Protein AF-0000000084877035 (afdb_homodimer)

Solvent-accessible surface area (backbone atoms only — not comparable to full-atom values): 21415 Å² total; per-residue (Å²): 130,67,61,40,61,41,30,48,72,57,31,51,53,50,49,54,60,50,47,57,63,22,58,68,58,48,51,51,52,56,54,51,54,71,65,66,60,51,63,45,26,50,29,19,54,41,57,41,42,19,40,43,19,52,77,67,74,41,60,33,63,59,92,58,77,46,38,39,36,38,18,31,53,77,88,57,70,48,68,66,60,49,48,53,55,40,52,53,44,50,62,74,44,61,88,47,100,61,49,71,48,64,45,51,49,53,39,43,42,79,49,37,27,82,74,70,74,45,78,48,77,82,48,90,41,37,57,58,46,34,72,45,37,42,28,58,52,35,30,35,30,38,33,63,43,95,87,64,48,74,41,41,36,35,50,56,30,60,21,41,50,68,63,35,48,42,42,69,28,76,75,66,44,50,71,66,58,49,51,55,52,50,55,55,43,40,74,78,40,73,80,50,44,76,51,73,88,116,129,67,59,39,61,42,30,48,71,56,31,52,52,49,48,54,58,48,47,56,64,21,57,66,57,48,51,51,52,56,55,52,56,72,66,66,59,51,65,44,26,48,28,19,54,43,58,41,43,20,40,44,20,52,77,66,74,43,60,31,64,59,91,58,78,46,38,40,36,36,20,32,52,76,88,56,70,47,68,66,60,50,46,52,55,40,53,52,45,51,64,75,45,60,89,48,99,61,47,71,47,64,46,53,50,52,39,42,40,78,51,37,27,83,74,70,73,45,79,46,74,81,47,89,41,39,56,55,46,36,72,46,37,42,29,60,52,35,27,34,29,37,34,64,45,96,86,63,48,72,41,41,36,36,50,57,31,60,20,41,51,67,63,34,48,41,41,69,29,76,75,65,45,50,70,66,58,50,50,55,52,49,55,55,45,40,74,77,39,72,80,51,44,78,51,74,89,116

Sequence (396 aa):
MDASLLPLNDQISRFKDVVKHNKTLITVLSRAAEMKLPNWYLAAGALTQTVWNVMTNRDPEQGIDDYDLIYFDASDLSWEAEDVVIQKGKELFKDIPVEVEIRNQARVHLWYEKKFGRPCPQHHSSEAAMTAWGTNTALIGVSLREDGEWDIFAPWGLSDMFTLVVRPNQQIMTEETYIKKTQRWIKLWPEITIMPWKMDASLLPLNDQISRFKDVVKHNKTLITVLSRAAEMKLPNWYLAAGALTQTVWNVMTNRDPEQGIDDYDLIYFDASDLSWEAEDVVIQKGKELFKDIPVEVEIRNQARVHLWYEKKFGRPCPQHHSSEAAMTAWGTNTALIGVSLREDGEWDIFAPWGLSDMFTLVVRPNQQIMTEETYIKKTQRWIKLWPEITIMPWK

Foldseek 3Di:
DQLLPDPQVSVVVVLVVQLVLPVLSVLLQVLLQVLVAAQKWFFFQLSLQLLLQVLVVHRSRPPPAAIEIEGEDQPDLDPVVQVVSVVVSCVSCVVPPHHYHYYHLQN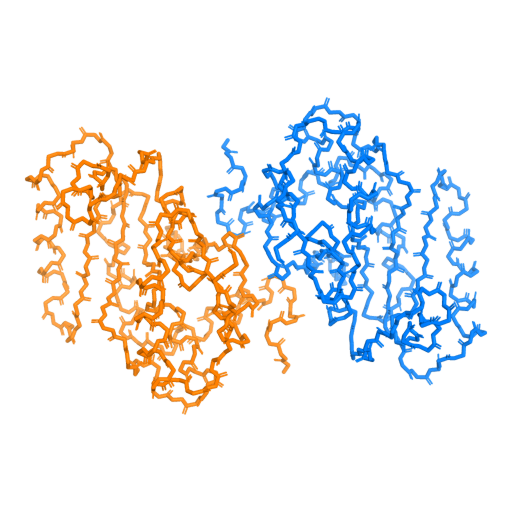CQVCVCVVPVDGDDHDDHPLRSQLQDWKLRGNWTWHADPVGDIDIGRPPGCSLSSQQEIETDPRTDDPVVVVVVVVSVCVRRVSHHYDDDD/DQLLPDPQVSVVVVLVVQLVLPVLSVLLQVLLQVLVAAQKWFFFQLSLQLLLQVLVVHRSRPPPAAIEIEWEDQPDLDPVVQVVSVVVVCVSCVVPPHHYHYYHLQNCQVCVCVVPVDGDDHDDHPLRSQLQDWKLRGNWTWHADPVGDIDIGRPPGCSLSSQQEIETDPRTDDPVVVVVVVVSVCVRRVSHHYDDPD

Structure (mmCIF, N/CA/C/O backbone):
data_AF-0000000084877035-model_v1
#
loop_
_entity.id
_entity.type
_entity.pdbx_description
1 polymer 'Uncharacterized protein'
#
loop_
_atom_site.group_PDB
_atom_site.id
_atom_site.type_symbol
_atom_site.label_atom_id
_atom_site.label_alt_id
_atom_site.label_comp_id
_atom_site.label_asym_id
_atom_site.label_entity_id
_atom_site.label_seq_id
_atom_site.pdbx_PDB_ins_code
_atom_site.Cartn_x
_atom_site.Cartn_y
_atom_site.Cartn_z
_atom_site.occupancy
_atom_site.B_iso_or_equiv
_atom_site.auth_seq_id
_atom_site.auth_comp_id
_atom_site.auth_asym_id
_atom_site.auth_atom_id
_atom_site.pdbx_PDB_model_num
ATOM 1 N N . MET A 1 1 ? 14.406 8.922 -10.242 1 67.81 1 MET A N 1
ATOM 2 C CA . MET A 1 1 ? 13.625 9.164 -9.031 1 67.81 1 MET A CA 1
ATOM 3 C C . MET A 1 1 ? 13.242 7.855 -8.352 1 67.81 1 MET A C 1
ATOM 5 O O . MET A 1 1 ? 13.055 6.836 -9.016 1 67.81 1 MET A O 1
ATOM 9 N N . ASP A 1 2 ? 13.359 7.77 -7.07 1 89.81 2 ASP A N 1
ATOM 10 C CA . ASP A 1 2 ? 13.016 6.609 -6.254 1 89.81 2 ASP A CA 1
ATOM 11 C C . ASP A 1 2 ? 11.539 6.246 -6.414 1 89.81 2 ASP A C 1
ATOM 13 O O . ASP A 1 2 ? 10.656 7.004 -5.996 1 89.81 2 ASP A O 1
ATOM 17 N N . ALA A 1 3 ? 11.273 5.168 -7.133 1 93.25 3 ALA A N 1
ATOM 18 C CA . ALA A 1 3 ? 9.914 4.75 -7.477 1 93.25 3 ALA A CA 1
ATOM 19 C C . ALA A 1 3 ? 9.062 4.566 -6.223 1 93.25 3 ALA A C 1
ATOM 21 O O . ALA A 1 3 ? 7.84 4.699 -6.27 1 93.25 3 ALA A O 1
ATOM 22 N N . SER A 1 4 ? 9.758 4.238 -5.133 1 96.38 4 SER A N 1
ATOM 23 C CA . SER A 1 4 ? 9.031 3.986 -3.893 1 96.38 4 SER A CA 1
ATOM 24 C C . SER A 1 4 ? 8.43 5.27 -3.336 1 96.38 4 SER A C 1
ATOM 26 O O . SER A 1 4 ? 7.57 5.223 -2.449 1 96.38 4 SER A O 1
ATOM 28 N N . LEU A 1 5 ? 8.859 6.441 -3.811 1 97.12 5 LEU A N 1
ATOM 29 C CA . LEU A 1 5 ? 8.406 7.719 -3.279 1 97.12 5 LEU A CA 1
ATOM 30 C C . LEU A 1 5 ? 7.461 8.406 -4.258 1 97.12 5 LEU A C 1
ATOM 32 O O . LEU A 1 5 ? 7.074 9.562 -4.047 1 97.12 5 LEU A O 1
ATOM 36 N N . LEU A 1 6 ? 7.09 7.738 -5.289 1 97.06 6 LEU A N 1
ATOM 37 C CA . LEU A 1 6 ? 6.129 8.273 -6.246 1 97.06 6 LEU A CA 1
ATOM 38 C C . LEU A 1 6 ? 4.703 8.141 -5.723 1 97.06 6 LEU A C 1
ATOM 40 O O . LEU A 1 6 ? 4.402 7.223 -4.957 1 97.06 6 LEU A O 1
ATOM 44 N N . PRO A 1 7 ? 3.822 9.086 -6.141 1 96.12 7 PRO A N 1
ATOM 45 C CA . PRO A 1 7 ? 2.398 8.844 -5.902 1 96.12 7 PRO A CA 1
ATOM 46 C C . PRO A 1 7 ? 1.909 7.543 -6.539 1 96.12 7 PRO A C 1
ATOM 48 O O . PRO A 1 7 ? 2.545 7.023 -7.461 1 96.12 7 PRO A O 1
ATOM 51 N N . LEU A 1 8 ? 0.812 7.047 -6.082 1 96.81 8 LEU A N 1
ATOM 52 C CA . LEU A 1 8 ? 0.298 5.73 -6.445 1 96.81 8 LEU A CA 1
ATOM 53 C C . LEU A 1 8 ? 0.131 5.613 -7.957 1 96.81 8 LEU A C 1
ATOM 55 O O . LEU A 1 8 ? 0.529 4.609 -8.555 1 96.81 8 LEU A O 1
ATOM 59 N N . ASN A 1 9 ? -0.463 6.645 -8.633 1 94.5 9 ASN A N 1
ATOM 60 C CA . ASN A 1 9 ? -0.675 6.566 -10.078 1 94.5 9 ASN A CA 1
ATOM 61 C C . ASN A 1 9 ? 0.644 6.41 -10.828 1 94.5 9 ASN A C 1
ATOM 63 O O . ASN A 1 9 ? 0.733 5.629 -11.773 1 94.5 9 ASN A O 1
ATOM 67 N N . ASP A 1 10 ? 1.615 7.176 -10.383 1 96.56 10 ASP A N 1
ATOM 68 C CA . ASP A 1 10 ? 2.924 7.086 -11.023 1 96.56 10 ASP A CA 1
ATOM 69 C C . ASP A 1 10 ? 3.625 5.777 -10.656 1 96.56 10 ASP A C 1
ATOM 71 O O . ASP A 1 10 ? 4.367 5.223 -11.469 1 96.56 10 ASP A O 1
ATOM 75 N N . GLN A 1 11 ? 3.418 5.324 -9.453 1 97.25 11 GLN A N 1
ATOM 76 C CA . GLN A 1 11 ? 3.982 4.039 -9.047 1 97.25 11 GLN A CA 1
ATOM 77 C C . GLN A 1 11 ? 3.404 2.898 -9.883 1 97.25 11 GLN A C 1
ATOM 79 O O . GLN A 1 11 ? 4.109 1.945 -10.211 1 97.25 11 GLN A O 1
ATOM 84 N N . ILE A 1 12 ? 2.125 2.984 -10.102 1 97.25 12 ILE A N 1
ATOM 85 C CA . ILE A 1 12 ? 1.443 1.979 -10.914 1 97.25 12 ILE A CA 1
ATOM 86 C C . ILE A 1 12 ? 2.045 1.952 -12.312 1 97.25 12 ILE A C 1
ATOM 88 O O . ILE A 1 12 ? 2.346 0.881 -12.852 1 97.25 12 ILE A O 1
ATOM 92 N N . SER A 1 13 ? 2.232 3.133 -12.906 1 97.25 13 SER A N 1
ATOM 93 C CA . SER A 1 13 ? 2.844 3.227 -14.227 1 97.25 13 SER A CA 1
ATOM 94 C C . SER A 1 13 ? 4.258 2.654 -14.219 1 97.25 13 SER A C 1
ATOM 96 O O . SER A 1 13 ? 4.633 1.913 -15.133 1 97.25 13 SER A O 1
ATOM 98 N N . ARG A 1 14 ? 5 3.031 -13.203 1 97.81 14 ARG A N 1
ATOM 99 C CA . ARG A 1 14 ? 6.363 2.525 -13.086 1 97.81 14 ARG A CA 1
ATOM 100 C C . ARG A 1 14 ? 6.375 1.01 -12.93 1 97.81 14 ARG A C 1
ATOM 102 O O . ARG A 1 14 ? 7.211 0.323 -13.523 1 97.81 14 ARG A O 1
ATOM 109 N N . PHE A 1 15 ? 5.504 0.501 -12.148 1 98.44 15 PHE A N 1
ATOM 110 C CA . PHE A 1 15 ? 5.391 -0.937 -11.938 1 98.44 15 PHE A CA 1
ATOM 111 C C . PHE A 1 15 ? 5.121 -1.658 -13.25 1 98.44 15 PHE A C 1
ATOM 113 O O . PHE A 1 15 ? 5.793 -2.641 -13.578 1 98.44 15 PHE A O 1
ATOM 120 N N . LYS A 1 16 ? 4.152 -1.199 -14 1 98.12 16 LYS A N 1
ATOM 121 C CA . LYS A 1 16 ? 3.82 -1.798 -15.289 1 98.12 16 LYS A CA 1
ATOM 122 C C . LYS A 1 16 ? 5.027 -1.798 -16.219 1 98.12 16 LYS A C 1
ATOM 124 O O . LYS A 1 16 ? 5.332 -2.814 -16.844 1 98.12 16 LYS A O 1
ATOM 129 N N . ASP A 1 17 ? 5.734 -0.667 -16.266 1 97.94 17 ASP A N 1
ATOM 130 C CA . ASP A 1 17 ? 6.906 -0.539 -17.125 1 97.94 17 ASP A CA 1
ATOM 131 C C . ASP A 1 17 ? 7.988 -1.543 -16.734 1 97.94 17 ASP A C 1
ATOM 133 O O . ASP A 1 17 ? 8.609 -2.16 -17.609 1 97.94 17 ASP A O 1
ATOM 137 N N . VAL A 1 18 ? 8.172 -1.673 -15.484 1 98.19 18 VAL A N 1
ATOM 138 C CA . VAL A 1 18 ? 9.219 -2.545 -14.969 1 98.19 18 VAL A CA 1
ATOM 139 C C . VAL A 1 18 ? 8.859 -4.004 -15.242 1 98.19 18 VAL A C 1
ATOM 141 O O . VAL A 1 18 ? 9.688 -4.77 -15.742 1 98.19 18 VAL A O 1
ATOM 144 N N . VAL A 1 19 ? 7.656 -4.387 -14.945 1 98.12 19 VAL A N 1
ATOM 145 C CA . VAL A 1 19 ? 7.199 -5.77 -15.078 1 98.12 19 VAL A CA 1
ATOM 146 C C . VAL A 1 19 ? 7.238 -6.188 -16.547 1 98.12 19 VAL A C 1
ATOM 148 O O . VAL A 1 19 ? 7.531 -7.344 -16.859 1 98.12 19 VAL A O 1
ATOM 151 N N . LYS A 1 20 ? 7.059 -5.277 -17.438 1 97.94 20 LYS A N 1
ATOM 152 C CA . LYS A 1 20 ? 7.031 -5.551 -18.875 1 97.94 20 LYS A CA 1
ATOM 153 C C . LYS A 1 20 ? 8.398 -5.996 -19.375 1 97.94 20 LYS A C 1
ATOM 155 O O . LYS A 1 20 ? 8.508 -6.578 -20.469 1 97.94 20 LYS A O 1
ATOM 160 N N . HIS A 1 21 ? 9.422 -5.723 -18.625 1 98.19 21 HIS A N 1
ATOM 161 C CA . HIS A 1 21 ? 10.75 -6.191 -19 1 98.19 21 HIS A CA 1
ATOM 162 C C . HIS A 1 21 ? 10.836 -7.711 -18.922 1 98.19 21 HIS A C 1
ATOM 164 O O . HIS A 1 21 ? 11.75 -8.312 -19.484 1 98.19 21 HIS A O 1
ATOM 170 N N . ASN A 1 22 ? 10.07 -8.367 -18.125 1 98.31 22 ASN A N 1
ATOM 171 C CA . ASN A 1 22 ? 9.961 -9.82 -18.078 1 98.31 22 ASN A CA 1
ATOM 172 C C . ASN A 1 22 ? 9.016 -10.359 -19.141 1 98.31 22 ASN A C 1
ATOM 174 O O . ASN A 1 22 ? 7.82 -10.523 -18.891 1 98.31 22 ASN A O 1
ATOM 178 N N . LYS A 1 23 ? 9.57 -10.695 -20.25 1 97.31 23 LYS A N 1
ATOM 179 C CA . LYS A 1 23 ? 8.773 -11.078 -21.422 1 97.31 23 LYS A CA 1
ATOM 180 C C . LYS A 1 23 ? 7.961 -12.336 -21.141 1 97.31 23 LYS A C 1
ATOM 182 O O . LYS A 1 23 ? 6.832 -12.477 -21.609 1 97.31 23 LYS A O 1
ATOM 187 N N . THR A 1 24 ? 8.57 -13.266 -20.422 1 97.5 24 THR A N 1
ATOM 188 C CA . THR A 1 24 ? 7.855 -14.484 -20.062 1 97.5 24 THR A CA 1
ATOM 189 C C . THR A 1 24 ? 6.613 -14.156 -19.234 1 97.5 24 THR A C 1
ATOM 191 O O . THR A 1 24 ? 5.531 -14.68 -19.5 1 97.5 24 THR A O 1
ATOM 194 N N . LEU A 1 25 ? 6.773 -13.289 -18.281 1 98.19 25 LEU A N 1
ATOM 195 C CA . LEU A 1 25 ? 5.66 -12.867 -17.438 1 98.19 25 LEU A CA 1
ATOM 196 C C . LEU A 1 25 ? 4.535 -12.266 -18.266 1 98.19 25 LEU A C 1
ATOM 198 O O . LEU A 1 25 ? 3.365 -12.594 -18.062 1 98.19 25 LEU A O 1
ATOM 202 N N . ILE A 1 26 ? 4.883 -11.445 -19.188 1 98 26 ILE A N 1
ATOM 203 C CA . ILE A 1 26 ? 3.891 -10.766 -20.016 1 98 26 ILE A CA 1
ATOM 204 C C . ILE A 1 26 ? 3.166 -11.781 -20.891 1 98 26 ILE A C 1
ATOM 206 O O . ILE A 1 26 ? 1.955 -11.688 -21.094 1 98 26 ILE A O 1
ATOM 210 N N . THR A 1 27 ? 3.918 -12.711 -21.422 1 97.88 27 THR A N 1
ATOM 211 C CA . THR A 1 27 ? 3.307 -13.773 -22.203 1 97.88 27 THR A CA 1
ATOM 212 C C . THR A 1 27 ? 2.316 -14.57 -21.359 1 97.88 27 THR A C 1
ATOM 214 O O . THR A 1 27 ? 1.188 -14.828 -21.797 1 97.88 27 THR A O 1
ATOM 217 N N . VAL A 1 28 ? 2.74 -14.953 -20.172 1 98.12 28 VAL A N 1
ATOM 218 C CA . VAL A 1 28 ? 1.881 -15.711 -19.266 1 98.12 28 VAL A CA 1
ATOM 219 C C . VAL A 1 28 ? 0.636 -14.891 -18.922 1 98.12 28 VAL A C 1
ATOM 221 O O . VAL A 1 28 ? -0.481 -15.414 -18.938 1 98.12 28 VAL A O 1
ATOM 224 N N . LEU A 1 29 ? 0.825 -13.641 -18.641 1 98.5 29 LEU A N 1
ATOM 225 C CA . LEU A 1 29 ? -0.276 -12.75 -18.297 1 98.5 29 LEU A CA 1
ATOM 226 C C . LEU A 1 29 ? -1.285 -12.664 -19.438 1 98.5 29 LEU A C 1
ATOM 228 O O . LEU A 1 29 ? -2.492 -12.781 -19.219 1 98.5 29 LEU A O 1
ATOM 232 N N . SER A 1 30 ? -0.814 -12.492 -20.609 1 97.56 30 SER A N 1
ATOM 233 C CA . SER A 1 30 ? -1.67 -12.359 -21.781 1 97.56 30 SER A CA 1
ATOM 234 C C . SER A 1 30 ? -2.447 -13.648 -22.047 1 97.56 30 SER A C 1
ATOM 236 O O . SER A 1 30 ? -3.65 -13.609 -22.312 1 97.56 30 SER A O 1
ATOM 238 N N . ARG A 1 31 ? -1.791 -14.742 -21.984 1 98 31 ARG A N 1
ATOM 239 C CA . ARG A 1 31 ? -2.439 -16.016 -22.25 1 98 31 ARG A CA 1
ATOM 240 C C . ARG A 1 31 ? -3.418 -16.375 -21.125 1 98 31 ARG A C 1
ATOM 242 O O . ARG A 1 31 ? -4.465 -16.969 -21.375 1 98 31 ARG A O 1
ATOM 249 N N . ALA A 1 32 ? -3.029 -16.031 -19.906 1 98.12 32 ALA A N 1
ATOM 250 C CA . ALA A 1 32 ? -3.949 -16.25 -18.781 1 98.12 32 ALA A CA 1
ATOM 251 C C . ALA A 1 32 ? -5.27 -15.516 -19.016 1 98.12 32 ALA A C 1
ATOM 253 O O . ALA A 1 32 ? -6.34 -16.031 -18.688 1 98.12 32 ALA A O 1
ATOM 254 N N . ALA A 1 33 ? -5.188 -14.32 -19.562 1 97.62 33 ALA A N 1
ATOM 255 C CA . ALA A 1 33 ? -6.387 -13.539 -19.844 1 97.62 33 ALA A CA 1
ATOM 256 C C . ALA A 1 33 ? -7.32 -14.281 -20.781 1 97.62 33 ALA A C 1
ATOM 258 O O . ALA A 1 33 ? -8.547 -14.156 -20.703 1 97.62 33 ALA A O 1
ATOM 259 N N . GLU A 1 34 ? -6.809 -15.117 -21.594 1 95.56 34 GLU A N 1
ATOM 260 C CA . GLU A 1 34 ? -7.59 -15.859 -22.578 1 95.56 34 GLU A CA 1
ATOM 261 C C . GLU A 1 34 ? -8.305 -17.047 -21.953 1 95.56 34 GLU A C 1
ATOM 263 O O . GLU A 1 34 ? -9.266 -17.578 -22.516 1 95.56 34 GLU A O 1
ATOM 268 N N . MET A 1 35 ? -7.844 -17.453 -20.844 1 97.12 35 MET A N 1
ATOM 269 C CA . MET A 1 35 ? -8.445 -18.594 -20.172 1 97.12 35 MET A CA 1
ATOM 270 C C . MET A 1 35 ? -9.797 -18.234 -19.578 1 97.12 35 MET A C 1
ATOM 272 O O . MET A 1 35 ? -10.617 -19.109 -19.297 1 97.12 35 MET A O 1
ATOM 276 N N . LYS A 1 36 ? -9.992 -16.969 -19.312 1 96.25 36 LYS A N 1
ATOM 277 C CA . LYS A 1 36 ? -11.242 -16.422 -18.797 1 96.25 36 LYS A CA 1
ATOM 278 C C . LYS A 1 36 ? -11.617 -17.078 -17.469 1 96.25 36 LYS A C 1
ATOM 280 O O . LYS A 1 36 ? -12.758 -17.484 -17.281 1 96.25 36 LYS A O 1
ATOM 285 N N . LEU A 1 37 ? -10.609 -17.312 -16.625 1 98.19 37 LEU A N 1
ATOM 286 C CA . LEU A 1 37 ? -10.852 -17.812 -15.281 1 98.19 37 LEU A CA 1
ATOM 287 C C . LEU A 1 37 ? -11.523 -16.75 -14.414 1 98.19 37 LEU A C 1
ATOM 289 O O . LEU A 1 37 ? -11.234 -15.555 -14.562 1 98.19 37 LEU A O 1
ATOM 293 N N . PRO A 1 38 ? -12.438 -17.156 -13.562 1 98.12 38 PRO A N 1
ATOM 294 C CA . PRO A 1 38 ? -13.078 -16.172 -12.695 1 98.12 38 PRO A CA 1
ATOM 295 C C . PRO A 1 38 ? -12.133 -15.617 -11.633 1 98.12 38 PRO A C 1
ATOM 297 O O . PRO A 1 38 ? -11.375 -16.375 -11.023 1 98.12 38 PRO A O 1
ATOM 300 N N . ASN A 1 39 ? -12.164 -14.305 -11.43 1 98.12 39 ASN A N 1
ATOM 301 C CA . ASN A 1 39 ? -11.406 -13.641 -10.375 1 98.12 39 ASN A CA 1
ATOM 302 C C . ASN A 1 39 ? -9.953 -14.109 -10.359 1 98.12 39 ASN A C 1
ATOM 304 O O . ASN A 1 39 ? -9.438 -14.516 -9.312 1 98.12 39 ASN A O 1
ATOM 308 N N . TRP A 1 40 ? -9.289 -14.047 -11.438 1 98.69 40 TRP A N 1
ATOM 309 C CA . TRP A 1 40 ? -7.938 -14.586 -11.586 1 98.69 40 TRP A CA 1
ATOM 310 C C . TRP A 1 40 ? -6.898 -13.484 -11.398 1 98.69 40 TRP A C 1
ATOM 312 O O . TRP A 1 40 ? -7.199 -12.305 -11.57 1 98.69 40 TRP A O 1
ATOM 322 N N . TYR A 1 41 ? -5.676 -13.891 -10.984 1 98.88 41 TYR A N 1
ATOM 323 C CA . TYR A 1 41 ? -4.492 -13.039 -10.906 1 98.88 41 TYR A CA 1
ATOM 324 C C . TYR A 1 41 ? -3.229 -13.836 -11.211 1 98.88 41 TYR A C 1
ATOM 326 O O . TYR A 1 41 ? -3.109 -15 -10.82 1 98.88 41 TYR A O 1
ATOM 334 N N . LEU A 1 42 ? -2.395 -13.281 -12.031 1 98.81 42 LEU A N 1
ATOM 335 C CA . LEU A 1 42 ? -0.99 -13.664 -11.922 1 98.81 42 LEU A CA 1
ATOM 336 C C . LEU A 1 42 ? -0.344 -13.031 -10.695 1 98.81 42 LEU A C 1
ATOM 338 O O . LEU A 1 42 ? -0.28 -11.805 -10.594 1 98.81 42 LEU A O 1
ATOM 342 N N . ALA A 1 43 ? 0.184 -13.859 -9.711 1 98.25 43 ALA A N 1
ATOM 343 C CA . ALA A 1 43 ? 0.425 -13.305 -8.383 1 98.25 43 ALA A CA 1
ATOM 344 C C . ALA A 1 43 ? 1.808 -13.688 -7.867 1 98.25 43 ALA A C 1
ATOM 346 O O . ALA A 1 43 ? 2.5 -14.508 -8.484 1 98.25 43 ALA A O 1
ATOM 347 N N . ALA A 1 44 ? 2.203 -12.953 -6.77 1 96.31 44 ALA A N 1
ATOM 348 C CA . ALA A 1 44 ? 3.242 -13.336 -5.816 1 96.31 44 ALA A CA 1
ATOM 349 C C . ALA A 1 44 ? 4.633 -13.117 -6.406 1 96.31 44 ALA A C 1
ATOM 351 O O . ALA A 1 44 ? 4.941 -12.039 -6.914 1 96.31 44 ALA A O 1
ATOM 352 N N . GLY A 1 45 ? 5.473 -14.023 -6.25 1 95.12 45 GLY A N 1
ATOM 353 C CA . GLY A 1 45 ? 6.918 -13.852 -6.32 1 95.12 45 GLY A CA 1
ATOM 354 C C . GLY A 1 45 ? 7.406 -13.461 -7.703 1 95.12 45 GLY A C 1
ATOM 355 O O . GLY A 1 45 ? 8.344 -12.672 -7.836 1 95.12 45 GLY A O 1
ATOM 356 N N . ALA A 1 46 ? 6.77 -13.984 -8.75 1 97.56 46 ALA A N 1
ATOM 357 C CA . ALA A 1 46 ? 7.211 -13.664 -10.102 1 97.56 46 ALA A CA 1
ATOM 358 C C . ALA A 1 46 ? 7.176 -12.156 -10.344 1 97.56 46 ALA A C 1
ATOM 360 O O . ALA A 1 46 ? 8.039 -11.609 -11.039 1 97.56 46 ALA A O 1
ATOM 361 N N . LEU A 1 47 ? 6.188 -11.5 -9.781 1 98.5 47 LEU A N 1
ATOM 362 C CA . LEU A 1 47 ? 6.047 -10.055 -9.938 1 98.5 47 LEU A CA 1
ATOM 363 C C . LEU A 1 47 ? 7.121 -9.312 -9.141 1 98.5 47 LEU A C 1
ATOM 365 O O . LEU A 1 47 ? 7.902 -8.547 -9.711 1 98.5 47 LEU A O 1
ATOM 369 N N . THR A 1 48 ? 7.227 -9.609 -7.855 1 98.31 48 THR A N 1
ATOM 370 C CA . THR A 1 48 ? 8.164 -8.906 -6.98 1 98.31 48 THR A CA 1
ATOM 371 C C . THR A 1 48 ? 9.602 -9.172 -7.406 1 98.31 48 THR A C 1
ATOM 373 O O . THR A 1 48 ? 10.422 -8.25 -7.445 1 98.31 48 THR A O 1
ATOM 376 N N . GLN A 1 49 ? 9.891 -10.398 -7.723 1 98.19 49 GLN A N 1
ATOM 377 C CA . GLN A 1 49 ? 11.258 -10.75 -8.086 1 98.19 49 GLN A CA 1
ATOM 378 C C . GLN A 1 49 ? 11.648 -10.156 -9.43 1 98.19 49 GLN A C 1
ATOM 380 O O . GLN A 1 49 ? 12.812 -9.812 -9.656 1 98.19 49 GLN A O 1
ATOM 385 N N . THR A 1 50 ? 10.688 -10.008 -10.375 1 98.62 50 THR A N 1
ATOM 386 C CA . THR A 1 50 ? 10.953 -9.258 -11.594 1 98.62 50 THR A CA 1
ATOM 387 C C . THR A 1 50 ? 11.367 -7.824 -11.273 1 98.62 50 THR A C 1
ATOM 389 O O . THR A 1 50 ? 12.344 -7.32 -11.828 1 98.62 50 THR A O 1
ATOM 392 N N . VAL A 1 51 ? 10.672 -7.16 -10.383 1 98.56 51 VAL A N 1
ATOM 393 C CA . VAL A 1 51 ? 10.984 -5.789 -10 1 98.56 51 VAL A CA 1
ATOM 394 C C . VAL A 1 51 ? 12.375 -5.738 -9.359 1 98.56 51 VAL A C 1
ATOM 396 O O . VAL A 1 51 ? 13.188 -4.871 -9.703 1 98.56 51 VAL A O 1
ATOM 399 N N . TRP A 1 52 ? 12.672 -6.734 -8.453 1 98.25 52 TRP A N 1
ATOM 400 C CA . TRP A 1 52 ? 14 -6.789 -7.836 1 98.25 52 TRP A CA 1
ATOM 401 C C . TRP A 1 52 ? 15.086 -6.879 -8.898 1 98.25 52 TRP A C 1
ATOM 403 O O . TRP A 1 52 ? 16.094 -6.176 -8.828 1 98.25 52 TRP A O 1
ATOM 413 N N . ASN A 1 53 ? 14.836 -7.754 -9.859 1 98.62 53 ASN A N 1
ATOM 414 C CA . ASN A 1 53 ? 15.812 -7.957 -10.93 1 98.62 53 ASN A CA 1
ATOM 415 C C . ASN A 1 53 ? 16.062 -6.676 -11.711 1 98.62 53 ASN A C 1
ATOM 417 O O . ASN A 1 53 ? 17.203 -6.262 -11.891 1 98.62 53 ASN A O 1
ATOM 421 N N . VAL A 1 54 ? 15.016 -6.027 -12.117 1 98.06 54 VAL A N 1
ATOM 422 C CA . VAL A 1 54 ? 15.148 -4.824 -12.938 1 98.06 54 VAL A CA 1
ATOM 423 C C . VAL A 1 54 ? 15.781 -3.707 -12.117 1 98.06 54 VAL A C 1
ATOM 425 O O . VAL A 1 54 ? 16.672 -3.002 -12.594 1 98.06 54 VAL A O 1
ATOM 428 N N . MET A 1 55 ? 15.359 -3.568 -10.875 1 97.12 55 MET A N 1
ATOM 429 C CA . MET A 1 55 ? 15.867 -2.51 -10 1 97.12 55 MET A CA 1
ATOM 430 C C . MET A 1 55 ? 17.344 -2.713 -9.703 1 97.12 55 MET A C 1
ATOM 432 O O . MET A 1 55 ? 18.047 -1.77 -9.32 1 97.12 55 MET A O 1
ATOM 436 N N . THR A 1 56 ? 17.828 -3.904 -9.836 1 97.56 56 THR A N 1
ATOM 437 C CA . THR A 1 56 ? 19.219 -4.199 -9.523 1 97.56 56 THR A CA 1
ATOM 438 C C . THR A 1 56 ? 20 -4.551 -10.789 1 97.56 56 THR A C 1
ATOM 440 O O . THR A 1 56 ? 21.078 -5.152 -10.719 1 97.56 56 THR A O 1
ATOM 443 N N . ASN A 1 57 ? 19.438 -4.285 -11.953 1 97.38 57 ASN A N 1
ATOM 444 C CA . ASN A 1 57 ? 20.062 -4.422 -13.258 1 97.38 57 ASN A CA 1
ATOM 445 C C . ASN A 1 57 ? 20.453 -5.867 -13.547 1 97.38 57 ASN A C 1
ATOM 447 O O . ASN A 1 57 ? 21.562 -6.141 -14 1 97.38 57 ASN A O 1
ATOM 451 N N . ARG A 1 58 ? 19.625 -6.746 -13.219 1 98.12 58 ARG A N 1
ATOM 452 C CA . ARG A 1 58 ? 19.766 -8.164 -13.523 1 98.12 58 ARG A CA 1
ATOM 453 C C . ARG A 1 58 ? 18.781 -8.602 -14.602 1 98.12 58 ARG A C 1
ATOM 455 O O . ARG A 1 58 ? 17.906 -7.832 -14.992 1 98.12 58 ARG A O 1
ATOM 462 N N . ASP A 1 59 ? 19.062 -9.805 -15.117 1 98.12 59 ASP A N 1
ATOM 463 C CA . ASP A 1 59 ? 18.078 -10.398 -16.016 1 98.12 59 ASP A CA 1
ATOM 464 C C . ASP A 1 59 ? 16.703 -10.438 -15.359 1 98.12 59 ASP A C 1
ATOM 466 O O . ASP A 1 59 ? 16.547 -10.93 -14.242 1 98.12 59 ASP A O 1
ATOM 470 N N . PRO A 1 60 ? 15.68 -9.867 -16.016 1 98 60 PRO A N 1
ATOM 471 C CA . PRO A 1 60 ? 14.352 -9.742 -15.414 1 98 60 PRO A CA 1
ATOM 472 C C . PRO A 1 60 ? 13.758 -11.086 -15 1 98 60 PRO A C 1
ATOM 474 O O . PRO A 1 60 ? 12.82 -11.133 -14.203 1 98 60 PRO A O 1
ATOM 477 N N . GLU A 1 61 ? 14.305 -12.172 -15.477 1 97 61 GLU A N 1
ATOM 478 C CA . GLU A 1 61 ? 13.734 -13.484 -15.195 1 97 61 GLU A CA 1
ATOM 479 C C . GLU A 1 61 ? 14.602 -14.258 -14.211 1 97 61 GLU A C 1
ATOM 481 O O . GLU A 1 61 ? 14.234 -15.359 -13.789 1 97 61 GLU A O 1
ATOM 486 N N . GLN A 1 62 ? 15.656 -13.688 -13.758 1 96.25 62 GLN A N 1
ATOM 487 C CA . GLN A 1 62 ? 16.609 -14.375 -12.898 1 96.25 62 GLN A CA 1
ATOM 488 C C . GLN A 1 62 ? 15.938 -14.82 -11.594 1 96.25 62 GLN A C 1
ATOM 490 O O . GLN A 1 62 ? 15.258 -14.031 -10.938 1 96.25 62 GLN A O 1
ATOM 495 N N . GLY A 1 63 ? 16.172 -16.047 -11.281 1 94.75 63 GLY A N 1
ATOM 496 C CA . GLY A 1 63 ? 15.82 -16.531 -9.961 1 94.75 63 GLY A CA 1
ATOM 497 C C . GLY A 1 63 ? 14.336 -16.812 -9.797 1 94.75 63 GLY A C 1
ATOM 498 O O . GLY A 1 63 ? 13.883 -17.172 -8.703 1 94.75 63 GLY A O 1
ATOM 499 N N . ILE A 1 64 ? 13.516 -16.672 -10.789 1 95.44 64 ILE A N 1
ATOM 500 C CA . ILE A 1 64 ? 12.078 -16.891 -10.711 1 95.44 64 ILE A CA 1
ATOM 501 C C . ILE A 1 64 ? 11.75 -18.359 -11.016 1 95.44 64 ILE A C 1
ATOM 503 O O . ILE A 1 64 ? 12.008 -18.844 -12.117 1 95.44 64 ILE A O 1
ATOM 507 N N . ASP A 1 65 ? 11.172 -19 -10.031 1 90.81 65 ASP A N 1
ATOM 508 C CA . ASP A 1 65 ? 10.961 -20.438 -10.109 1 90.81 65 ASP A CA 1
ATOM 509 C C . ASP A 1 65 ? 9.664 -20.766 -10.828 1 90.81 65 ASP A C 1
ATOM 511 O O . ASP A 1 65 ? 9.586 -21.766 -11.555 1 90.81 65 ASP A O 1
ATOM 515 N N . ASP A 1 66 ? 8.703 -20.062 -10.609 1 94.69 66 ASP A N 1
ATOM 516 C CA . ASP A 1 66 ? 7.387 -20.359 -11.164 1 94.69 66 ASP A CA 1
ATOM 517 C C . ASP A 1 66 ? 6.535 -19.094 -11.242 1 94.69 66 ASP A C 1
ATOM 519 O O . ASP A 1 66 ? 6.941 -18.031 -10.758 1 94.69 66 ASP A O 1
ATOM 523 N N . TYR A 1 67 ? 5.523 -19.219 -11.961 1 97.75 67 TYR A N 1
ATOM 524 C CA . TYR A 1 67 ? 4.5 -18.188 -12.102 1 97.75 67 TYR A CA 1
ATOM 525 C C . TYR A 1 67 ? 3.16 -18.656 -11.555 1 97.75 67 TYR A C 1
ATOM 527 O O . TYR A 1 67 ? 2.551 -19.578 -12.102 1 97.75 67 TYR A O 1
ATOM 535 N N . ASP A 1 68 ? 2.729 -18.016 -10.523 1 98.25 68 ASP A N 1
ATOM 536 C CA . ASP A 1 68 ? 1.504 -18.422 -9.844 1 98.25 68 ASP A CA 1
ATOM 537 C C . ASP A 1 68 ? 0.273 -17.797 -10.508 1 98.25 68 ASP A C 1
ATOM 539 O O . ASP A 1 68 ? 0.079 -16.594 -10.453 1 98.25 68 ASP A O 1
ATOM 543 N N . LEU A 1 69 ? -0.499 -18.609 -11.117 1 98.75 69 LEU A N 1
ATOM 544 C CA . LEU A 1 69 ? -1.792 -18.188 -11.656 1 98.75 69 LEU A CA 1
ATOM 545 C C . LEU A 1 69 ? -2.928 -18.672 -10.75 1 98.75 69 LEU A C 1
ATOM 547 O O . LEU A 1 69 ? -3.248 -19.859 -10.719 1 98.75 69 LEU A O 1
ATOM 551 N N . ILE A 1 70 ? -3.568 -17.734 -10.078 1 98.81 70 ILE A N 1
ATOM 552 C CA . ILE A 1 70 ? -4.613 -18.094 -9.125 1 98.81 70 ILE A CA 1
ATOM 553 C C . ILE A 1 70 ? -5.969 -17.625 -9.641 1 98.81 70 ILE A C 1
ATOM 555 O O . ILE A 1 70 ? -6.047 -16.703 -10.453 1 98.81 70 ILE A O 1
ATOM 559 N N . TYR A 1 71 ? -6.957 -18.266 -9.211 1 98.81 71 TYR A N 1
ATOM 560 C CA . TYR A 1 71 ? -8.328 -17.891 -9.516 1 98.81 71 TYR A CA 1
ATOM 561 C C . TYR A 1 71 ? -9.273 -18.328 -8.406 1 98.81 71 TYR A C 1
ATOM 563 O O . TYR A 1 71 ? -8.852 -18.969 -7.438 1 98.81 71 TYR A O 1
ATOM 571 N N . PHE A 1 72 ? -10.469 -17.844 -8.484 1 98.81 72 PHE A N 1
ATOM 572 C CA . PHE A 1 72 ? -11.445 -18.172 -7.449 1 98.81 72 PHE A CA 1
ATOM 573 C C . PHE A 1 72 ? -12.758 -18.641 -8.07 1 98.81 72 PHE A C 1
ATOM 575 O O . PHE A 1 72 ? -13.492 -17.844 -8.656 1 98.81 72 PHE A O 1
ATOM 582 N N . ASP A 1 73 ? -13.055 -19.859 -7.973 1 98.44 73 ASP A N 1
ATOM 583 C CA . ASP A 1 73 ? -14.305 -20.469 -8.406 1 98.44 73 ASP A CA 1
ATOM 584 C C . ASP A 1 73 ? -14.859 -21.406 -7.328 1 98.44 73 ASP A C 1
ATOM 586 O O . ASP A 1 73 ? -14.383 -22.531 -7.172 1 98.44 73 ASP A O 1
ATOM 590 N N . ALA A 1 74 ? -15.898 -20.953 -6.684 1 97.88 74 ALA A N 1
ATOM 591 C CA . ALA A 1 74 ? -16.453 -21.703 -5.555 1 97.88 74 ALA A CA 1
ATOM 592 C C . ALA A 1 74 ? -17.578 -22.625 -6.004 1 97.88 74 ALA A C 1
ATOM 594 O O . ALA A 1 74 ? -18.188 -23.328 -5.184 1 97.88 74 ALA A O 1
ATOM 595 N N . SER A 1 75 ? -17.906 -22.641 -7.266 1 97.69 75 SER A N 1
ATOM 596 C CA . SER A 1 75 ? -19.062 -23.391 -7.75 1 97.69 75 SER A CA 1
ATOM 597 C C . SER A 1 75 ? -18.797 -24.891 -7.699 1 97.69 75 SER A C 1
ATOM 599 O O . SER A 1 75 ? -19.734 -25.688 -7.582 1 97.69 75 SER A O 1
ATOM 601 N N . ASP A 1 76 ? -17.578 -25.375 -7.867 1 97.44 76 ASP A N 1
ATOM 602 C CA . ASP A 1 76 ? -17.141 -26.766 -7.797 1 97.44 76 ASP A CA 1
ATOM 603 C C . ASP A 1 76 ? -15.75 -26.875 -7.172 1 97.44 76 ASP A C 1
ATOM 605 O O . ASP A 1 76 ? -14.742 -26.578 -7.82 1 97.44 76 ASP A O 1
ATOM 609 N N . LEU A 1 77 ? -15.742 -27.375 -5.977 1 97.56 77 LEU A N 1
ATOM 610 C CA . LEU A 1 77 ? -14.508 -27.391 -5.199 1 97.56 77 LEU A CA 1
ATOM 611 C C . LEU A 1 77 ? -13.812 -28.734 -5.305 1 97.56 77 LEU A C 1
ATOM 613 O O . LEU A 1 77 ? -12.945 -29.062 -4.492 1 97.56 77 LEU A O 1
ATOM 617 N N . SER A 1 78 ? -14.125 -29.531 -6.242 1 97.5 78 SER A N 1
ATOM 618 C CA . SER A 1 78 ? -13.492 -30.844 -6.426 1 97.5 78 SER A CA 1
ATOM 619 C C . SER A 1 78 ? -12.102 -30.703 -7.043 1 97.5 78 SER A C 1
ATOM 621 O O . SER A 1 78 ? -11.828 -29.719 -7.746 1 97.5 78 SER A O 1
ATOM 623 N N . TRP A 1 79 ? -11.281 -31.688 -6.77 1 97.06 79 TRP A N 1
ATOM 624 C CA . TRP A 1 79 ? -9.977 -31.75 -7.414 1 97.06 79 TRP A CA 1
ATOM 625 C C . TRP A 1 79 ? -10.125 -31.875 -8.93 1 97.06 79 TRP A C 1
ATOM 627 O O . TRP A 1 79 ? -9.352 -31.281 -9.68 1 97.06 79 TRP A O 1
ATOM 637 N N . GLU A 1 80 ? -11.078 -32.625 -9.367 1 98 80 GLU A N 1
ATOM 638 C CA . GLU A 1 80 ? -11.297 -32.844 -10.789 1 98 80 GLU A CA 1
ATOM 639 C C . GLU A 1 80 ? -11.539 -31.547 -11.539 1 98 80 GLU A C 1
ATOM 641 O O . GLU A 1 80 ? -10.992 -31.344 -12.625 1 98 80 GLU A O 1
ATOM 646 N N . ALA A 1 81 ? -12.406 -30.719 -10.945 1 98.06 81 ALA A N 1
ATOM 647 C CA . ALA A 1 81 ? -12.695 -29.438 -11.578 1 98.06 81 ALA A CA 1
ATOM 648 C C . ALA A 1 81 ? -11.43 -28.578 -11.695 1 98.06 81 ALA A C 1
ATOM 650 O O . ALA A 1 81 ? -11.203 -27.938 -12.719 1 98.06 81 ALA A O 1
ATOM 651 N N . GLU A 1 82 ? -10.617 -28.484 -10.664 1 98.38 82 GLU A N 1
ATOM 652 C CA . GLU A 1 82 ? -9.367 -27.75 -10.695 1 98.38 82 GLU A CA 1
ATOM 653 C C . GLU A 1 82 ? -8.391 -28.359 -11.695 1 98.38 82 GLU A C 1
ATOM 655 O O . GLU A 1 82 ? -7.691 -27.641 -12.414 1 98.38 82 GLU A O 1
ATOM 660 N N . ASP A 1 83 ? -8.305 -29.703 -11.703 1 98.31 83 ASP A N 1
ATOM 661 C CA . ASP A 1 83 ? -7.379 -30.391 -12.594 1 98.31 83 ASP A CA 1
ATOM 662 C C . ASP A 1 83 ? -7.703 -30.109 -14.055 1 98.31 83 ASP A C 1
ATOM 664 O O . ASP A 1 83 ? -6.809 -30.062 -14.898 1 98.31 83 ASP A O 1
ATOM 668 N N . VAL A 1 84 ? -8.945 -29.984 -14.398 1 98.31 84 VAL A N 1
ATOM 669 C CA . VAL A 1 84 ? -9.336 -29.609 -15.75 1 98.31 84 VAL A CA 1
ATOM 670 C C . VAL A 1 84 ? -8.68 -28.297 -16.141 1 98.31 84 VAL A C 1
ATOM 672 O O . VAL A 1 84 ? -8.133 -28.172 -17.25 1 98.31 84 VAL A O 1
ATOM 675 N N . VAL A 1 85 ? -8.742 -27.281 -15.258 1 98.5 85 VAL A N 1
ATOM 676 C CA . VAL A 1 85 ? -8.148 -25.969 -15.516 1 98.5 85 VAL A CA 1
ATOM 677 C C . VAL A 1 85 ? -6.629 -26.109 -15.625 1 98.5 85 VAL A C 1
ATOM 679 O O . VAL A 1 85 ? -6.012 -25.5 -16.5 1 98.5 85 VAL A O 1
ATOM 682 N N . ILE A 1 86 ? -6.012 -26.906 -14.734 1 98.38 86 ILE A N 1
ATOM 683 C CA . ILE A 1 86 ? -4.566 -27.125 -14.719 1 98.38 86 ILE A CA 1
ATOM 684 C C . ILE A 1 86 ? -4.121 -27.734 -16.031 1 98.38 86 ILE A C 1
ATOM 686 O O . ILE A 1 86 ? -3.139 -27.297 -16.641 1 98.38 86 ILE A O 1
ATOM 690 N N . GLN A 1 87 ? -4.84 -28.734 -16.5 1 98.19 87 GLN A N 1
ATOM 691 C CA . GLN A 1 87 ? -4.484 -29.391 -17.75 1 98.19 87 GLN A CA 1
ATOM 692 C C . GLN A 1 87 ? -4.617 -28.438 -18.938 1 98.19 87 GLN A C 1
ATOM 694 O O . GLN A 1 87 ? -3.785 -28.453 -19.844 1 98.19 87 GLN A O 1
ATOM 699 N N . LYS A 1 88 ? -5.68 -27.672 -18.938 1 98 88 LYS A N 1
ATOM 700 C CA . LYS A 1 88 ? -5.82 -26.656 -19.969 1 98 88 LYS A CA 1
ATOM 701 C C . LYS A 1 88 ? -4.637 -25.703 -19.953 1 98 88 LYS A C 1
ATOM 703 O O . LYS A 1 88 ? -4.141 -25.297 -21.016 1 98 88 LYS A O 1
ATOM 708 N N . GLY A 1 89 ? -4.23 -25.312 -18.797 1 97.88 89 GLY A N 1
ATOM 709 C CA . GLY A 1 89 ? -3.068 -24.438 -18.656 1 97.88 89 GLY A CA 1
ATOM 710 C C . GLY A 1 89 ? -1.786 -25.078 -19.156 1 97.88 89 GLY A C 1
ATOM 711 O O . GLY A 1 89 ? -0.981 -24.422 -19.828 1 97.88 89 GLY A O 1
ATOM 712 N N . LYS A 1 90 ? -1.604 -26.328 -18.766 1 96.94 90 LYS A N 1
ATOM 713 C CA . LYS A 1 90 ? -0.419 -27.047 -19.234 1 96.94 90 LYS A CA 1
ATOM 714 C C . LYS A 1 90 ? -0.304 -27.016 -20.75 1 96.94 90 LYS A C 1
ATOM 716 O O . LYS A 1 90 ? 0.795 -26.875 -21.297 1 96.94 90 LYS A O 1
ATOM 721 N N . GLU A 1 91 ? -1.403 -27.203 -21.406 1 97.25 91 GLU A N 1
ATOM 722 C CA . GLU A 1 91 ? -1.407 -27.141 -22.859 1 97.25 91 GLU A CA 1
ATOM 723 C C . GLU A 1 91 ? -1.137 -25.719 -23.359 1 97.25 91 GLU A C 1
ATOM 725 O O . GLU A 1 91 ? -0.359 -25.531 -24.297 1 97.25 91 GLU A O 1
ATOM 730 N N . LEU A 1 92 ? -1.802 -24.766 -22.766 1 97.56 92 LEU A N 1
ATOM 731 C CA . LEU A 1 92 ? -1.705 -23.375 -23.188 1 97.56 92 LEU A CA 1
ATOM 732 C C . LEU A 1 92 ? -0.281 -22.859 -23.016 1 97.56 92 LEU A C 1
ATOM 734 O O . LEU A 1 92 ? 0.18 -22.031 -23.812 1 97.56 92 LEU A O 1
ATOM 738 N N . PHE A 1 93 ? 0.4 -23.297 -21.984 1 97.62 93 PHE A N 1
ATOM 739 C CA . PHE A 1 93 ? 1.716 -22.766 -21.656 1 97.62 93 PHE A CA 1
ATOM 740 C C . PHE A 1 93 ? 2.812 -23.75 -22.031 1 97.62 93 PHE A C 1
ATOM 742 O O . PHE A 1 93 ? 3.945 -23.641 -21.547 1 97.62 93 PHE A O 1
ATOM 749 N N . LYS A 1 94 ? 2.609 -24.766 -22.781 1 96.31 94 LYS A N 1
ATOM 750 C CA . LYS A 1 94 ? 3.504 -25.891 -23.062 1 96.31 94 LYS A CA 1
ATOM 751 C C . LYS A 1 94 ? 4.789 -25.406 -23.734 1 96.31 94 LYS A C 1
ATOM 753 O O . LYS A 1 94 ? 5.844 -26.016 -23.578 1 96.31 94 LYS A O 1
ATOM 758 N N . ASP A 1 95 ? 4.734 -24.312 -24.422 1 95.62 95 ASP A N 1
ATOM 759 C CA . ASP A 1 95 ? 5.883 -23.859 -25.188 1 95.62 95 ASP A CA 1
ATOM 760 C C . ASP A 1 95 ? 6.719 -22.859 -24.391 1 95.62 95 ASP A C 1
ATOM 762 O O . ASP A 1 95 ? 7.715 -22.328 -24.891 1 95.62 95 ASP A O 1
ATOM 766 N N . ILE A 1 96 ? 6.305 -22.531 -23.172 1 93.5 96 ILE A N 1
ATOM 767 C CA . ILE A 1 96 ? 7.031 -21.609 -22.281 1 93.5 96 ILE A CA 1
ATOM 768 C C . ILE A 1 96 ? 7.883 -22.422 -21.312 1 93.5 96 ILE A C 1
ATOM 770 O O . ILE A 1 96 ? 7.402 -23.375 -20.688 1 93.5 96 ILE A O 1
ATOM 774 N N . PRO A 1 97 ? 9.18 -22.094 -21.234 1 89.19 97 PRO A N 1
ATOM 775 C CA . PRO A 1 97 ? 10.117 -22.875 -20.438 1 89.19 97 PRO A CA 1
ATOM 776 C C . PRO A 1 97 ? 10.016 -22.594 -18.938 1 89.19 97 PRO A C 1
ATOM 778 O O . PRO A 1 97 ? 11.031 -22.438 -18.266 1 89.19 97 PRO A O 1
ATOM 781 N N . VAL A 1 98 ? 8.844 -22.281 -18.406 1 90.62 98 VAL A N 1
ATOM 782 C CA . VAL A 1 98 ? 8.641 -22.031 -16.984 1 90.62 98 VAL A CA 1
ATOM 783 C C . VAL A 1 98 ? 7.387 -22.75 -16.5 1 90.62 98 VAL A C 1
ATOM 785 O O . VAL A 1 98 ? 6.523 -23.109 -17.312 1 90.62 98 VAL A O 1
ATOM 788 N N . GLU A 1 99 ? 7.395 -22.938 -15.273 1 95.12 99 GLU A N 1
ATOM 789 C CA . GLU A 1 99 ? 6.211 -23.547 -14.664 1 95.12 99 GLU A CA 1
ATOM 790 C C . GLU A 1 99 ? 5.152 -22.484 -14.344 1 95.12 99 GLU A C 1
ATOM 792 O O . GLU A 1 99 ? 5.441 -21.5 -13.664 1 95.12 99 GLU A O 1
ATOM 797 N N . VAL A 1 100 ? 3.977 -22.688 -14.867 1 97.69 100 VAL A N 1
ATOM 798 C CA . VAL A 1 100 ? 2.809 -21.906 -14.461 1 97.69 100 VAL A CA 1
ATOM 799 C C . VAL A 1 100 ? 1.933 -22.734 -13.523 1 97.69 100 VAL A C 1
ATOM 801 O O . VAL A 1 100 ? 1.315 -23.719 -13.953 1 97.69 100 VAL A O 1
ATOM 804 N N . GLU A 1 101 ? 1.977 -22.375 -12.297 1 97.88 101 GLU A N 1
ATOM 805 C CA . GLU A 1 101 ? 1.205 -23.109 -11.297 1 97.88 101 GLU A CA 1
ATOM 806 C C . GLU A 1 101 ? -0.192 -22.516 -11.141 1 97.88 101 GLU A C 1
ATOM 808 O O . GLU A 1 101 ? -0.342 -21.375 -10.695 1 97.88 101 GLU A O 1
ATOM 813 N N . ILE A 1 102 ? -1.198 -23.281 -11.492 1 98.44 102 ILE A N 1
ATOM 814 C CA . ILE A 1 102 ? -2.578 -22.812 -11.438 1 98.44 102 ILE A CA 1
ATOM 815 C C . ILE A 1 102 ? -3.27 -23.375 -10.203 1 98.44 102 ILE A C 1
ATOM 817 O O . ILE A 1 102 ? -3.244 -24.594 -9.969 1 98.44 102 ILE A O 1
ATOM 821 N N . ARG A 1 103 ? -3.852 -22.5 -9.414 1 98.06 103 ARG A N 1
ATOM 822 C CA . ARG A 1 103 ? -4.52 -22.953 -8.195 1 98.06 103 ARG A CA 1
ATOM 823 C C . ARG A 1 103 ? -5.855 -22.234 -8.008 1 98.06 103 ARG A C 1
ATOM 825 O O . ARG A 1 103 ? -5.945 -21.016 -8.18 1 98.06 103 ARG A O 1
ATOM 832 N N . ASN A 1 104 ? -6.902 -22.984 -7.707 1 98.56 104 ASN A N 1
ATOM 833 C CA . ASN A 1 104 ? -8.18 -22.422 -7.289 1 98.56 104 ASN A CA 1
ATOM 834 C C . ASN A 1 104 ? -8.18 -22.062 -5.809 1 98.56 104 ASN A C 1
ATOM 836 O O . ASN A 1 104 ? -8.266 -22.938 -4.949 1 98.56 104 ASN A O 1
ATOM 840 N N . GLN A 1 105 ? -8.234 -20.797 -5.508 1 98.25 105 GLN A N 1
ATOM 841 C CA . GLN A 1 105 ? -8.102 -20.328 -4.133 1 98.25 105 GLN A CA 1
ATOM 842 C C . GLN A 1 105 ? -9.32 -20.719 -3.297 1 98.25 105 GLN A C 1
ATOM 844 O O . GLN A 1 105 ? -9.234 -20.797 -2.07 1 98.25 105 GLN A O 1
ATOM 849 N N . ALA A 1 106 ? -10.422 -20.969 -3.955 1 98.19 106 ALA A N 1
ATOM 850 C CA . ALA A 1 106 ? -11.625 -21.375 -3.236 1 98.19 106 ALA A CA 1
ATOM 851 C C . ALA A 1 106 ? -11.438 -22.734 -2.562 1 98.19 106 ALA A C 1
ATOM 853 O O . ALA A 1 106 ? -12.18 -23.078 -1.641 1 98.19 106 ALA A O 1
ATOM 854 N N . ARG A 1 107 ? -10.469 -23.469 -2.998 1 97.12 107 ARG A N 1
ATOM 855 C CA . ARG A 1 107 ? -10.344 -24.859 -2.545 1 97.12 107 ARG A CA 1
ATOM 856 C C . ARG A 1 107 ? -9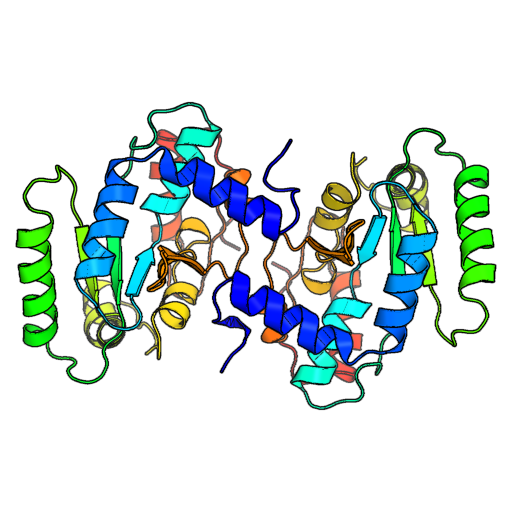.133 -25.016 -1.629 1 97.12 107 ARG A C 1
ATOM 858 O O . ARG A 1 107 ? -8.961 -26.078 -1.013 1 97.12 107 ARG A O 1
ATOM 865 N N . VAL A 1 108 ? -8.328 -24.031 -1.431 1 96.75 108 VAL A N 1
ATOM 866 C CA . VAL A 1 108 ? -7.031 -24.156 -0.77 1 96.75 108 VAL A CA 1
ATOM 867 C C . VAL A 1 108 ? -7.23 -24.562 0.686 1 96.75 108 VAL A C 1
ATOM 869 O O . VAL A 1 108 ? -6.496 -25.406 1.203 1 96.75 108 VAL A O 1
ATOM 872 N N . HIS A 1 109 ? -8.219 -24.016 1.347 1 95.69 109 HIS A N 1
ATOM 873 C CA . HIS A 1 109 ? -8.453 -24.312 2.754 1 95.69 109 HIS A CA 1
ATOM 874 C C . HIS A 1 109 ? -8.75 -25.797 2.963 1 95.69 109 HIS A C 1
ATOM 876 O O . HIS A 1 109 ? -8.602 -26.312 4.074 1 95.69 109 HIS A O 1
ATOM 882 N N . LEU A 1 110 ? -9.156 -26.516 1.955 1 96 110 LEU A N 1
ATOM 883 C CA . LEU A 1 110 ? -9.555 -27.922 2.051 1 96 110 LEU A CA 1
ATOM 884 C C . LEU A 1 110 ? -8.336 -28.828 2.172 1 96 110 LEU A C 1
ATOM 886 O O . LEU A 1 110 ? -8.406 -29.891 2.791 1 96 110 LEU A O 1
ATOM 890 N N . TRP A 1 111 ? -7.223 -28.406 1.575 1 94.25 111 TRP A N 1
ATOM 891 C CA . TRP A 1 111 ? -6.094 -29.328 1.54 1 94.25 111 TRP A CA 1
ATOM 892 C C . TRP A 1 111 ? -4.871 -28.719 2.213 1 94.25 111 TRP A C 1
ATOM 894 O O . TRP A 1 111 ? -3.879 -29.406 2.453 1 94.25 111 TRP A O 1
ATOM 904 N N . TYR A 1 112 ? -4.875 -27.453 2.531 1 93.38 112 TYR A N 1
ATOM 905 C CA . TYR A 1 112 ? -3.727 -26.719 3.055 1 93.38 112 TYR A CA 1
ATOM 906 C C . TYR A 1 112 ? -3.217 -27.344 4.344 1 93.38 112 TYR A C 1
ATOM 908 O O . TYR A 1 112 ? -2.01 -27.531 4.512 1 93.38 112 TYR A O 1
ATOM 916 N N . GLU A 1 113 ? -4.125 -27.703 5.211 1 91.56 113 GLU A N 1
ATOM 917 C CA . GLU A 1 113 ? -3.74 -28.234 6.516 1 91.56 113 GLU A CA 1
ATOM 918 C C . GLU A 1 113 ? -3.012 -29.562 6.367 1 91.56 113 GLU A C 1
ATOM 920 O O . GLU A 1 113 ? -2.023 -29.812 7.062 1 91.56 113 GLU A O 1
ATOM 925 N N . LYS A 1 114 ? -3.48 -30.422 5.594 1 91.56 114 LYS A N 1
ATOM 926 C CA . LYS A 1 114 ? -2.84 -31.719 5.355 1 91.56 114 LYS A CA 1
ATOM 927 C C . LYS A 1 114 ? -1.433 -31.531 4.793 1 91.56 114 LYS A C 1
ATOM 929 O O . LYS A 1 114 ? -0.52 -32.281 5.141 1 91.56 114 LYS A O 1
ATOM 934 N N . LYS A 1 115 ? -1.312 -30.562 4.047 1 89.75 115 LYS A N 1
ATOM 935 C CA . LYS A 1 115 ? -0.042 -30.359 3.355 1 89.75 115 LYS A CA 1
ATOM 936 C C . LYS A 1 115 ? 0.955 -29.609 4.242 1 89.75 115 LYS A C 1
ATOM 938 O O . LYS A 1 115 ? 2.146 -29.922 4.242 1 89.75 115 LYS A O 1
ATOM 943 N N . PHE A 1 116 ? 0.508 -28.656 5.016 1 88.06 116 PHE A N 1
ATOM 944 C CA . PHE A 1 116 ? 1.443 -27.766 5.695 1 88.06 116 PHE A CA 1
ATOM 945 C C . PHE A 1 116 ? 1.287 -27.875 7.207 1 88.06 116 PHE A C 1
ATOM 947 O O . PHE A 1 116 ? 2.047 -27.266 7.961 1 88.06 116 PHE A O 1
ATOM 954 N N . GLY A 1 117 ? 0.285 -28.547 7.719 1 85 117 GLY A N 1
ATOM 955 C CA . GLY A 1 117 ? 0.163 -28.859 9.133 1 85 117 GLY A CA 1
ATOM 956 C C . GLY A 1 117 ? -0.6 -27.812 9.914 1 85 117 GLY A C 1
ATOM 957 O O . GLY A 1 117 ? -0.787 -27.93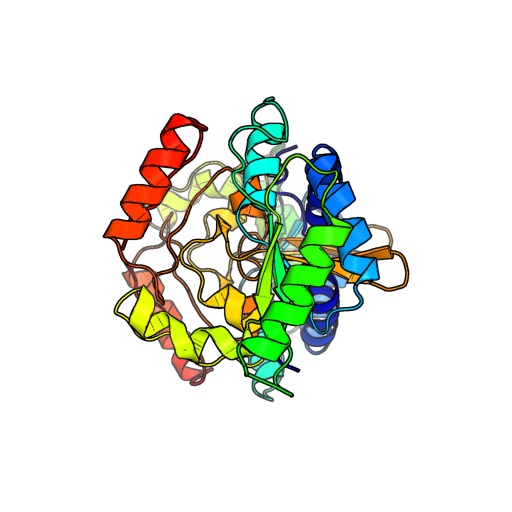8 11.125 1 85 117 GLY A O 1
ATOM 958 N N . ARG A 1 118 ? -0.929 -26.734 9.281 1 85.25 118 ARG A N 1
ATOM 959 C CA . ARG A 1 118 ? -1.72 -25.703 9.922 1 85.25 118 ARG A CA 1
ATOM 960 C C . ARG A 1 118 ? -2.91 -25.297 9.062 1 85.25 118 ARG A C 1
ATOM 962 O O . ARG A 1 118 ? -2.809 -25.266 7.832 1 85.25 118 ARG A O 1
ATOM 969 N N . PRO A 1 119 ? -3.916 -24.969 9.781 1 88.12 119 PRO A N 1
ATOM 970 C CA . PRO A 1 119 ? -5.105 -24.625 9 1 88.12 119 PRO A CA 1
ATOM 971 C C . PRO A 1 119 ? -4.957 -23.281 8.273 1 88.12 119 PRO A C 1
ATOM 973 O O . PRO A 1 119 ? -4.176 -22.438 8.695 1 88.12 119 PRO A O 1
ATOM 976 N N . CYS A 1 120 ? -5.59 -23.141 7.176 1 91.06 120 CYS A N 1
ATOM 977 C CA . CYS A 1 120 ? -5.758 -21.891 6.465 1 91.06 120 CYS A CA 1
ATOM 978 C C . CYS A 1 120 ? -7.23 -21.5 6.383 1 91.06 120 CYS A C 1
ATOM 980 O O . CYS A 1 120 ? -8.094 -22.359 6.219 1 91.06 120 CYS A O 1
ATOM 982 N N . PRO A 1 121 ? -7.504 -20.297 6.574 1 92.06 121 PRO A N 1
ATOM 983 C CA . PRO A 1 121 ? -8.906 -19.875 6.531 1 92.06 121 PRO A CA 1
ATOM 984 C C . PRO A 1 121 ? -9.531 -20.016 5.145 1 92.06 121 PRO A C 1
ATOM 986 O O . PRO A 1 121 ? -8.812 -20 4.141 1 92.06 121 PRO A O 1
ATOM 989 N N . GLN A 1 122 ? -10.891 -20.219 5.168 1 94.75 122 GLN A N 1
ATOM 990 C CA . GLN A 1 122 ? -11.633 -20.125 3.916 1 94.75 122 GLN A CA 1
ATOM 991 C C . GLN A 1 122 ? -11.75 -18.672 3.449 1 94.75 122 GLN A C 1
ATOM 993 O O . GLN A 1 122 ? -12.102 -17.797 4.23 1 94.75 122 GLN A O 1
ATOM 998 N N . HIS A 1 123 ? -11.414 -18.531 2.227 1 94.31 123 HIS A N 1
ATOM 999 C CA . HIS A 1 123 ? -11.492 -17.188 1.662 1 94.31 123 HIS A CA 1
ATOM 1000 C C . HIS A 1 123 ? -12.648 -17.062 0.676 1 94.31 123 HIS A C 1
ATOM 1002 O O . HIS A 1 123 ? -13.25 -18.078 0.295 1 94.31 123 HIS A O 1
ATOM 1008 N N . HIS A 1 124 ? -12.938 -15.812 0.319 1 95.75 124 HIS A N 1
ATOM 1009 C CA . HIS A 1 124 ? -14.117 -15.602 -0.513 1 95.75 124 HIS A CA 1
ATOM 1010 C C . HIS A 1 124 ? -13.75 -14.906 -1.819 1 95.75 124 HIS A C 1
ATOM 1012 O O . HIS A 1 124 ? -14.633 -14.484 -2.572 1 95.75 124 HIS A O 1
ATOM 1018 N N . SER A 1 125 ? -12.531 -14.75 -2.084 1 98 125 SER A N 1
ATOM 1019 C CA . SER A 1 125 ? -11.992 -14.188 -3.316 1 98 125 SER A CA 1
ATOM 1020 C C . SER A 1 125 ? -10.484 -14.414 -3.416 1 98 125 SER A C 1
ATOM 1022 O O . SER A 1 125 ? -9.844 -14.805 -2.436 1 98 125 SER A O 1
ATOM 1024 N N . SER A 1 126 ? -9.945 -14.25 -4.559 1 98.38 126 SER A N 1
ATOM 1025 C CA . SER A 1 126 ? -8.5 -14.328 -4.734 1 98.38 126 SER A CA 1
ATOM 1026 C C . SER A 1 126 ? -7.789 -13.25 -3.924 1 98.38 126 SER A C 1
ATOM 1028 O O . SER A 1 126 ? -6.734 -13.5 -3.336 1 98.38 126 SER A O 1
ATOM 1030 N N . GLU A 1 127 ? -8.383 -12.031 -3.928 1 98.19 127 GLU A N 1
ATOM 1031 C CA . GLU A 1 127 ? -7.789 -10.938 -3.16 1 98.19 127 GLU A CA 1
ATOM 1032 C C . GLU A 1 127 ? -7.715 -11.289 -1.675 1 98.19 127 GLU A C 1
ATOM 1034 O O . GLU A 1 127 ? -6.672 -11.109 -1.043 1 98.19 127 GLU A O 1
ATOM 1039 N N . ALA A 1 128 ? -8.789 -11.797 -1.138 1 97.31 128 ALA A N 1
ATOM 1040 C CA . ALA A 1 128 ? -8.805 -12.195 0.267 1 97.31 128 ALA A CA 1
ATOM 1041 C C . ALA A 1 128 ? -7.746 -13.258 0.545 1 97.31 128 ALA A C 1
ATOM 1043 O O . ALA A 1 128 ? -7.07 -13.219 1.577 1 97.31 128 ALA A O 1
ATOM 1044 N N . ALA A 1 129 ? -7.641 -14.195 -0.338 1 97.56 129 ALA A N 1
ATOM 1045 C CA . ALA A 1 129 ? -6.645 -15.25 -0.189 1 97.56 129 ALA A CA 1
ATOM 1046 C C . ALA A 1 129 ? -5.234 -14.672 -0.149 1 97.56 129 ALA A C 1
ATOM 1048 O O . ALA A 1 129 ? -4.426 -15.047 0.708 1 97.56 129 ALA A O 1
ATOM 1049 N N . MET A 1 130 ? -4.938 -13.766 -1.001 1 97.5 130 MET A N 1
ATOM 1050 C CA . MET A 1 130 ? -3.605 -13.18 -1.093 1 97.5 130 MET A CA 1
ATOM 1051 C C . MET A 1 130 ? -3.234 -12.469 0.204 1 97.5 130 MET A C 1
ATOM 1053 O O . MET A 1 130 ? -2.064 -12.445 0.592 1 97.5 130 MET A O 1
ATOM 1057 N N . THR A 1 131 ? -4.191 -11.867 0.906 1 96.31 131 THR A N 1
ATOM 1058 C CA . THR A 1 131 ? -3.902 -11.117 2.123 1 96.31 131 THR A CA 1
ATOM 1059 C C . THR A 1 131 ? -3.359 -12.039 3.211 1 96.31 131 THR A C 1
ATOM 1061 O O . THR A 1 131 ? -2.771 -11.57 4.188 1 96.31 131 THR A O 1
ATOM 1064 N N . ALA A 1 132 ? -3.535 -13.352 3.061 1 95.12 132 ALA A N 1
ATOM 1065 C CA . ALA A 1 132 ? -3.121 -14.297 4.09 1 95.12 132 ALA A CA 1
ATOM 1066 C C . ALA A 1 132 ? -1.73 -14.852 3.793 1 95.12 132 ALA A C 1
ATOM 1068 O O . ALA A 1 132 ? -1.164 -15.594 4.605 1 95.12 132 ALA A O 1
ATOM 1069 N N . TRP A 1 133 ? -1.146 -14.477 2.697 1 95.94 133 TRP A N 1
ATOM 1070 C CA . TRP A 1 133 ? 0.132 -15.039 2.283 1 95.94 133 TRP A CA 1
ATOM 1071 C C . TRP A 1 133 ? 1.272 -14.492 3.133 1 95.94 133 TRP A C 1
ATOM 1073 O O . TRP A 1 133 ? 1.11 -13.484 3.822 1 95.94 133 TRP A O 1
ATOM 1083 N N . GLY A 1 134 ? 2.367 -15.094 3.131 1 95 134 GLY A N 1
ATOM 1084 C CA . GLY A 1 134 ? 3.32 -15.086 4.23 1 95 134 GLY A CA 1
ATOM 1085 C C . GLY A 1 134 ? 4.242 -13.883 4.215 1 95 134 GLY A C 1
ATOM 1086 O O . GLY A 1 134 ? 4.863 -13.555 5.227 1 95 134 GLY A O 1
ATOM 1087 N N . THR A 1 135 ? 4.426 -13.234 3.088 1 97.25 135 THR A N 1
ATOM 1088 C CA . THR A 1 135 ? 5.289 -12.07 2.984 1 97.25 135 THR A CA 1
ATOM 1089 C C . THR A 1 135 ? 4.656 -11.008 2.092 1 97.25 135 THR A C 1
ATOM 1091 O O . THR A 1 135 ? 3.832 -11.32 1.231 1 97.25 135 THR A O 1
ATOM 1094 N N . ASN A 1 136 ? 5.113 -9.75 2.355 1 96.88 136 ASN A N 1
ATOM 1095 C CA . ASN A 1 136 ? 4.668 -8.664 1.489 1 96.88 136 ASN A CA 1
ATOM 1096 C C . ASN A 1 136 ? 4.98 -8.953 0.023 1 96.88 136 ASN A C 1
ATOM 1098 O O . ASN A 1 136 ? 4.273 -8.484 -0.871 1 96.88 136 ASN A O 1
ATOM 1102 N N . THR A 1 137 ? 5.953 -9.82 -0.232 1 95.56 137 THR A N 1
ATOM 1103 C CA . THR A 1 137 ? 6.383 -10.148 -1.586 1 95.56 137 THR A CA 1
ATOM 1104 C C . THR A 1 137 ? 5.309 -10.961 -2.311 1 95.56 137 THR A C 1
ATOM 1106 O O . THR A 1 137 ? 5.293 -11.016 -3.541 1 95.56 137 THR A O 1
ATOM 1109 N N . ALA A 1 138 ? 4.461 -11.539 -1.579 1 96.94 138 ALA A N 1
ATOM 1110 C CA . ALA A 1 138 ? 3.432 -12.391 -2.172 1 96.94 138 ALA A CA 1
ATOM 1111 C C . ALA A 1 138 ? 2.092 -11.656 -2.244 1 96.94 138 ALA A C 1
ATOM 1113 O O . ALA A 1 138 ? 1.183 -12.086 -2.959 1 96.94 138 ALA A O 1
ATOM 1114 N N . LEU A 1 139 ? 1.947 -10.539 -1.465 1 97.5 139 LEU A N 1
ATOM 1115 C CA . LEU A 1 139 ? 0.691 -9.805 -1.395 1 97.5 139 LEU A CA 1
ATOM 1116 C C . LEU A 1 139 ? 0.543 -8.867 -2.588 1 97.5 139 LEU A C 1
ATOM 1118 O O . LEU A 1 139 ? 0.384 -7.656 -2.416 1 97.5 139 LEU A O 1
ATOM 1122 N N . ILE A 1 140 ? 0.634 -9.438 -3.748 1 98.56 140 ILE A N 1
ATOM 1123 C CA . ILE A 1 140 ? 0.501 -8.68 -4.988 1 98.56 140 ILE A CA 1
ATOM 1124 C C . ILE A 1 140 ? -0.037 -9.594 -6.094 1 98.56 140 ILE A C 1
ATOM 1126 O O . ILE A 1 140 ? 0.309 -10.773 -6.152 1 98.56 140 ILE A O 1
ATOM 1130 N N . GLY A 1 141 ? -0.921 -9.086 -6.914 1 98.69 141 GLY A N 1
ATOM 1131 C CA . GLY A 1 141 ? -1.461 -9.773 -8.078 1 98.69 141 GLY A CA 1
ATOM 1132 C C . GLY A 1 141 ? -1.847 -8.836 -9.203 1 98.69 141 GLY A C 1
ATOM 1133 O O . GLY A 1 141 ? -2.24 -7.691 -8.961 1 98.69 141 GLY A O 1
ATOM 1134 N N . VAL A 1 142 ? -1.74 -9.352 -10.391 1 98.75 142 VAL A N 1
ATOM 1135 C CA . VAL A 1 142 ? -2.086 -8.57 -11.57 1 98.75 142 VAL A CA 1
ATOM 1136 C C . VAL A 1 142 ? -3.023 -9.383 -12.469 1 98.75 142 VAL A C 1
ATOM 1138 O O . VAL A 1 142 ? -2.83 -10.586 -12.648 1 98.75 142 VAL A O 1
ATOM 1141 N N . SER A 1 143 ? -4.031 -8.805 -12.906 1 98.44 143 SER A N 1
ATOM 1142 C CA . SER A 1 143 ? -4.895 -9.359 -13.938 1 98.44 143 SER A CA 1
ATOM 1143 C C . SER A 1 143 ? -5.195 -8.328 -15.016 1 98.44 143 SER A C 1
ATOM 1145 O O . SER A 1 143 ? -4.781 -7.168 -14.906 1 98.44 143 SER A O 1
ATOM 1147 N N . LEU A 1 144 ? -5.805 -8.766 -16.078 1 97.81 144 LEU A N 1
ATOM 1148 C CA . LEU A 1 144 ? -6.145 -7.883 -17.188 1 97.81 144 LEU A CA 1
ATOM 1149 C C . LEU A 1 144 ? -7.66 -7.746 -17.328 1 97.81 144 LEU A C 1
ATOM 1151 O O . LEU A 1 144 ? -8.383 -8.742 -17.297 1 97.81 144 LEU A O 1
ATOM 1155 N N . ARG A 1 145 ? -8 -6.535 -17.438 1 95.75 145 ARG A N 1
ATOM 1156 C CA . ARG A 1 145 ? -9.391 -6.277 -17.797 1 95.75 145 ARG A CA 1
ATOM 1157 C C . ARG A 1 145 ? -9.633 -6.547 -19.281 1 95.75 145 ARG A C 1
ATOM 1159 O O . ARG A 1 145 ? -8.688 -6.82 -20.031 1 95.75 145 ARG A O 1
ATOM 1166 N N . GLU A 1 146 ? -10.922 -6.473 -19.672 1 93 146 GLU A N 1
ATOM 1167 C CA . GLU A 1 146 ? -11.273 -6.742 -21.062 1 93 146 GLU A CA 1
ATOM 1168 C C . GLU A 1 146 ? -10.625 -5.73 -22 1 93 146 GLU A C 1
ATOM 1170 O O . GLU A 1 146 ? -10.266 -6.07 -23.125 1 93 146 GLU A O 1
ATOM 1175 N N . ASP A 1 147 ? -10.422 -4.52 -21.562 1 93.12 147 ASP A N 1
ATOM 1176 C CA . ASP A 1 147 ? -9.867 -3.465 -22.406 1 93.12 147 ASP A CA 1
ATOM 1177 C C . ASP A 1 147 ? -8.344 -3.475 -22.359 1 93.12 147 ASP A C 1
ATOM 1179 O O . ASP A 1 147 ? -7.691 -2.617 -22.969 1 93.12 147 ASP A O 1
ATOM 1183 N N . GLY A 1 148 ? -7.793 -4.355 -21.609 1 93.25 148 GLY A N 1
ATOM 1184 C CA . GLY A 1 148 ? -6.344 -4.48 -21.562 1 93.25 148 GLY A CA 1
ATOM 1185 C C . GLY A 1 148 ? -5.723 -3.764 -20.375 1 93.25 148 GLY A C 1
ATOM 1186 O O . GLY A 1 148 ? -4.527 -3.906 -20.109 1 93.25 148 GLY A O 1
ATOM 1187 N N . GLU A 1 149 ? -6.57 -3.037 -19.672 1 95.38 149 GLU A N 1
ATOM 1188 C CA . GLU A 1 149 ? -6.055 -2.361 -18.484 1 95.38 149 GLU A CA 1
ATOM 1189 C C . GLU A 1 149 ? -5.719 -3.363 -17.375 1 95.38 149 GLU A C 1
ATOM 1191 O O . GLU A 1 149 ? -6.367 -4.402 -17.266 1 95.38 149 GLU A O 1
ATOM 1196 N N . TRP A 1 150 ? -4.723 -2.99 -16.625 1 97.69 150 TRP A N 1
ATOM 1197 C CA . TRP A 1 150 ? -4.273 -3.875 -15.555 1 97.69 150 TRP A CA 1
ATOM 1198 C C . TRP A 1 150 ? -5.066 -3.627 -14.281 1 97.69 150 TRP A C 1
ATOM 1200 O O . TRP A 1 150 ? -5.281 -2.479 -13.883 1 97.69 150 TRP A O 1
ATOM 1210 N N . ASP A 1 151 ? -5.57 -4.688 -13.742 1 97.62 151 ASP A N 1
ATOM 1211 C CA . ASP A 1 151 ? -5.945 -4.672 -12.336 1 97.62 151 ASP A CA 1
ATOM 1212 C C . ASP A 1 151 ? -4.789 -5.137 -11.453 1 97.62 151 ASP A C 1
ATOM 1214 O O . ASP A 1 151 ? -4.301 -6.262 -11.602 1 97.62 151 ASP A O 1
ATOM 1218 N N . ILE A 1 152 ? -4.328 -4.234 -10.633 1 98.56 152 ILE A N 1
ATOM 1219 C CA . ILE A 1 152 ? -3.234 -4.543 -9.719 1 98.56 152 ILE A CA 1
ATOM 1220 C C . ILE A 1 152 ? -3.756 -4.578 -8.281 1 98.56 152 ILE A C 1
ATOM 1222 O O . ILE A 1 152 ? -4.32 -3.594 -7.797 1 98.56 152 ILE A O 1
ATOM 1226 N N . PHE A 1 153 ? -3.658 -5.727 -7.711 1 98.56 153 PHE A N 1
ATOM 1227 C CA . PHE A 1 153 ? -3.98 -5.848 -6.293 1 98.56 153 PHE A CA 1
ATOM 1228 C C . PHE A 1 153 ? -2.715 -5.82 -5.445 1 98.56 153 PHE A C 1
ATOM 1230 O O . PHE A 1 153 ? -1.808 -6.629 -5.648 1 98.56 153 PHE A O 1
ATOM 1237 N N . ALA A 1 154 ? -2.584 -4.859 -4.527 1 98.38 154 ALA A N 1
ATOM 1238 C CA . ALA A 1 154 ? -1.425 -4.648 -3.662 1 98.38 154 ALA A CA 1
ATOM 1239 C C . ALA A 1 154 ? -1.839 -4.027 -2.332 1 98.38 154 ALA A C 1
ATOM 1241 O O . ALA A 1 154 ? -1.602 -2.84 -2.094 1 98.38 154 ALA A O 1
ATOM 1242 N N . PRO A 1 155 ? -2.361 -4.848 -1.448 1 97.44 155 PRO A N 1
ATOM 1243 C CA . PRO A 1 155 ? -2.932 -4.312 -0.208 1 97.44 155 PRO A CA 1
ATOM 1244 C C . PRO A 1 155 ? -1.888 -3.629 0.673 1 97.44 155 PRO A C 1
ATOM 1246 O O . PRO A 1 155 ? -2.23 -2.762 1.481 1 97.44 155 PRO A O 1
ATOM 1249 N N . TRP A 1 156 ? -0.601 -3.957 0.527 1 96.94 156 TRP A N 1
ATOM 1250 C CA . TRP A 1 156 ? 0.455 -3.354 1.332 1 96.94 156 TRP A CA 1
ATOM 1251 C C . TRP A 1 156 ? 1.233 -2.322 0.522 1 96.94 156 TRP A C 1
ATOM 1253 O O . TRP A 1 156 ? 2.334 -1.921 0.91 1 96.94 156 TRP A O 1
ATOM 1263 N N . GLY A 1 157 ? 0.658 -1.935 -0.656 1 97 157 GLY A N 1
ATOM 1264 C CA . GLY A 1 157 ? 1.32 -0.95 -1.497 1 97 157 GLY A CA 1
ATOM 1265 C C . GLY A 1 157 ? 2.43 -1.539 -2.346 1 97 157 GLY A C 1
ATOM 1266 O O . GLY A 1 157 ? 2.633 -2.756 -2.355 1 97 157 GLY A O 1
ATOM 1267 N N . LEU A 1 158 ? 3.121 -0.619 -3.051 1 97.94 158 LEU A N 1
ATOM 1268 C CA . LEU A 1 158 ? 4.145 -1.053 -3.996 1 97.94 158 LEU A CA 1
ATOM 1269 C C . LEU A 1 158 ? 5.527 -0.593 -3.547 1 97.94 158 LEU A C 1
ATOM 1271 O O . LEU A 1 158 ? 6.543 -1.076 -4.055 1 97.94 158 LEU A O 1
ATOM 1275 N N . SER A 1 159 ? 5.617 0.292 -2.551 1 97.75 159 SER A N 1
ATOM 1276 C CA . SER A 1 159 ? 6.859 0.977 -2.209 1 97.75 159 SER A CA 1
ATOM 1277 C C . SER A 1 159 ? 7.926 -0.011 -1.75 1 97.75 159 SER A C 1
ATOM 1279 O O . SER A 1 159 ? 9.078 0.075 -2.172 1 97.75 159 SER A O 1
ATOM 1281 N N . ASP A 1 160 ? 7.539 -0.971 -0.931 1 97.12 160 ASP A N 1
ATOM 1282 C CA . ASP A 1 160 ? 8.492 -1.949 -0.416 1 97.12 160 ASP A CA 1
ATOM 1283 C C . ASP A 1 160 ? 9.125 -2.754 -1.552 1 97.12 160 ASP A C 1
ATOM 1285 O O . ASP A 1 160 ? 10.297 -3.111 -1.488 1 97.12 160 ASP A O 1
ATOM 1289 N N . MET A 1 161 ? 8.305 -3.029 -2.52 1 97.25 161 MET A N 1
ATOM 1290 C CA . MET A 1 161 ? 8.805 -3.801 -3.652 1 97.25 161 MET A CA 1
ATOM 1291 C C . MET A 1 161 ? 9.93 -3.053 -4.367 1 97.25 161 MET A C 1
ATOM 1293 O O . MET A 1 161 ? 10.938 -3.646 -4.734 1 97.25 161 MET A O 1
ATOM 1297 N N . PHE A 1 162 ? 9.781 -1.753 -4.516 1 97.62 162 PHE A N 1
ATOM 1298 C CA . PHE A 1 162 ? 10.758 -0.932 -5.23 1 97.62 162 PHE A CA 1
ATOM 1299 C C . PHE A 1 162 ? 12 -0.701 -4.379 1 97.62 162 PHE A C 1
ATOM 1301 O O . PHE A 1 162 ? 13.078 -0.442 -4.91 1 97.62 162 PHE A O 1
ATOM 1308 N N . THR A 1 163 ? 11.852 -0.803 -3.057 1 96.69 163 THR A N 1
ATOM 1309 C CA . THR A 1 163 ? 12.992 -0.591 -2.18 1 96.69 163 THR A CA 1
ATOM 1310 C C . THR A 1 163 ? 13.594 -1.924 -1.745 1 96.69 163 THR A C 1
ATOM 1312 O O . THR A 1 163 ? 14.5 -1.959 -0.91 1 96.69 163 THR A O 1
ATOM 1315 N N . LEU A 1 164 ? 13.086 -3.033 -2.217 1 97.88 164 LEU A N 1
ATOM 1316 C CA . LEU A 1 164 ? 13.578 -4.383 -1.959 1 97.88 164 LEU A CA 1
ATOM 1317 C C . LEU A 1 164 ? 13.508 -4.711 -0.471 1 97.88 164 LEU A C 1
ATOM 1319 O O . LEU A 1 164 ? 14.445 -5.297 0.084 1 97.88 164 LEU A O 1
ATOM 1323 N N . VAL A 1 165 ? 12.422 -4.34 0.087 1 97.69 165 VAL A N 1
ATOM 1324 C CA . VAL A 1 165 ? 12.188 -4.648 1.494 1 97.69 165 VAL A CA 1
ATOM 1325 C C . VAL A 1 165 ? 11.234 -5.832 1.615 1 97.69 165 VAL A C 1
ATOM 1327 O O . VAL A 1 165 ? 10.188 -5.863 0.958 1 97.69 165 VAL A O 1
ATOM 1330 N N . VAL A 1 166 ? 11.625 -6.809 2.436 1 97.94 166 VAL A N 1
ATOM 1331 C CA . VAL A 1 166 ? 10.797 -7.98 2.705 1 97.94 166 VAL A CA 1
ATOM 1332 C C . VAL A 1 166 ? 10.266 -7.922 4.137 1 97.94 166 VAL A C 1
ATOM 1334 O O . VAL A 1 166 ? 11.031 -7.73 5.082 1 97.94 166 VAL A O 1
ATOM 1337 N N . ARG A 1 167 ? 8.961 -8.016 4.238 1 96.56 167 ARG A N 1
ATOM 1338 C CA . ARG A 1 167 ? 8.297 -8.016 5.539 1 96.56 167 ARG A CA 1
ATOM 1339 C C . ARG A 1 167 ? 7.488 -9.297 5.734 1 96.56 167 ARG A C 1
ATOM 1341 O O . ARG A 1 167 ? 6.84 -9.773 4.805 1 96.56 167 ARG A O 1
ATOM 1348 N N . PRO A 1 168 ? 7.523 -9.828 6.953 1 96.19 168 PRO A N 1
ATOM 1349 C CA . PRO A 1 168 ? 6.676 -10.992 7.223 1 96.19 168 PRO A CA 1
ATOM 1350 C C . PRO A 1 168 ? 5.211 -10.625 7.434 1 96.19 168 PRO A C 1
ATOM 1352 O O . PRO A 1 168 ? 4.91 -9.578 8.008 1 96.19 168 PRO A O 1
ATOM 1355 N N . ASN A 1 169 ? 4.387 -11.344 6.867 1 94.88 169 ASN A N 1
ATOM 1356 C CA . ASN A 1 169 ? 2.975 -11.398 7.223 1 94.88 169 ASN A CA 1
ATOM 1357 C C . ASN A 1 169 ? 2.652 -12.633 8.055 1 94.88 169 ASN A C 1
ATOM 1359 O O . ASN A 1 169 ? 2.543 -13.734 7.512 1 94.88 169 ASN A O 1
ATOM 1363 N N . GLN A 1 170 ? 2.406 -12.516 9.273 1 90.31 170 GLN A N 1
ATOM 1364 C CA . GLN A 1 170 ? 2.459 -13.602 10.242 1 90.31 170 GLN A CA 1
ATOM 1365 C C . GLN A 1 170 ? 1.08 -14.227 10.445 1 90.31 170 GLN A C 1
ATOM 1367 O O . GLN A 1 170 ? 0.784 -14.758 11.523 1 90.31 170 GLN A O 1
ATOM 1372 N N . GLN A 1 171 ? 0.3 -14.172 9.445 1 88.94 171 GLN A N 1
ATOM 1373 C CA . GLN A 1 171 ? -1.036 -14.742 9.594 1 88.94 171 GLN A CA 1
ATOM 1374 C C . GLN A 1 171 ? -0.995 -16.266 9.531 1 88.94 171 GLN A C 1
ATOM 1376 O O . GLN A 1 171 ? -1.482 -16.938 10.445 1 88.94 171 GLN A O 1
ATOM 1381 N N . ILE A 1 172 ? -0.35 -16.812 8.461 1 89.19 172 ILE A N 1
ATOM 1382 C CA . ILE A 1 172 ? -0.4 -18.266 8.32 1 89.19 172 ILE A CA 1
ATOM 1383 C C . ILE A 1 172 ? 1.017 -18.812 8.195 1 89.19 172 ILE A C 1
ATOM 1385 O O . ILE A 1 172 ? 1.254 -20 8.469 1 89.19 172 ILE A O 1
ATOM 1389 N N . MET A 1 173 ? 1.945 -18.031 7.785 1 91.62 173 MET A N 1
ATOM 1390 C CA . MET A 1 173 ? 3.32 -18.484 7.594 1 91.62 173 MET A CA 1
ATOM 1391 C C . MET A 1 173 ? 4.035 -18.641 8.938 1 91.62 173 MET A C 1
ATOM 1393 O O . MET A 1 173 ? 3.779 -17.875 9.867 1 91.62 173 MET A O 1
ATOM 1397 N N . THR A 1 174 ? 4.969 -19.609 8.945 1 92.81 174 THR A N 1
ATOM 1398 C CA . THR A 1 174 ? 5.789 -19.812 10.133 1 92.81 174 THR A CA 1
ATOM 1399 C C . THR A 1 174 ? 7.105 -19.047 10.016 1 92.81 174 THR A C 1
ATOM 1401 O O . THR A 1 174 ? 7.547 -18.719 8.906 1 92.81 174 THR A O 1
ATOM 1404 N N . GLU A 1 175 ? 7.688 -18.844 11.156 1 95.25 175 GLU A N 1
ATOM 1405 C CA . GLU A 1 175 ? 9 -18.203 11.172 1 95.25 175 GLU A CA 1
ATOM 1406 C C . GLU A 1 175 ? 10.031 -19.016 10.422 1 95.25 175 GLU A C 1
ATOM 1408 O O . GLU A 1 175 ? 10.883 -18.469 9.711 1 95.25 175 GLU A O 1
ATOM 1413 N N . GLU A 1 176 ? 9.961 -20.281 10.578 1 95.19 176 GLU A N 1
ATOM 1414 C CA . GLU A 1 176 ? 10.891 -21.172 9.898 1 95.19 176 GLU A CA 1
ATOM 1415 C C . GLU A 1 176 ? 10.797 -21.031 8.383 1 95.19 176 GLU A C 1
ATOM 1417 O O . GLU A 1 176 ? 11.82 -20.938 7.699 1 95.19 176 GLU A O 1
ATOM 1422 N N . THR A 1 177 ? 9.602 -21.047 7.855 1 94.5 177 THR A N 1
ATOM 1423 C CA . THR A 1 177 ? 9.391 -20.891 6.422 1 94.5 177 THR A CA 1
ATOM 1424 C C . THR A 1 177 ? 9.891 -19.531 5.945 1 94.5 177 THR A C 1
ATOM 1426 O O . THR A 1 177 ? 10.484 -19.422 4.871 1 94.5 177 THR A O 1
ATOM 1429 N N . TYR A 1 178 ? 9.633 -18.531 6.789 1 96.88 178 TYR A N 1
ATOM 1430 C CA . TYR A 1 178 ? 10.102 -17.188 6.469 1 96.88 178 TYR A CA 1
ATOM 1431 C C . TYR A 1 178 ? 11.625 -17.156 6.34 1 96.88 178 TYR A C 1
ATOM 1433 O O . TYR A 1 178 ? 12.164 -16.609 5.375 1 96.88 178 TYR A O 1
ATOM 1441 N N . ILE A 1 179 ? 12.273 -17.75 7.285 1 97 179 ILE A N 1
ATOM 1442 C CA . ILE A 1 179 ? 13.734 -17.781 7.316 1 97 179 ILE A CA 1
ATOM 1443 C C . ILE A 1 179 ? 14.258 -18.516 6.09 1 97 179 ILE A C 1
ATOM 1445 O O . ILE A 1 179 ? 15.18 -18.047 5.414 1 97 179 ILE A O 1
ATOM 1449 N N . LYS A 1 180 ? 13.695 -19.641 5.805 1 96.56 180 LYS A N 1
ATOM 1450 C CA . LYS A 1 180 ? 14.109 -20.422 4.645 1 96.56 180 LYS A CA 1
ATOM 1451 C C . LYS A 1 180 ? 13.977 -19.609 3.357 1 96.56 180 LYS A C 1
ATOM 1453 O O . LYS A 1 180 ? 14.891 -19.594 2.537 1 96.56 180 LYS A O 1
ATOM 1458 N N . LYS A 1 181 ? 12.859 -18.984 3.201 1 96.25 181 LYS A N 1
ATOM 1459 C CA . LYS A 1 181 ? 12.617 -18.188 2.004 1 96.25 181 LYS A CA 1
ATOM 1460 C C . LYS A 1 181 ? 13.602 -17.031 1.899 1 96.25 181 LYS A C 1
ATOM 1462 O O . LYS A 1 181 ? 14.164 -16.781 0.83 1 96.25 181 LYS A O 1
ATOM 1467 N N . THR A 1 182 ? 13.781 -16.312 2.973 1 97.38 182 THR A N 1
ATOM 1468 C CA . THR A 1 182 ? 14.633 -15.133 2.945 1 97.38 182 THR A CA 1
ATOM 1469 C C . THR A 1 182 ? 16.094 -15.516 2.721 1 97.38 182 THR A C 1
ATOM 1471 O O . THR A 1 182 ? 16.844 -14.781 2.076 1 97.38 182 THR A O 1
ATOM 1474 N N . GLN A 1 183 ? 16.484 -16.641 3.234 1 97.25 183 GLN A N 1
ATOM 1475 C CA . GLN A 1 183 ? 17.844 -17.109 2.994 1 97.25 183 GLN A CA 1
ATOM 1476 C C . GLN A 1 183 ? 18.078 -17.375 1.508 1 97.25 183 GLN A C 1
ATOM 1478 O O . GLN A 1 183 ? 19.141 -17.047 0.978 1 97.25 183 GLN A O 1
ATOM 1483 N N . ARG A 1 184 ? 17.125 -17.953 0.917 1 96.5 184 ARG A N 1
ATOM 1484 C CA . ARG A 1 184 ? 17.234 -18.156 -0.523 1 96.5 184 ARG A CA 1
ATOM 1485 C C . ARG A 1 184 ? 17.297 -16.828 -1.266 1 96.5 184 ARG A C 1
ATOM 1487 O O . ARG A 1 184 ? 18.141 -16.641 -2.146 1 96.5 184 ARG A O 1
ATOM 1494 N N . TRP A 1 185 ? 16.484 -15.898 -0.9 1 97.12 185 TRP A N 1
ATOM 1495 C CA . TRP A 1 185 ? 16.391 -14.617 -1.595 1 97.12 185 TRP A CA 1
ATOM 1496 C C . TRP A 1 185 ? 17.672 -13.812 -1.423 1 97.12 185 TRP A C 1
ATOM 1498 O O . TRP A 1 185 ? 18.141 -13.172 -2.367 1 97.12 185 TRP A O 1
ATOM 1508 N N . ILE A 1 186 ? 18.219 -13.867 -0.276 1 97.62 186 ILE A N 1
ATOM 1509 C CA . ILE A 1 186 ? 19.438 -13.102 0.006 1 97.62 186 ILE A CA 1
ATOM 1510 C C . ILE A 1 186 ? 20.562 -13.562 -0.908 1 97.62 186 ILE A C 1
ATOM 1512 O O . ILE A 1 186 ? 21.391 -12.758 -1.349 1 97.62 186 ILE A O 1
ATOM 1516 N N . LYS A 1 187 ? 20.594 -14.812 -1.201 1 97.38 187 LYS A N 1
ATOM 1517 C CA . LYS A 1 187 ? 21.625 -15.375 -2.076 1 97.38 187 LYS A CA 1
ATOM 1518 C C . LYS A 1 187 ? 21.469 -14.844 -3.5 1 97.38 187 LYS A C 1
ATOM 1520 O O . LYS A 1 187 ? 22.469 -14.633 -4.195 1 97.38 187 LYS A O 1
ATOM 1525 N N . LEU A 1 188 ? 20.328 -14.609 -3.904 1 97 188 LEU A N 1
ATOM 1526 C CA . LEU A 1 188 ? 20.062 -14.18 -5.273 1 97 188 LEU A CA 1
ATOM 1527 C C . LEU A 1 188 ? 20.062 -12.664 -5.375 1 97 188 LEU A C 1
ATOM 1529 O O . LEU A 1 188 ? 20.469 -12.109 -6.395 1 97 188 LEU A O 1
ATOM 1533 N N . TRP A 1 189 ? 19.547 -11.992 -4.324 1 98 189 TRP A N 1
ATOM 1534 C CA . TRP A 1 189 ? 19.469 -10.539 -4.246 1 98 189 TRP A CA 1
ATOM 1535 C C . TRP A 1 189 ? 20.078 -10.031 -2.943 1 98 189 TRP A C 1
ATOM 1537 O O . TRP A 1 189 ? 19.359 -9.68 -2.008 1 98 189 TRP A O 1
ATOM 1547 N N . PRO A 1 190 ? 21.344 -9.867 -2.918 1 97.94 190 PRO A N 1
ATOM 1548 C CA . PRO A 1 190 ? 22.016 -9.438 -1.686 1 97.94 190 PRO A CA 1
ATOM 1549 C C . PRO A 1 190 ? 21.594 -8.039 -1.24 1 97.94 190 PRO A C 1
ATOM 1551 O O . PRO A 1 190 ? 21.828 -7.652 -0.095 1 97.9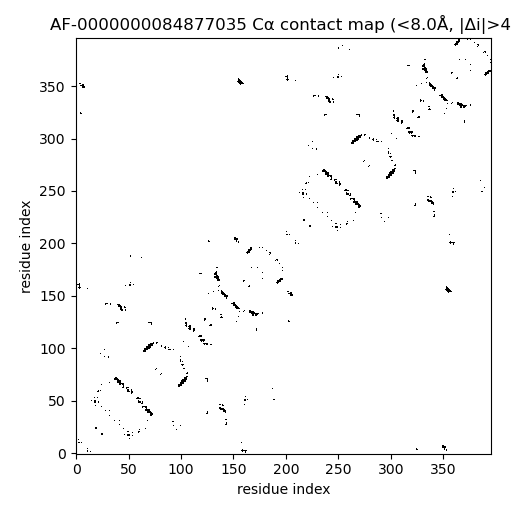4 190 PRO A O 1
ATOM 1554 N N . GLU A 1 191 ? 20.891 -7.312 -2.088 1 97.94 191 GLU A N 1
ATOM 1555 C CA . GLU A 1 191 ? 20.516 -5.93 -1.812 1 97.94 191 GLU A CA 1
ATOM 1556 C C . GLU A 1 191 ? 19.25 -5.867 -0.961 1 97.94 191 GLU A C 1
ATOM 1558 O O . GLU A 1 191 ? 18.906 -4.809 -0.435 1 97.94 191 GLU A O 1
ATOM 1563 N N . ILE A 1 192 ? 18.547 -7.016 -0.773 1 97.88 192 ILE A N 1
ATOM 1564 C CA . ILE A 1 192 ? 17.25 -6.961 -0.114 1 97.88 192 ILE A CA 1
ATOM 1565 C C . ILE A 1 192 ? 17.438 -6.699 1.379 1 97.88 192 ILE A C 1
ATOM 1567 O O . ILE A 1 192 ? 18.453 -7.117 1.965 1 97.88 192 ILE A O 1
ATOM 1571 N N . THR A 1 193 ? 16.516 -5.984 1.935 1 97.88 193 THR A N 1
ATOM 1572 C CA . THR A 1 193 ? 16.422 -5.789 3.377 1 97.88 193 THR A CA 1
ATOM 1573 C C . THR A 1 193 ? 15.336 -6.688 3.973 1 97.88 193 THR A C 1
ATOM 1575 O O . THR A 1 193 ? 14.164 -6.602 3.588 1 97.88 193 THR A O 1
ATOM 1578 N N . ILE A 1 194 ? 15.734 -7.512 4.926 1 97.69 194 ILE A N 1
ATOM 1579 C CA . ILE A 1 194 ? 14.812 -8.445 5.562 1 97.69 194 ILE A CA 1
ATOM 1580 C C . ILE A 1 194 ? 14.375 -7.895 6.918 1 97.69 194 ILE A C 1
ATOM 1582 O O . ILE A 1 194 ? 15.203 -7.695 7.809 1 97.69 194 ILE A O 1
ATOM 1586 N N . MET A 1 195 ? 13.117 -7.633 7.031 1 95.31 195 MET A N 1
ATOM 1587 C CA . MET A 1 195 ? 12.578 -7.203 8.32 1 95.31 195 MET A CA 1
ATOM 1588 C C . MET A 1 195 ? 12.438 -8.383 9.273 1 95.31 195 MET A C 1
ATOM 1590 O O . MET A 1 195 ? 12.125 -9.5 8.844 1 95.31 195 MET A O 1
ATOM 1594 N N . PRO A 1 196 ? 12.594 -8.156 10.516 1 91.56 196 PRO A N 1
ATOM 1595 C CA . PRO A 1 196 ? 12.555 -9.266 11.477 1 91.56 196 PRO A CA 1
ATOM 1596 C C . PRO A 1 196 ? 11.164 -9.859 11.633 1 91.56 196 PRO A C 1
ATOM 1598 O O . PRO A 1 196 ? 10.156 -9.164 11.461 1 91.56 196 PRO A O 1
ATOM 1601 N N . TRP A 1 197 ? 11.227 -11.141 11.961 1 89.19 197 TRP A N 1
ATOM 1602 C CA . TRP A 1 197 ? 10.008 -11.836 12.352 1 89.19 197 TRP A CA 1
ATOM 1603 C C . TRP A 1 197 ? 9.523 -11.359 13.711 1 89.19 197 TRP A C 1
ATOM 1605 O O . TRP A 1 197 ? 10.266 -11.391 14.695 1 89.19 197 TRP A O 1
ATOM 1615 N N . LYS A 1 198 ? 8.68 -10.344 13.945 1 70.38 198 LYS A N 1
ATOM 1616 C CA . LYS A 1 198 ? 8.305 -9.836 15.266 1 70.38 198 LYS A CA 1
ATOM 1617 C C . LYS A 1 198 ? 7.02 -10.492 15.766 1 70.38 198 LYS A C 1
ATOM 1619 O O . LYS A 1 198 ? 6.172 -10.898 14.961 1 70.38 198 LYS A O 1
ATOM 1624 N N . MET B 1 1 ? -19.062 -3.842 -1.655 1 68.31 1 MET B N 1
ATOM 1625 C CA . MET B 1 1 ? -17.812 -4.578 -1.781 1 68.31 1 MET B CA 1
ATOM 1626 C C . MET B 1 1 ? -16.734 -3.988 -0.869 1 68.31 1 MET B C 1
ATOM 1628 O O . MET B 1 1 ? -16.734 -2.783 -0.613 1 68.31 1 MET B O 1
ATOM 1632 N N . ASP B 1 2 ? -16 -4.777 -0.18 1 90.31 2 ASP B N 1
ATOM 1633 C CA . ASP B 1 2 ? -14.914 -4.391 0.717 1 90.31 2 ASP B CA 1
ATOM 1634 C C . ASP B 1 2 ? -13.82 -3.631 -0.034 1 90.31 2 ASP B C 1
ATOM 1636 O O . ASP B 1 2 ? -13.125 -4.203 -0.876 1 90.31 2 ASP B O 1
ATOM 1640 N N . ALA B 1 3 ? -13.773 -2.328 0.157 1 93.62 3 ALA B N 1
ATOM 1641 C CA . ALA B 1 3 ? -12.867 -1.445 -0.571 1 93.62 3 ALA B CA 1
ATOM 1642 C C . ALA B 1 3 ? -11.414 -1.895 -0.412 1 93.62 3 ALA B C 1
ATOM 1644 O O . ALA B 1 3 ? -10.578 -1.627 -1.276 1 93.62 3 ALA B O 1
ATOM 1645 N N . SER B 1 4 ? -11.164 -2.549 0.729 1 96.62 4 SER B N 1
ATOM 1646 C CA . SER B 1 4 ? -9.797 -2.973 1.008 1 96.62 4 SER B CA 1
ATOM 1647 C C . SER B 1 4 ? -9.359 -4.086 0.061 1 96.62 4 SER B C 1
ATOM 1649 O O . SER B 1 4 ? -8.164 -4.391 -0.036 1 96.62 4 SER B O 1
ATOM 1651 N N . LEU B 1 5 ? -10.289 -4.73 -0.637 1 97.19 5 LEU B N 1
ATOM 1652 C CA . LEU B 1 5 ? -9.977 -5.867 -1.499 1 97.19 5 LEU B CA 1
ATOM 1653 C C . LEU B 1 5 ? -10.07 -5.473 -2.971 1 97.19 5 LEU B C 1
ATOM 1655 O O . LEU B 1 5 ? -9.953 -6.324 -3.854 1 97.19 5 LEU B O 1
ATOM 1659 N N . LEU B 1 6 ? -10.258 -4.23 -3.238 1 97.19 6 LEU B N 1
ATOM 1660 C CA . LEU B 1 6 ? -10.281 -3.74 -4.609 1 97.19 6 LEU B CA 1
ATOM 1661 C C . LEU B 1 6 ? -8.867 -3.594 -5.164 1 97.19 6 LEU B C 1
ATOM 1663 O O . LEU B 1 6 ? -7.926 -3.348 -4.41 1 97.19 6 LEU B O 1
ATOM 1667 N N . PRO B 1 7 ? -8.727 -3.754 -6.504 1 96.25 7 PRO B N 1
ATOM 1668 C CA . PRO B 1 7 ? -7.461 -3.34 -7.113 1 96.25 7 PRO B CA 1
ATOM 1669 C C . PRO B 1 7 ? -7.141 -1.868 -6.867 1 96.25 7 PRO B C 1
ATOM 1671 O O . PRO B 1 7 ? -8.039 -1.079 -6.562 1 96.25 7 PRO B O 1
ATOM 1674 N N . LEU B 1 8 ? -5.91 -1.51 -7.012 1 96.88 8 LEU B N 1
ATOM 1675 C CA . LEU B 1 8 ? -5.398 -0.194 -6.641 1 96.88 8 LEU B CA 1
ATOM 1676 C C . LEU B 1 8 ? -6.172 0.909 -7.359 1 96.88 8 LEU B C 1
ATOM 1678 O O . LEU B 1 8 ? -6.559 1.904 -6.738 1 96.88 8 LEU B O 1
ATOM 1682 N N . ASN B 1 9 ? -6.434 0.775 -8.688 1 94.44 9 ASN B N 1
ATOM 1683 C CA . ASN B 1 9 ? -7.141 1.814 -9.43 1 94.44 9 ASN B CA 1
ATOM 1684 C C . ASN B 1 9 ? -8.539 2.053 -8.859 1 94.44 9 ASN B C 1
ATOM 1686 O O . ASN B 1 9 ? -8.977 3.197 -8.734 1 94.44 9 ASN B O 1
ATOM 1690 N N . ASP B 1 10 ? -9.188 0.949 -8.539 1 96.62 10 ASP B N 1
ATOM 1691 C CA . ASP B 1 10 ? -10.523 1.067 -7.973 1 96.62 10 ASP B CA 1
ATOM 1692 C C . ASP B 1 10 ? -10.469 1.577 -6.531 1 96.62 10 ASP B C 1
ATOM 1694 O O . ASP B 1 10 ? -11.367 2.295 -6.086 1 96.62 10 ASP B O 1
ATOM 1698 N N . GLN B 1 11 ? -9.438 1.184 -5.816 1 97.31 11 GLN B N 1
ATOM 1699 C CA . GLN B 1 11 ? -9.258 1.693 -4.461 1 97.31 11 GLN B CA 1
ATOM 1700 C C . GLN B 1 11 ? -9.039 3.203 -4.469 1 97.31 11 GLN B C 1
ATOM 1702 O O . GLN B 1 11 ? -9.516 3.908 -3.576 1 97.31 11 GLN B O 1
ATOM 1707 N N . ILE B 1 12 ? -8.25 3.639 -5.41 1 97.25 12 ILE B N 1
ATOM 1708 C CA . ILE B 1 12 ? -7.973 5.062 -5.555 1 97.25 12 ILE B CA 1
ATOM 1709 C C . ILE B 1 12 ? -9.281 5.82 -5.801 1 97.25 12 ILE B C 1
ATOM 1711 O O . ILE B 1 12 ? -9.539 6.848 -5.172 1 97.25 12 ILE B O 1
ATOM 1715 N N . SER B 1 13 ? -10.102 5.297 -6.703 1 97.25 13 SER B N 1
ATOM 1716 C CA . SER B 1 13 ? -11.391 5.914 -6.988 1 97.25 13 SER B CA 1
ATOM 1717 C C . SER B 1 13 ? -12.281 5.934 -5.746 1 97.25 13 SER B C 1
ATOM 1719 O O . SER B 1 13 ? -12.914 6.945 -5.449 1 97.25 13 SER B O 1
ATOM 1721 N N . ARG B 1 14 ? -12.305 4.816 -5.074 1 97.81 14 ARG B N 1
ATOM 1722 C CA . ARG B 1 14 ? -13.102 4.73 -3.857 1 97.81 14 ARG B CA 1
ATOM 1723 C C . ARG B 1 14 ? -12.594 5.707 -2.801 1 97.81 14 ARG B C 1
ATOM 1725 O O . ARG B 1 14 ? -13.391 6.348 -2.111 1 97.81 14 ARG B O 1
ATOM 1732 N N . PHE B 1 15 ? -11.336 5.801 -2.658 1 98.44 15 PHE B N 1
ATOM 1733 C CA . PHE B 1 15 ? -10.727 6.723 -1.705 1 98.44 15 PHE B CA 1
ATOM 1734 C C . PHE B 1 15 ? -11.141 8.156 -2.002 1 98.44 15 PHE B C 1
ATOM 1736 O O . PHE B 1 15 ? -11.57 8.883 -1.103 1 98.44 15 PHE B O 1
ATOM 1743 N N . LYS B 1 16 ? -11.008 8.586 -3.23 1 98.12 16 LYS B N 1
ATOM 1744 C CA . LYS B 1 16 ? -11.398 9.938 -3.635 1 98.12 16 LYS B CA 1
ATOM 1745 C C . LYS B 1 16 ? -12.859 10.203 -3.312 1 98.12 16 LYS B C 1
ATOM 1747 O O . LYS B 1 16 ? -13.195 11.25 -2.754 1 98.12 16 LYS B O 1
ATOM 1752 N N . ASP B 1 17 ? -13.719 9.227 -3.615 1 97.94 17 ASP B N 1
ATOM 1753 C CA . ASP B 1 17 ? -15.148 9.375 -3.367 1 97.94 17 ASP B CA 1
ATOM 1754 C C . ASP B 1 17 ? -15.438 9.547 -1.877 1 97.94 17 ASP B C 1
ATOM 1756 O O . ASP B 1 17 ? -16.266 10.367 -1.489 1 97.94 17 ASP B O 1
ATOM 1760 N N . VAL B 1 18 ? -14.766 8.781 -1.122 1 98.19 18 VAL B N 1
ATOM 1761 C CA . VAL B 1 18 ? -14.977 8.789 0.321 1 98.19 18 VAL B CA 1
ATOM 1762 C C . VAL B 1 18 ? -14.484 10.109 0.914 1 98.19 18 VAL B C 1
ATOM 1764 O O . VAL B 1 18 ? -15.195 10.742 1.695 1 98.19 18 VAL B O 1
ATOM 1767 N N . VAL B 1 19 ? -13.305 10.516 0.557 1 98.12 19 VAL B N 1
ATOM 1768 C CA . VAL B 1 19 ? -12.672 11.711 1.104 1 98.12 19 VAL B CA 1
ATOM 1769 C C . VAL B 1 19 ? -13.492 12.945 0.732 1 98.12 19 VAL B C 1
ATOM 1771 O O . VAL B 1 19 ? -13.586 13.891 1.516 1 98.12 19 VAL B O 1
ATOM 1774 N N . LYS B 1 20 ? -14.164 12.922 -0.371 1 97.94 20 LYS B N 1
ATOM 1775 C CA . LYS B 1 20 ? -14.953 14.055 -0.862 1 97.94 20 LYS B CA 1
ATOM 1776 C C . LYS B 1 20 ? -16.156 14.32 0.042 1 97.94 20 LYS B C 1
ATOM 1778 O O . LYS B 1 20 ? -16.734 15.406 -0.006 1 97.94 20 LYS B O 1
ATOM 1783 N N . HIS B 1 21 ? -16.5 13.359 0.841 1 98.19 21 HIS B N 1
ATOM 1784 C CA . HIS B 1 21 ? -17.594 13.578 1.789 1 98.19 21 HIS B CA 1
ATOM 1785 C C . HIS B 1 21 ? -17.188 14.586 2.861 1 98.19 21 HIS B C 1
ATOM 1787 O O . HIS B 1 21 ? -18.047 15.141 3.549 1 98.19 21 HIS B O 1
ATOM 1793 N N . ASN B 1 22 ? -15.969 14.75 3.158 1 98.31 22 ASN B N 1
ATOM 1794 C CA . ASN B 1 22 ? -15.453 15.781 4.055 1 98.31 22 ASN B CA 1
ATOM 1795 C C . ASN B 1 22 ? -15.266 17.109 3.334 1 98.31 22 ASN B C 1
ATOM 1797 O O . ASN B 1 22 ? -14.188 17.391 2.812 1 98.31 22 ASN B O 1
ATOM 1801 N N . LYS B 1 23 ? -16.266 17.922 3.385 1 97.25 23 LYS B N 1
ATOM 1802 C CA . LYS B 1 23 ? -16.297 19.156 2.607 1 97.25 23 LYS B CA 1
ATOM 1803 C C . LYS B 1 23 ? -15.18 20.109 3.047 1 97.25 23 LYS B C 1
ATOM 1805 O O . LYS B 1 23 ? -14.602 20.812 2.225 1 97.25 23 LYS B O 1
ATOM 1810 N N . THR B 1 24 ? -14.938 20.141 4.34 1 97.5 24 THR B N 1
ATOM 1811 C CA . THR B 1 24 ? -13.852 20.969 4.848 1 97.5 24 THR B CA 1
ATOM 1812 C C . THR B 1 24 ? -12.516 20.531 4.246 1 97.5 24 THR B C 1
ATOM 1814 O O . THR B 1 24 ? -11.734 21.375 3.801 1 97.5 24 THR B O 1
ATOM 1817 N N . LEU B 1 25 ? -12.281 19.266 4.219 1 98.12 25 LEU B N 1
ATOM 1818 C CA . LEU B 1 25 ? -11.055 18.719 3.65 1 98.12 25 LEU B CA 1
ATOM 1819 C C . LEU B 1 25 ? -10.906 19.125 2.189 1 98.12 25 LEU B C 1
ATOM 1821 O O . LEU B 1 25 ? -9.828 19.547 1.765 1 98.12 25 LEU B O 1
ATOM 1825 N N . ILE B 1 26 ? -11.961 19.047 1.454 1 98 26 ILE B N 1
ATOM 1826 C CA . ILE B 1 26 ? -11.922 19.359 0.031 1 98 26 ILE B CA 1
ATOM 1827 C C . ILE B 1 26 ? -11.648 20.859 -0.157 1 98 26 ILE B C 1
ATOM 1829 O O . ILE B 1 26 ? -10.906 21.25 -1.062 1 98 26 ILE B O 1
ATOM 1833 N N . THR B 1 27 ? -12.266 21.641 0.662 1 97.81 27 THR B N 1
ATOM 1834 C CA . THR B 1 27 ? -12.008 23.078 0.613 1 97.81 27 THR B CA 1
ATOM 1835 C C . THR B 1 27 ? -10.539 23.375 0.896 1 97.81 27 THR B C 1
ATOM 1837 O O . THR B 1 27 ? -9.898 24.141 0.168 1 97.81 27 THR B O 1
ATOM 1840 N N . VAL B 1 28 ? -10.008 22.75 1.946 1 98.12 28 VAL B N 1
ATOM 1841 C CA . VAL B 1 28 ? -8.609 22.953 2.312 1 98.12 28 VAL B CA 1
ATOM 1842 C C . VAL B 1 28 ? -7.707 22.484 1.173 1 98.12 28 VAL B C 1
ATOM 1844 O O . VAL B 1 28 ? -6.746 23.172 0.812 1 98.12 28 VAL B O 1
ATOM 1847 N N . LEU B 1 29 ? -8.016 21.359 0.61 1 98.44 29 LEU B N 1
ATOM 1848 C CA . LEU B 1 29 ? -7.238 20.797 -0.487 1 98.44 29 LEU B CA 1
ATOM 1849 C C . LEU B 1 29 ? -7.219 21.75 -1.681 1 98.44 29 LEU B C 1
ATOM 1851 O O . LEU B 1 29 ? -6.156 22.016 -2.248 1 98.44 29 LEU B O 1
ATOM 1855 N N . SER B 1 30 ? -8.328 22.25 -2.035 1 97.56 30 SER B N 1
ATOM 1856 C CA . SER B 1 30 ? -8.453 23.156 -3.178 1 97.56 30 SER B CA 1
ATOM 1857 C C . SER B 1 30 ? -7.688 24.453 -2.947 1 97.56 30 SER B C 1
ATOM 1859 O O . SER B 1 30 ? -6.973 24.922 -3.834 1 97.56 30 SER B O 1
ATOM 1861 N N . ARG B 1 31 ? -7.84 25.016 -1.813 1 98 31 ARG B N 1
ATOM 1862 C CA . ARG B 1 31 ? -7.168 26.266 -1.504 1 98 31 ARG B CA 1
ATOM 1863 C C . ARG B 1 31 ? -5.66 26.062 -1.375 1 98 31 ARG B C 1
ATOM 1865 O O . ARG B 1 31 ? -4.879 26.938 -1.75 1 98 31 ARG B O 1
ATOM 1872 N N . ALA B 1 32 ? -5.289 24.938 -0.795 1 98.12 32 ALA B N 1
ATOM 1873 C CA . ALA B 1 32 ? -3.863 24.625 -0.719 1 98.12 32 ALA B CA 1
ATOM 1874 C C . ALA B 1 32 ? -3.229 24.609 -2.107 1 98.12 32 ALA B C 1
ATOM 1876 O O . ALA B 1 32 ? -2.092 25.062 -2.279 1 98.12 32 ALA B O 1
ATOM 1877 N N . ALA B 1 33 ? -3.953 24.078 -3.072 1 97.56 33 ALA B N 1
ATOM 1878 C CA . ALA B 1 33 ? -3.449 24.031 -4.445 1 97.56 33 ALA B CA 1
ATOM 1879 C C . ALA B 1 33 ? -3.143 25.438 -4.969 1 97.56 33 ALA B C 1
ATOM 1881 O O . ALA B 1 33 ? -2.217 25.609 -5.762 1 97.56 33 ALA B O 1
ATOM 1882 N N . GLU B 1 34 ? -3.791 26.391 -4.492 1 95.5 34 GLU B N 1
ATOM 1883 C CA . GLU B 1 34 ? -3.623 27.781 -4.945 1 95.5 34 GLU B CA 1
ATOM 1884 C C . GLU B 1 34 ? -2.373 28.406 -4.34 1 95.5 34 GLU B C 1
ATOM 1886 O O . GLU B 1 34 ? -1.872 29.422 -4.848 1 95.5 34 GLU B O 1
ATOM 1891 N N . MET B 1 35 ? -1.925 27.859 -3.293 1 97.06 35 MET B N 1
ATOM 1892 C CA . MET B 1 35 ? -0.754 28.422 -2.617 1 97.06 35 MET B CA 1
ATOM 1893 C C . MET B 1 35 ? 0.516 28.141 -3.416 1 97.06 35 MET B C 1
ATOM 1895 O O . MET B 1 35 ? 1.528 28.812 -3.234 1 97.06 35 MET B O 1
ATOM 1899 N N . LYS B 1 36 ? 0.474 27.125 -4.238 1 96.19 36 LYS B N 1
ATOM 1900 C CA . LYS B 1 36 ? 1.572 26.734 -5.121 1 96.19 36 LYS B CA 1
ATOM 1901 C C . LYS B 1 36 ? 2.844 26.453 -4.328 1 96.19 36 LYS B C 1
ATOM 1903 O O . LYS B 1 36 ? 3.922 26.938 -4.68 1 96.19 36 LYS B O 1
ATOM 1908 N N . LEU B 1 37 ? 2.674 25.812 -3.174 1 98.12 37 LEU B N 1
ATOM 1909 C CA . LEU B 1 37 ? 3.822 25.375 -2.391 1 98.12 37 LEU B CA 1
ATOM 1910 C C . LEU B 1 37 ? 4.555 24.234 -3.098 1 98.12 37 LEU B C 1
ATOM 1912 O O . LEU B 1 37 ? 3.926 23.391 -3.754 1 98.12 37 LEU B O 1
ATOM 1916 N N . PRO B 1 38 ? 5.879 24.234 -3 1 98.06 38 PRO B N 1
ATOM 1917 C CA . PRO B 1 38 ? 6.613 23.141 -3.641 1 98.06 38 PRO B CA 1
ATOM 1918 C C . PRO B 1 38 ? 6.418 21.797 -2.932 1 98.06 38 PRO B C 1
ATOM 1920 O O . PRO B 1 38 ? 6.441 21.75 -1.7 1 98.06 38 PRO B O 1
ATOM 1923 N N . ASN B 1 39 ? 6.203 20.75 -3.717 1 98.06 39 ASN B N 1
ATOM 1924 C CA . ASN B 1 39 ? 6.105 19.391 -3.193 1 98.06 39 ASN B CA 1
ATOM 1925 C C . ASN B 1 39 ? 5.176 19.312 -1.984 1 98.06 39 ASN B C 1
ATOM 1927 O O . ASN B 1 39 ? 5.559 18.797 -0.933 1 98.06 39 ASN B O 1
ATOM 1931 N N . TRP B 1 40 ? 4.008 19.781 -2.1 1 98.62 40 TRP B N 1
ATOM 1932 C CA . TRP B 1 40 ? 3.066 19.891 -0.99 1 98.62 40 TRP B CA 1
ATOM 1933 C C . TRP B 1 40 ? 2.107 18.703 -0.973 1 98.62 40 TRP B C 1
ATOM 1935 O O . TRP B 1 40 ? 1.903 18.047 -1.996 1 98.62 40 TRP B O 1
ATOM 1945 N N . TYR B 1 41 ? 1.577 18.375 0.238 1 98.88 41 TYR B N 1
ATOM 1946 C CA . TYR B 1 41 ? 0.523 17.391 0.457 1 98.88 41 TYR B CA 1
ATOM 1947 C C . TYR B 1 41 ? -0.381 17.812 1.611 1 98.88 41 TYR B C 1
ATOM 1949 O O . TYR B 1 41 ? 0.09 18.359 2.609 1 98.88 41 TYR B O 1
ATOM 1957 N N . LEU B 1 42 ? -1.66 17.734 1.4 1 98.81 42 LEU B N 1
ATOM 1958 C CA . LEU B 1 42 ? -2.527 17.547 2.559 1 98.81 42 LEU B CA 1
ATOM 1959 C C . LEU B 1 42 ? -2.424 16.125 3.104 1 98.81 42 LEU B C 1
ATOM 1961 O O . LEU B 1 42 ? -2.74 15.172 2.4 1 98.81 42 LEU B O 1
ATOM 1965 N N . ALA B 1 43 ? -1.977 15.945 4.41 1 98.25 43 ALA B N 1
ATOM 1966 C CA . ALA B 1 43 ? -1.488 14.625 4.801 1 98.25 43 ALA B CA 1
ATOM 1967 C C . ALA B 1 43 ? -2.088 14.195 6.137 1 98.25 43 ALA B C 1
ATOM 1969 O O . ALA B 1 43 ? -2.754 14.984 6.809 1 98.25 43 ALA B O 1
ATOM 1970 N N . ALA B 1 44 ? -1.905 12.852 6.398 1 96.31 44 ALA B N 1
ATOM 1971 C CA . ALA B 1 44 ? -1.98 12.227 7.715 1 96.31 44 ALA B CA 1
ATOM 1972 C C . ALA B 1 44 ? -3.43 12.078 8.172 1 96.31 44 ALA B C 1
ATOM 1974 O O . ALA B 1 44 ? -4.262 11.539 7.438 1 96.31 44 ALA B O 1
ATOM 1975 N N . GLY B 1 45 ? -3.711 12.398 9.336 1 95.25 45 GLY B N 1
ATOM 1976 C CA . GLY B 1 45 ? -4.867 11.93 10.078 1 95.25 45 GLY B CA 1
ATOM 1977 C C . GLY B 1 45 ? -6.188 12.414 9.508 1 95.25 45 GLY B C 1
ATOM 1978 O O . GLY B 1 45 ? -7.18 11.688 9.516 1 95.25 45 GLY B O 1
ATOM 1979 N N . ALA B 1 46 ? -6.211 13.641 8.977 1 97.5 46 ALA B N 1
ATOM 1980 C CA . ALA B 1 46 ? -7.461 14.164 8.422 1 97.5 46 ALA B CA 1
ATOM 1981 C C . ALA B 1 46 ? -7.996 13.25 7.324 1 97.5 46 ALA B C 1
ATOM 1983 O O . ALA B 1 46 ? -9.211 13.07 7.191 1 97.5 46 ALA B O 1
ATOM 1984 N N . LEU B 1 47 ? -7.102 12.688 6.555 1 98.5 47 LEU B N 1
ATOM 1985 C CA . LEU B 1 47 ? -7.488 11.789 5.473 1 98.5 47 LEU B CA 1
ATOM 1986 C C . LEU B 1 47 ? -7.992 10.461 6.023 1 98.5 47 LEU B C 1
ATOM 1988 O O . LEU B 1 47 ? -9.125 10.055 5.746 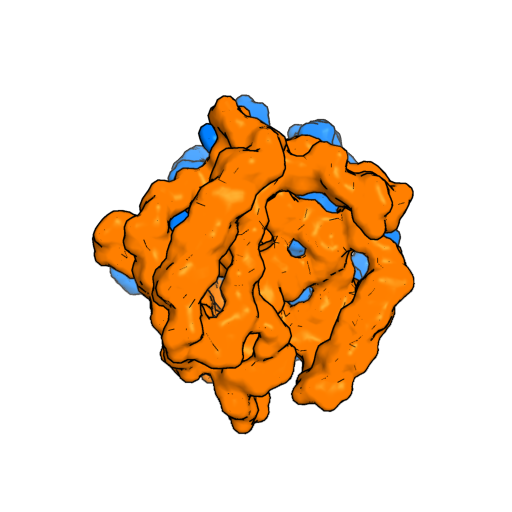1 98.5 47 LEU B O 1
ATOM 1992 N N . THR B 1 48 ? -7.191 9.805 6.859 1 98.31 48 THR B N 1
ATOM 1993 C CA . THR B 1 48 ? -7.527 8.492 7.387 1 98.31 48 THR B CA 1
ATOM 1994 C C . THR B 1 48 ? -8.781 8.555 8.25 1 98.31 48 THR B C 1
ATOM 1996 O O . THR B 1 48 ? -9.664 7.695 8.141 1 98.31 48 THR B O 1
ATOM 1999 N N . GLN B 1 49 ? -8.859 9.562 9.078 1 98.19 49 GLN B N 1
ATOM 2000 C CA . GLN B 1 49 ? -9.992 9.672 9.984 1 98.19 49 GLN B CA 1
ATOM 2001 C C . GLN B 1 49 ? -11.273 10 9.227 1 98.19 49 GLN B C 1
ATOM 2003 O O . GLN B 1 49 ? -12.367 9.578 9.617 1 98.19 49 GLN B O 1
ATOM 2008 N N . THR B 1 50 ? -11.188 10.773 8.117 1 98.62 50 THR B N 1
ATOM 2009 C CA . THR B 1 50 ? -12.344 10.945 7.238 1 98.62 50 THR B CA 1
ATOM 2010 C C . THR B 1 50 ? -12.844 9.602 6.723 1 98.62 50 THR B C 1
ATOM 2012 O O . THR B 1 50 ? -14.039 9.328 6.754 1 98.62 50 THR B O 1
ATOM 2015 N N . VAL B 1 51 ? -11.953 8.742 6.266 1 98.56 51 VAL B N 1
ATOM 2016 C CA . VAL B 1 51 ? -12.328 7.43 5.75 1 98.56 51 VAL B CA 1
ATOM 2017 C C . VAL B 1 51 ? -12.977 6.605 6.859 1 98.56 51 VAL B C 1
ATOM 2019 O O . VAL B 1 51 ? -14.016 5.98 6.648 1 98.56 51 VAL B O 1
ATOM 2022 N N . TRP B 1 52 ? -12.359 6.648 8.102 1 98.25 52 TRP B N 1
ATOM 2023 C CA . TRP B 1 52 ? -12.938 5.93 9.234 1 98.25 52 TRP B CA 1
ATOM 2024 C C . TRP B 1 52 ? -14.375 6.383 9.484 1 98.25 52 TRP B C 1
ATOM 2026 O O . TRP B 1 52 ? -15.266 5.551 9.68 1 98.25 52 TRP B O 1
ATOM 2036 N N . ASN B 1 53 ? -14.547 7.695 9.461 1 98.62 53 ASN B N 1
ATOM 2037 C CA . ASN B 1 53 ? -15.867 8.258 9.711 1 98.62 53 ASN B CA 1
ATOM 2038 C C . ASN B 1 53 ? -16.891 7.777 8.68 1 98.62 53 ASN B C 1
ATOM 2040 O O . ASN B 1 53 ? -17.953 7.277 9.039 1 98.62 53 ASN B O 1
ATOM 2044 N N . VAL B 1 54 ? -16.547 7.859 7.43 1 98.06 54 VAL B N 1
ATOM 2045 C CA . VAL B 1 54 ? -17.484 7.488 6.367 1 98.06 54 VAL B CA 1
ATOM 2046 C C . VAL B 1 54 ? -17.75 5.984 6.414 1 98.06 54 VAL B C 1
ATOM 2048 O O . VAL B 1 54 ? -18.891 5.547 6.293 1 98.06 54 VAL B O 1
ATOM 2051 N N . MET B 1 55 ? -16.703 5.207 6.629 1 97.19 55 MET B N 1
ATOM 2052 C CA . MET B 1 55 ? -16.828 3.752 6.652 1 97.19 55 MET B CA 1
ATOM 2053 C C . MET B 1 55 ? -17.672 3.299 7.836 1 97.19 55 MET B C 1
ATOM 2055 O O . MET B 1 55 ? -18.219 2.193 7.828 1 97.19 55 MET B O 1
ATOM 2059 N N . THR B 1 56 ? -17.797 4.102 8.844 1 97.56 56 THR B N 1
ATOM 2060 C CA . THR B 1 56 ? -18.547 3.732 10.039 1 97.56 56 THR B CA 1
ATOM 2061 C C . THR B 1 56 ? -19.812 4.586 10.164 1 97.56 56 THR B C 1
ATOM 2063 O O . THR B 1 56 ? -20.391 4.68 11.25 1 97.56 56 THR B O 1
ATOM 2066 N N . ASN B 1 57 ? -20.188 5.297 9.109 1 97.38 57 ASN B N 1
ATOM 2067 C CA . ASN B 1 57 ? -21.422 6.062 8.992 1 97.38 57 ASN B CA 1
ATOM 2068 C C . ASN B 1 57 ? -21.484 7.18 10.031 1 97.38 57 ASN B C 1
ATOM 2070 O O . ASN B 1 57 ? -22.516 7.363 10.688 1 97.38 57 ASN B O 1
ATOM 2074 N N . ARG B 1 58 ? -20.422 7.82 10.242 1 98.12 58 ARG B N 1
ATOM 2075 C CA . ARG B 1 58 ? -20.328 8.992 11.109 1 98.12 58 ARG B CA 1
ATOM 2076 C C . ARG B 1 58 ? -20.156 10.266 10.297 1 98.12 58 ARG B C 1
ATOM 2078 O O . ARG B 1 58 ? -19.953 10.211 9.078 1 98.12 58 ARG B O 1
ATOM 2085 N N . ASP B 1 59 ? -20.344 11.375 11 1 98.06 59 ASP B N 1
ATOM 2086 C CA . ASP B 1 59 ? -20.016 12.648 10.375 1 98.06 59 ASP B CA 1
ATOM 2087 C C . ASP B 1 59 ? -18.578 12.641 9.836 1 98.06 59 ASP B C 1
ATOM 2089 O O . ASP B 1 59 ? -17.641 12.32 10.562 1 98.06 59 ASP B O 1
ATOM 2093 N N . PRO B 1 60 ? -18.391 12.914 8.547 1 97.94 60 PRO B N 1
ATOM 2094 C CA . PRO B 1 60 ? -17.078 12.812 7.914 1 97.94 60 PRO B CA 1
ATOM 2095 C C . PRO B 1 60 ? -16.016 13.672 8.602 1 97.94 60 PRO B C 1
ATOM 2097 O O . PRO B 1 60 ? -14.82 13.453 8.414 1 97.94 60 PRO B O 1
ATOM 2100 N N . GLU B 1 61 ? -16.422 14.609 9.406 1 96.94 61 GLU B N 1
ATOM 2101 C CA . GLU B 1 61 ? -15.469 15.523 10.023 1 96.94 61 GLU B CA 1
ATOM 2102 C C . GLU B 1 61 ? -15.289 15.219 11.508 1 96.94 61 GLU B C 1
ATOM 2104 O O . GLU B 1 61 ? -14.461 15.836 12.188 1 96.94 61 GLU B O 1
ATOM 2109 N N . GLN B 1 62 ? -15.93 14.219 12 1 96.19 62 GLN B N 1
ATOM 2110 C CA . GLN B 1 62 ? -15.914 13.898 13.43 1 96.19 62 GLN B CA 1
ATOM 2111 C C . GLN B 1 62 ? -14.5 13.555 13.891 1 96.19 62 GLN B C 1
ATOM 2113 O O . GLN B 1 62 ? -13.812 12.758 13.258 1 96.19 62 GLN B O 1
ATOM 2118 N N . GLY B 1 63 ? -14.141 14.172 14.969 1 94.69 63 GLY B N 1
ATOM 2119 C CA . GLY B 1 63 ? -12.938 13.758 15.672 1 94.69 63 GLY B CA 1
ATOM 2120 C C . GLY B 1 63 ? -11.664 14.258 15.008 1 94.69 63 GLY B C 1
ATOM 2121 O O . GLY B 1 63 ? -10.562 13.93 15.453 1 94.69 63 GLY B O 1
ATOM 2122 N N . ILE B 1 64 ? -11.711 15.023 13.961 1 95.31 64 ILE B N 1
ATOM 2123 C CA . ILE B 1 64 ? -10.539 15.516 13.25 1 95.31 64 ILE B CA 1
ATOM 2124 C C . ILE B 1 64 ? -10.07 16.828 13.859 1 95.31 64 ILE B C 1
ATOM 2126 O O . ILE B 1 64 ? -10.805 17.828 13.852 1 95.31 64 ILE B O 1
ATOM 2130 N N . ASP B 1 65 ? -8.859 16.812 14.352 1 90.75 65 ASP B N 1
ATOM 2131 C CA . ASP B 1 65 ? -8.344 17.938 15.125 1 90.75 65 ASP B CA 1
ATOM 2132 C C . ASP B 1 65 ? -7.754 19 14.211 1 90.75 65 ASP B C 1
ATOM 2134 O O . ASP B 1 65 ? -7.875 20.203 14.477 1 90.75 65 ASP B O 1
ATOM 2138 N N . ASP B 1 66 ? -7.102 18.625 13.258 1 94.5 66 ASP B N 1
ATOM 2139 C CA . ASP B 1 66 ? -6.41 19.547 12.375 1 94.5 66 ASP B CA 1
ATOM 2140 C C . ASP B 1 66 ? -6.168 18.938 11 1 94.5 66 ASP B C 1
ATOM 2142 O O . ASP B 1 66 ? -6.457 17.75 10.781 1 94.5 66 ASP B O 1
ATOM 2146 N N . TYR B 1 67 ? -5.828 19.766 10.133 1 97.69 67 TYR B N 1
ATOM 2147 C CA . TYR B 1 67 ? -5.445 19.406 8.773 1 97.69 67 TYR B CA 1
ATOM 2148 C C . TYR B 1 67 ? -3.988 19.75 8.5 1 97.69 67 TYR B C 1
ATOM 2150 O O . TYR B 1 67 ? -3.625 20.938 8.461 1 97.69 67 TYR B O 1
ATOM 2158 N N . ASP B 1 68 ? -3.215 18.75 8.289 1 98.25 68 ASP B N 1
ATOM 2159 C CA . ASP B 1 68 ? -1.779 18.938 8.102 1 98.25 68 ASP B CA 1
ATOM 2160 C C . ASP B 1 68 ? -1.449 19.25 6.648 1 98.25 68 ASP B C 1
ATOM 2162 O O . ASP B 1 68 ? -1.61 18.406 5.77 1 98.25 68 ASP B O 1
ATOM 2166 N N . LEU B 1 69 ? -1.036 20.438 6.402 1 98.75 69 LEU B N 1
ATOM 2167 C CA . LEU B 1 69 ? -0.529 20.844 5.094 1 98.75 69 LEU B CA 1
ATOM 2168 C C . LEU B 1 69 ? 0.995 20.906 5.102 1 98.75 69 LEU B C 1
ATOM 2170 O O . LEU B 1 69 ? 1.573 21.828 5.676 1 98.75 69 LEU B O 1
ATOM 2174 N N . ILE B 1 70 ? 1.626 19.969 4.41 1 98.81 70 ILE B N 1
ATOM 2175 C CA . ILE B 1 70 ? 3.084 19.922 4.434 1 98.81 70 ILE B CA 1
ATOM 2176 C C . ILE B 1 70 ? 3.637 20.281 3.059 1 98.81 70 ILE B C 1
ATOM 2178 O O . ILE B 1 70 ? 2.941 20.156 2.049 1 98.81 70 ILE B O 1
ATOM 2182 N N . TYR B 1 71 ? 4.805 20.734 3.059 1 98.81 71 TYR B N 1
ATOM 2183 C CA . TYR B 1 71 ? 5.527 21.031 1.83 1 98.81 71 TYR B CA 1
ATOM 2184 C C . TYR B 1 71 ? 7.031 20.891 2.035 1 98.81 71 TYR B C 1
ATOM 2186 O O . TYR B 1 71 ? 7.488 20.609 3.145 1 98.81 71 TYR B O 1
ATOM 2194 N N . PHE B 1 72 ? 7.738 20.922 0.951 1 98.75 72 PHE B N 1
ATOM 2195 C CA . PHE B 1 72 ? 9.188 20.766 1.03 1 98.75 72 PHE B CA 1
ATOM 2196 C C . PHE B 1 72 ? 9.898 21.844 0.236 1 98.75 72 PHE B C 1
ATOM 2198 O O . PHE B 1 72 ? 9.852 21.859 -0.996 1 98.75 72 PHE B O 1
ATOM 2205 N N . ASP B 1 73 ? 10.5 22.734 0.879 1 98.44 73 ASP B N 1
ATOM 2206 C CA . ASP B 1 73 ? 11.328 23.797 0.304 1 98.44 73 ASP B CA 1
ATOM 2207 C C . ASP B 1 73 ? 12.656 23.922 1.051 1 98.44 73 ASP B C 1
ATOM 2209 O O . ASP B 1 73 ? 12.703 24.5 2.141 1 98.44 73 ASP B O 1
ATOM 2213 N N . ALA B 1 74 ? 13.703 23.484 0.418 1 97.81 74 ALA B N 1
ATOM 2214 C CA . ALA B 1 74 ? 15.008 23.438 1.073 1 97.81 74 ALA B CA 1
ATOM 2215 C C . ALA B 1 74 ? 15.82 24.688 0.763 1 97.81 74 ALA B C 1
ATOM 2217 O O . ALA B 1 74 ? 16.953 24.828 1.211 1 97.81 74 ALA B O 1
ATOM 2218 N N . SER B 1 75 ? 15.281 25.594 0 1 97.62 75 SER B N 1
ATOM 2219 C CA . SER B 1 75 ? 16.031 26.766 -0.446 1 97.62 75 SER B CA 1
ATOM 2220 C C . SER B 1 75 ? 16.281 27.734 0.705 1 97.62 75 SER B C 1
ATOM 2222 O O . SER B 1 75 ? 17.266 28.484 0.689 1 97.62 75 SER B O 1
ATOM 2224 N N . ASP B 1 76 ? 15.422 27.844 1.699 1 97.38 76 ASP B N 1
ATOM 2225 C CA . ASP B 1 76 ? 15.523 28.672 2.895 1 97.38 76 ASP B CA 1
ATOM 2226 C C . ASP B 1 76 ? 14.914 27.969 4.105 1 97.38 76 ASP B C 1
ATOM 2228 O O . ASP B 1 76 ? 13.695 27.906 4.242 1 97.38 76 ASP B O 1
ATOM 2232 N N . LEU B 1 77 ? 15.781 27.547 4.961 1 97.5 77 LEU B N 1
ATOM 2233 C CA . LEU B 1 77 ? 15.352 26.719 6.082 1 97.5 77 LEU B CA 1
ATOM 2234 C C . LEU B 1 77 ? 15.141 27.562 7.336 1 97.5 77 LEU B C 1
ATOM 2236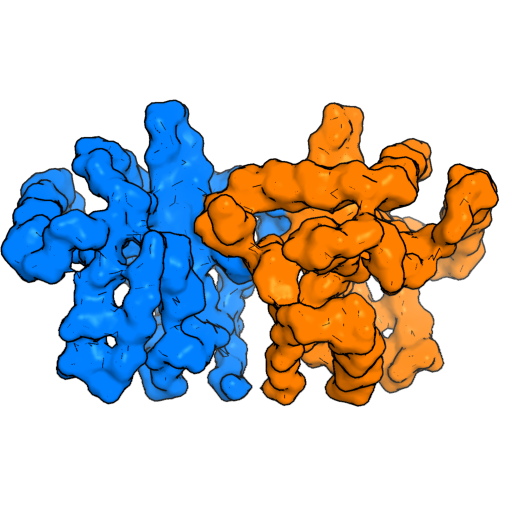 O O . LEU B 1 77 ? 15.094 27.031 8.445 1 97.5 77 LEU B O 1
ATOM 2240 N N . SER B 1 78 ? 15.023 28.828 7.23 1 97.44 78 SER B N 1
ATOM 2241 C CA . SER B 1 78 ? 14.797 29.703 8.375 1 97.44 78 SER B CA 1
ATOM 2242 C C . SER B 1 78 ? 13.352 29.625 8.859 1 97.44 78 SER B C 1
ATOM 2244 O O . SER B 1 78 ? 12.445 29.312 8.086 1 97.44 78 SER B O 1
ATOM 2246 N N . TRP B 1 79 ? 13.188 29.922 10.133 1 97 79 TRP B N 1
ATOM 2247 C CA . TRP B 1 79 ? 11.844 30.031 10.695 1 97 79 TRP B CA 1
ATOM 2248 C C . TRP B 1 79 ? 11.047 31.125 10 1 97 79 TRP B C 1
ATOM 2250 O O . TRP B 1 79 ? 9.852 30.984 9.742 1 97 79 TRP B O 1
ATOM 2260 N N . GLU B 1 80 ? 11.68 32.219 9.68 1 98 80 GLU B N 1
ATOM 2261 C CA . GLU B 1 80 ? 11.031 33.344 9.055 1 98 80 GLU B CA 1
ATOM 2262 C C . GLU B 1 80 ? 10.391 32.969 7.723 1 98 80 GLU B C 1
ATOM 2264 O O . GLU B 1 80 ? 9.266 33.375 7.43 1 98 80 GLU B O 1
ATOM 2269 N N . ALA B 1 81 ? 11.164 32.219 6.926 1 98 81 ALA B N 1
ATOM 2270 C CA . ALA B 1 81 ? 10.641 31.797 5.633 1 98 81 ALA B CA 1
ATOM 2271 C C . ALA B 1 81 ? 9.406 30.922 5.805 1 98 81 ALA B C 1
ATOM 2273 O O . ALA B 1 81 ? 8.43 31.062 5.066 1 98 81 ALA B O 1
ATOM 2274 N N . GLU B 1 82 ? 9.422 29.969 6.711 1 98.31 82 GLU B N 1
ATOM 2275 C CA . GLU B 1 82 ? 8.266 29.125 6.992 1 98.31 82 GLU B CA 1
ATOM 2276 C C . GLU B 1 82 ? 7.098 29.938 7.539 1 98.31 82 GLU B C 1
ATOM 2278 O O . GLU B 1 82 ? 5.945 29.688 7.176 1 98.31 82 GLU B O 1
ATOM 2283 N N . ASP B 1 83 ? 7.402 30.875 8.453 1 98.31 83 ASP B N 1
ATOM 2284 C CA . ASP B 1 83 ? 6.359 31.688 9.062 1 98.31 83 ASP B CA 1
ATOM 2285 C C . ASP B 1 83 ? 5.621 32.531 8.016 1 98.31 83 ASP B C 1
ATOM 2287 O O . ASP B 1 83 ? 4.422 32.781 8.156 1 98.31 83 ASP B O 1
ATOM 2291 N N . VAL B 1 84 ? 6.285 32.969 7.016 1 98.31 84 VAL B N 1
ATOM 2292 C CA . VAL B 1 84 ? 5.637 33.688 5.922 1 98.31 84 VAL B CA 1
ATOM 2293 C C . VAL B 1 84 ? 4.547 32.812 5.305 1 98.31 84 VAL B C 1
ATOM 2295 O O . VAL B 1 84 ? 3.434 33.281 5.059 1 98.31 84 VAL B O 1
ATOM 2298 N N . VAL B 1 85 ? 4.855 31.547 5.012 1 98.5 85 VAL B N 1
ATOM 2299 C CA . VAL B 1 85 ? 3.906 30.625 4.418 1 98.5 85 VAL B CA 1
ATOM 2300 C C . VAL B 1 85 ? 2.756 30.375 5.391 1 98.5 85 VAL B C 1
ATOM 2302 O O . VAL B 1 85 ? 1.59 30.328 4.984 1 98.5 85 VAL B O 1
ATOM 2305 N N . ILE B 1 86 ? 3.07 30.203 6.691 1 98.38 86 ILE B N 1
ATOM 2306 C CA . ILE B 1 86 ? 2.074 29.938 7.727 1 98.38 86 ILE B CA 1
ATOM 2307 C C . ILE B 1 86 ? 1.095 31.109 7.801 1 98.38 86 ILE B C 1
ATOM 2309 O O . ILE B 1 86 ? -0.121 30.906 7.848 1 98.38 86 ILE B O 1
ATOM 2313 N N . GLN B 1 87 ? 1.61 32.312 7.789 1 98.12 87 GLN B N 1
ATOM 2314 C CA . GLN B 1 87 ? 0.76 33.5 7.871 1 98.12 87 GLN B CA 1
ATOM 2315 C C . GLN B 1 87 ? -0.134 33.625 6.641 1 98.12 87 GLN B C 1
ATOM 2317 O O . GLN B 1 87 ? -1.305 34 6.75 1 98.12 87 GLN B O 1
ATOM 2322 N N . LYS B 1 88 ? 0.438 33.375 5.488 1 97.94 88 LYS B N 1
ATOM 2323 C CA . LYS B 1 88 ? -0.377 33.344 4.277 1 97.94 88 LYS B CA 1
ATOM 2324 C C . LYS B 1 88 ? -1.506 32.312 4.398 1 97.94 88 LYS B C 1
ATOM 2326 O O . LYS B 1 88 ? -2.633 32.562 3.971 1 97.94 88 LYS B O 1
ATOM 2331 N N . GLY B 1 89 ? -1.188 31.172 4.926 1 97.81 89 GLY B N 1
ATOM 2332 C CA . GLY B 1 89 ? -2.193 30.156 5.152 1 97.81 89 GLY B CA 1
ATOM 2333 C C . GLY B 1 89 ? -3.273 30.578 6.125 1 97.81 89 GLY B C 1
ATOM 2334 O O . GLY B 1 89 ? -4.457 30.312 5.902 1 97.81 89 GLY B O 1
ATOM 2335 N N . LYS B 1 90 ? -2.832 31.172 7.211 1 96.88 90 LYS B N 1
ATOM 2336 C CA . LYS B 1 90 ? -3.791 31.656 8.203 1 96.88 90 LYS B CA 1
ATOM 2337 C C . LYS B 1 90 ? -4.824 32.594 7.559 1 96.88 90 LYS B C 1
ATOM 2339 O O . LYS B 1 90 ? -6.008 32.531 7.898 1 96.88 90 LYS B O 1
ATOM 2344 N N . GLU B 1 91 ? -4.367 33.438 6.711 1 97.19 91 GLU B N 1
ATOM 2345 C CA . GLU B 1 91 ? -5.277 34.344 6.012 1 97.19 91 GLU B CA 1
ATOM 2346 C C . GLU B 1 91 ? -6.172 33.562 5.043 1 97.19 91 GLU B C 1
ATOM 2348 O O . GLU B 1 91 ? -7.379 33.812 4.973 1 97.19 91 GLU B O 1
ATOM 2353 N N . LEU B 1 92 ? -5.582 32.688 4.285 1 97.5 92 LEU B N 1
ATOM 2354 C CA . LEU B 1 92 ? -6.289 31.922 3.26 1 97.5 92 LEU B CA 1
ATOM 2355 C C . LEU B 1 92 ? -7.383 31.062 3.879 1 97.5 92 LEU B C 1
ATOM 2357 O O . LEU B 1 92 ? -8.438 30.859 3.273 1 97.5 92 LEU B O 1
ATOM 2361 N N . PHE B 1 93 ? -7.121 30.531 5.047 1 97.62 93 PHE B N 1
ATOM 2362 C CA . PHE B 1 93 ? -8.039 29.578 5.66 1 97.62 93 PHE B CA 1
ATOM 2363 C C . PHE B 1 93 ? -8.805 30.219 6.809 1 97.62 93 PHE B C 1
ATOM 2365 O O . PHE B 1 93 ? -9.375 29.516 7.648 1 97.62 93 PHE B O 1
ATOM 2372 N N . LYS B 1 94 ? -8.859 31.484 6.996 1 96.19 94 LYS B N 1
ATOM 2373 C CA . LYS B 1 94 ? -9.391 32.219 8.141 1 96.19 94 LYS B CA 1
ATOM 2374 C C . LYS B 1 94 ? -10.883 31.969 8.312 1 96.19 94 LYS B C 1
ATOM 2376 O O . LYS B 1 94 ? -11.406 32.031 9.43 1 96.19 94 LYS B O 1
ATOM 2381 N N . ASP B 1 95 ? -11.555 31.641 7.27 1 95.44 95 ASP B N 1
ATOM 2382 C CA . ASP B 1 95 ? -13.008 31.5 7.324 1 95.44 95 ASP B CA 1
ATOM 2383 C C . ASP B 1 95 ? -13.406 30.047 7.562 1 95.44 95 ASP B C 1
ATOM 2385 O O . ASP B 1 95 ? -14.594 29.734 7.609 1 95.44 95 ASP B O 1
ATOM 2389 N N . ILE B 1 96 ? -12.438 29.125 7.664 1 93.44 96 ILE B N 1
ATOM 2390 C CA . ILE B 1 96 ? -12.68 27.719 7.93 1 93.44 96 ILE B CA 1
ATOM 2391 C C . ILE B 1 96 ? -12.492 27.438 9.414 1 93.44 96 ILE B C 1
ATOM 2393 O O . ILE B 1 96 ? -11.5 27.859 10.016 1 93.44 96 ILE B O 1
ATOM 2397 N N . PRO B 1 97 ? -13.477 26.781 10.039 1 88.81 97 PRO B N 1
ATOM 2398 C CA . PRO B 1 97 ? -13.453 26.562 11.484 1 88.81 97 PRO B CA 1
ATOM 2399 C C . PRO B 1 97 ? -12.523 25.422 11.906 1 88.81 97 PRO B C 1
ATOM 2401 O O . PRO B 1 97 ? -12.906 24.594 12.727 1 88.81 97 PRO B O 1
ATOM 2404 N N . VAL B 1 98 ? -11.43 25.203 11.211 1 90.5 98 VAL B N 1
ATOM 2405 C CA . VAL B 1 98 ? -10.469 24.156 11.555 1 90.5 98 VAL B CA 1
ATOM 2406 C C . VAL B 1 98 ? -9.047 24.703 11.477 1 90.5 98 VAL B C 1
ATOM 2408 O O . VAL B 1 98 ? -8.805 25.719 10.82 1 90.5 98 VAL B O 1
ATOM 2411 N N . GLU B 1 99 ? -8.258 24.047 12.164 1 95 99 GLU B N 1
ATOM 2412 C CA . GLU B 1 99 ? -6.844 24.406 12.109 1 95 99 GLU B CA 1
ATOM 2413 C C . GLU B 1 99 ? -6.148 23.734 10.93 1 95 99 GLU B C 1
ATOM 2415 O O . GLU B 1 99 ? -6.215 22.516 10.773 1 95 99 GLU B O 1
ATOM 2420 N N . VAL B 1 100 ? -5.543 24.531 10.086 1 97.62 100 VAL B N 1
ATOM 2421 C CA . VAL B 1 100 ? -4.641 24.031 9.047 1 97.62 100 VAL B CA 1
ATOM 2422 C C . VAL B 1 100 ? -3.191 24.281 9.469 1 97.62 100 VAL B C 1
ATOM 2424 O O . VAL B 1 100 ? -2.734 25.422 9.523 1 97.62 100 VAL B O 1
ATOM 2427 N N . GLU B 1 101 ? -2.564 23.219 9.812 1 97.88 101 GLU B N 1
ATOM 2428 C CA . GLU B 1 101 ? -1.179 23.312 10.258 1 97.88 101 GLU B CA 1
ATOM 2429 C C . GLU B 1 101 ? -0.207 23.172 9.094 1 97.88 101 GLU B C 1
ATOM 2431 O O . GLU B 1 101 ? -0.129 22.109 8.469 1 97.88 101 GLU B O 1
ATOM 2436 N N . ILE B 1 102 ? 0.523 24.203 8.805 1 98.38 102 ILE B N 1
ATOM 2437 C CA . ILE B 1 102 ? 1.448 24.219 7.676 1 98.38 102 ILE B CA 1
ATOM 2438 C C . ILE B 1 102 ? 2.875 24.016 8.18 1 98.38 102 ILE B C 1
ATOM 2440 O O . ILE B 1 102 ? 3.33 24.719 9.078 1 98.38 102 ILE B O 1
ATOM 2444 N N . ARG B 1 103 ? 3.549 23.031 7.613 1 98 103 ARG B N 1
ATOM 2445 C CA . ARG B 1 103 ? 4.914 22.766 8.047 1 98 103 ARG B CA 1
ATOM 2446 C C . ARG B 1 103 ? 5.824 22.5 6.852 1 98 103 ARG B C 1
ATOM 2448 O O . ARG B 1 103 ? 5.453 21.75 5.938 1 98 103 ARG B O 1
ATOM 2455 N N . ASN B 1 104 ? 6.98 23.125 6.816 1 98.56 104 ASN B N 1
ATOM 2456 C CA . ASN B 1 104 ? 8.031 22.812 5.855 1 98.56 104 ASN B CA 1
ATOM 2457 C C . ASN B 1 104 ? 8.852 21.594 6.293 1 98.56 104 ASN B C 1
ATOM 2459 O O . ASN B 1 104 ? 9.688 21.688 7.191 1 98.56 104 ASN B O 1
ATOM 2463 N N . GLN B 1 105 ? 8.719 20.516 5.566 1 98.25 105 GLN B N 1
ATOM 2464 C CA . GLN B 1 105 ? 9.344 19.25 5.977 1 98.25 105 GLN B CA 1
ATOM 2465 C C . GLN B 1 105 ? 10.859 19.328 5.848 1 98.25 105 GLN B C 1
ATOM 2467 O O . GLN B 1 105 ? 11.586 18.578 6.512 1 98.25 105 GLN B O 1
ATOM 2472 N N . ALA B 1 106 ? 11.344 20.234 5.047 1 98.19 106 ALA B N 1
ATOM 2473 C CA . ALA B 1 106 ? 12.789 20.391 4.883 1 98.19 106 ALA B CA 1
ATOM 2474 C C . ALA B 1 106 ? 13.438 20.875 6.172 1 98.19 106 ALA B C 1
ATOM 2476 O O . ALA B 1 106 ? 14.656 20.734 6.355 1 98.19 106 ALA B O 1
ATOM 2477 N N . ARG B 1 107 ? 12.664 21.422 7.051 1 97.12 107 ARG B N 1
ATOM 2478 C CA . ARG B 1 107 ? 13.234 22.078 8.219 1 97.12 107 ARG B CA 1
ATOM 2479 C C . ARG B 1 107 ? 12.945 21.281 9.492 1 97.12 107 ARG B C 1
ATOM 2481 O O . ARG B 1 107 ? 13.484 21.594 10.555 1 97.12 107 ARG B O 1
ATOM 2488 N N . VAL B 1 108 ? 12.195 20.219 9.445 1 96.75 108 VAL B N 1
ATOM 2489 C CA . VAL B 1 108 ? 11.68 19.531 10.625 1 96.75 108 VAL B CA 1
ATOM 2490 C C . VAL B 1 108 ? 12.844 18.938 11.43 1 96.75 108 VAL B C 1
ATOM 2492 O O . VAL B 1 108 ? 12.852 19.016 12.656 1 96.75 108 VAL B O 1
ATOM 2495 N N . HIS B 1 109 ? 13.828 18.391 10.758 1 95.69 109 HIS B N 1
ATOM 2496 C CA . HIS B 1 109 ? 14.953 17.766 11.438 1 95.69 109 HIS B CA 1
ATOM 2497 C C . HIS B 1 109 ? 15.703 18.766 12.312 1 95.69 109 HIS B C 1
ATOM 2499 O O . HIS B 1 109 ? 16.422 18.391 13.234 1 95.69 109 HIS B O 1
ATOM 2505 N N . LEU B 1 110 ? 15.578 20.047 12.07 1 96 110 LEU B N 1
ATOM 2506 C CA . LEU B 1 110 ? 16.312 21.094 12.766 1 96 110 LEU B CA 1
ATOM 2507 C C . LEU B 1 110 ? 15.742 21.328 14.156 1 96 110 LEU B C 1
ATOM 2509 O O . LEU B 1 110 ? 16.469 21.703 15.078 1 96 110 LEU B O 1
ATOM 2513 N N . TRP B 1 111 ? 14.43 21.109 14.305 1 94.25 111 TRP B N 1
ATOM 2514 C CA . TRP B 1 111 ? 13.828 21.484 15.578 1 94.25 111 TRP B CA 1
ATOM 2515 C C . TRP B 1 111 ? 13.172 20.297 16.25 1 94.25 111 TRP B C 1
ATOM 2517 O O . TRP B 1 111 ? 12.781 20.359 17.422 1 94.25 111 TRP B O 1
ATOM 2527 N N . TYR B 1 112 ? 13.031 19.172 15.57 1 93.38 112 TYR B N 1
ATOM 2528 C CA . TYR B 1 112 ? 12.297 18 16.047 1 93.38 112 TYR B CA 1
ATOM 2529 C C . TYR B 1 112 ? 12.891 17.484 17.344 1 93.38 112 TYR B C 1
ATOM 2531 O O . TYR B 1 112 ? 12.156 17.188 18.297 1 93.38 112 TYR B O 1
ATOM 2539 N N . GLU B 1 113 ? 14.188 17.422 17.406 1 91.56 113 GLU B N 1
ATOM 2540 C CA . GLU B 1 113 ? 14.852 16.875 18.578 1 91.56 113 GLU B CA 1
ATOM 2541 C C . GLU B 1 113 ? 14.594 17.719 19.812 1 91.56 113 GLU B C 1
ATOM 2543 O O . GLU B 1 113 ? 14.352 17.172 20.906 1 91.56 113 GLU B O 1
ATOM 2548 N N . LYS B 1 114 ? 14.688 18.953 19.734 1 91.56 114 LYS B N 1
ATOM 2549 C CA . LYS B 1 114 ? 14.43 19.844 20.859 1 91.56 114 LYS B CA 1
ATOM 2550 C C . LYS B 1 114 ? 12.992 19.703 21.344 1 91.56 114 LYS B C 1
ATOM 2552 O O . LYS B 1 114 ? 12.727 19.781 22.547 1 91.56 114 LYS B O 1
ATOM 2557 N N . LYS B 1 115 ? 12.172 19.453 20.453 1 89.88 115 LYS B N 1
ATOM 2558 C CA . LYS B 1 115 ? 10.75 19.422 20.781 1 89.88 115 LYS B CA 1
ATOM 2559 C C . LYS B 1 115 ? 10.352 18.047 21.328 1 89.88 115 LYS B C 1
ATOM 2561 O O . LYS B 1 115 ? 9.555 17.953 22.266 1 89.88 115 LYS B O 1
ATOM 2566 N N . PHE B 1 116 ? 10.906 16.984 20.797 1 88.19 116 PHE B N 1
ATOM 2567 C CA . PHE B 1 116 ? 10.391 15.664 21.109 1 88.19 116 PHE B CA 1
ATOM 2568 C C . PHE B 1 116 ? 11.461 14.805 21.781 1 88.19 116 PHE B C 1
ATOM 2570 O O . PHE B 1 116 ? 11.195 13.672 22.188 1 88.19 116 PHE B O 1
ATOM 2577 N N . GLY B 1 117 ? 12.711 15.227 21.812 1 85.25 117 GLY B N 1
ATOM 2578 C CA . GLY B 1 117 ? 13.758 14.578 22.578 1 85.25 117 GLY B CA 1
ATOM 2579 C C . GLY B 1 117 ? 14.508 13.523 21.797 1 85.25 117 GLY B C 1
ATOM 2580 O O . GLY B 1 117 ? 15.414 12.875 22.328 1 85.25 117 GLY B O 1
ATOM 2581 N N . ARG B 1 118 ? 14.062 13.273 20.594 1 85.44 118 ARG B N 1
ATOM 2582 C CA . ARG B 1 118 ? 14.758 12.32 19.734 1 85.44 118 ARG B CA 1
ATOM 2583 C C . ARG B 1 118 ? 15 12.914 18.359 1 85.44 118 ARG B C 1
ATOM 2585 O O . ARG B 1 118 ? 14.172 13.664 17.844 1 85.44 118 ARG B O 1
ATOM 2592 N N . PRO B 1 119 ? 16.094 12.477 17.859 1 88.31 119 PRO B N 1
ATOM 2593 C CA . PRO B 1 119 ? 16.406 13.047 16.547 1 88.31 119 PRO B CA 1
ATOM 2594 C C . PRO B 1 119 ? 15.477 12.531 15.453 1 88.31 119 PRO B C 1
ATOM 2596 O O . PRO B 1 119 ? 14.922 11.438 15.57 1 88.31 119 PRO B O 1
ATOM 2599 N N . CYS B 1 120 ? 15.25 13.32 14.477 1 91.12 120 CYS B N 1
ATOM 2600 C CA . CYS B 1 120 ? 14.578 12.938 13.234 1 91.12 120 CYS B CA 1
ATOM 2601 C C . CYS B 1 120 ? 15.516 13.109 12.039 1 91.12 120 CYS B C 1
ATOM 2603 O O . CYS B 1 120 ? 16.297 14.062 11.984 1 91.12 120 CYS B O 1
ATOM 2605 N N . PRO B 1 121 ? 15.508 12.195 11.203 1 92.06 121 PRO B N 1
ATOM 2606 C CA . PRO B 1 121 ? 16.406 12.297 10.047 1 92.06 121 PRO B CA 1
ATOM 2607 C C . PRO B 1 121 ? 16.047 13.461 9.125 1 92.06 121 PRO B C 1
ATOM 2609 O O . PRO B 1 121 ? 14.891 13.898 9.086 1 92.06 121 PRO B O 1
ATOM 2612 N N . GLN B 1 122 ? 17.109 13.953 8.414 1 94.75 122 GLN B N 1
ATOM 2613 C CA . GLN B 1 122 ? 16.875 14.891 7.324 1 94.75 122 GLN B CA 1
ATOM 2614 C C . GLN B 1 122 ? 16.266 14.188 6.113 1 94.75 122 GLN B C 1
ATOM 2616 O O . GLN B 1 122 ? 16.781 13.156 5.668 1 94.75 122 GLN B O 1
ATOM 2621 N N . HIS B 1 123 ? 15.219 14.766 5.672 1 94.31 123 HIS B N 1
ATOM 2622 C CA . HIS B 1 123 ? 14.562 14.188 4.504 1 94.31 123 HIS B CA 1
ATOM 2623 C C . HIS B 1 123 ? 14.773 15.055 3.268 1 94.31 123 HIS B C 1
ATOM 2625 O O . HIS B 1 123 ? 15.25 16.188 3.369 1 94.31 123 HIS B O 1
ATOM 2631 N N . HIS B 1 124 ? 14.43 14.461 2.123 1 95.69 124 HIS B N 1
ATOM 2632 C CA . HIS B 1 124 ? 14.734 15.164 0.882 1 95.69 124 HIS B CA 1
ATOM 2633 C C . HIS B 1 124 ? 13.469 15.414 0.069 1 95.69 124 HIS B C 1
ATOM 2635 O O . HIS B 1 124 ? 13.539 15.844 -1.084 1 95.69 124 HIS B O 1
ATOM 2641 N N . SER B 1 125 ? 12.367 15.141 0.598 1 98 125 SER B N 1
ATOM 2642 C CA . SER B 1 125 ? 11.055 15.383 0.011 1 98 125 SER B CA 1
ATOM 2643 C C . SER B 1 125 ? 9.945 15.203 1.043 1 98 125 SER B C 1
ATOM 2645 O O . SER B 1 125 ? 10.18 14.672 2.131 1 98 125 SER B O 1
ATOM 2647 N N . SER B 1 126 ? 8.797 15.688 0.746 1 98.38 126 SER B N 1
ATOM 2648 C CA . SER B 1 126 ? 7.645 15.453 1.607 1 98.38 126 SER B CA 1
ATOM 2649 C C . SER B 1 126 ? 7.32 13.969 1.719 1 98.38 126 SER B C 1
ATOM 2651 O O . SER B 1 126 ? 6.973 13.484 2.797 1 98.38 126 SER B O 1
ATOM 2653 N N . GLU B 1 127 ? 7.426 13.258 0.57 1 98.19 127 GLU B N 1
ATOM 2654 C CA . GLU B 1 127 ? 7.164 11.828 0.582 1 98.19 127 GLU B CA 1
ATOM 2655 C C . GLU B 1 127 ? 8.117 11.094 1.526 1 98.19 127 GLU B C 1
ATOM 2657 O O . GLU B 1 127 ? 7.684 10.289 2.348 1 98.19 127 GLU B O 1
ATOM 2662 N N . ALA B 1 128 ? 9.383 11.406 1.43 1 97.25 128 ALA B N 1
ATOM 2663 C CA . ALA B 1 128 ? 10.367 10.797 2.316 1 97.25 128 ALA B CA 1
ATOM 2664 C C . ALA B 1 128 ? 10.047 11.086 3.779 1 97.25 128 ALA B C 1
ATOM 2666 O O . ALA B 1 128 ? 10.172 10.211 4.637 1 97.25 128 ALA B O 1
ATOM 2667 N N . ALA B 1 129 ? 9.672 12.305 4.047 1 97.5 129 ALA B N 1
ATOM 2668 C CA . ALA B 1 129 ? 9.32 12.688 5.41 1 97.5 129 ALA B CA 1
ATOM 2669 C C . ALA B 1 129 ? 8.141 11.867 5.93 1 97.5 129 ALA B C 1
ATOM 2671 O O . ALA B 1 129 ? 8.18 11.367 7.055 1 97.5 129 ALA B O 1
ATOM 2672 N N . MET B 1 130 ? 7.152 11.68 5.145 1 97.5 130 MET B N 1
ATOM 2673 C CA . MET B 1 130 ? 5.953 10.953 5.547 1 97.5 130 MET B CA 1
ATOM 2674 C C . MET B 1 130 ? 6.285 9.508 5.906 1 97.5 130 MET B C 1
ATOM 2676 O O . MET B 1 130 ? 5.656 8.922 6.789 1 97.5 130 MET B O 1
ATOM 2680 N N . THR B 1 131 ? 7.258 8.891 5.246 1 96.31 131 THR B N 1
ATOM 2681 C CA . THR B 1 131 ? 7.59 7.496 5.488 1 96.31 131 THR B CA 1
ATOM 2682 C C . THR B 1 131 ? 8.109 7.305 6.91 1 96.31 131 THR B C 1
ATOM 2684 O O . THR B 1 131 ? 8.156 6.18 7.418 1 96.31 131 THR B O 1
ATOM 2687 N N . ALA B 1 132 ? 8.516 8.391 7.578 1 95.12 132 ALA B N 1
ATOM 2688 C CA . ALA B 1 132 ? 9.102 8.297 8.914 1 95.12 132 ALA B CA 1
ATOM 2689 C C . ALA B 1 132 ? 8.047 8.5 9.992 1 95.12 132 ALA B C 1
ATOM 2691 O O . ALA B 1 132 ? 8.328 8.352 11.188 1 95.12 132 ALA B O 1
ATOM 2692 N N . TRP B 1 133 ? 6.828 8.766 9.609 1 95.94 133 TRP B N 1
ATOM 2693 C CA . TRP B 1 133 ? 5.785 9.094 10.578 1 95.94 133 TRP B CA 1
ATOM 2694 C C . TRP B 1 133 ? 5.316 7.84 11.305 1 95.94 133 TRP B C 1
ATOM 2696 O O . TRP B 1 133 ? 5.586 6.719 10.875 1 95.94 133 TRP B O 1
ATOM 2706 N N . GLY B 1 134 ? 4.668 7.973 12.375 1 94.94 134 GLY B N 1
ATOM 2707 C CA . GLY B 1 134 ? 4.641 7.004 13.453 1 94.94 134 GLY B CA 1
ATOM 2708 C C . GLY B 1 134 ? 3.619 5.902 13.242 1 94.94 134 GLY B C 1
ATOM 2709 O O . GLY B 1 134 ? 3.699 4.844 13.875 1 94.94 134 GLY B O 1
ATOM 2710 N N . THR B 1 135 ? 2.617 6.117 12.438 1 97.25 135 THR B N 1
ATOM 2711 C CA . THR B 1 135 ? 1.598 5.109 12.164 1 97.25 135 THR B CA 1
ATOM 2712 C C . THR B 1 135 ? 1.225 5.102 10.688 1 97.25 135 THR B C 1
ATOM 2714 O O . THR B 1 135 ? 1.386 6.109 9.992 1 97.25 135 THR B O 1
ATOM 2717 N N . ASN B 1 136 ? 0.708 3.902 10.273 1 96.81 136 ASN B N 1
ATOM 2718 C CA . ASN B 1 136 ? 0.209 3.807 8.906 1 96.81 136 ASN B CA 1
ATOM 2719 C C . ASN B 1 136 ? -0.847 4.867 8.617 1 96.81 136 ASN B C 1
ATOM 2721 O O . ASN B 1 136 ? -1.005 5.301 7.477 1 96.81 136 ASN B O 1
ATOM 2725 N N . THR B 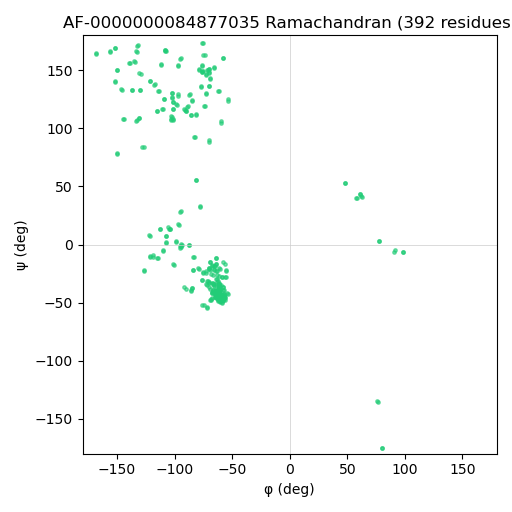1 137 ? -1.485 5.387 9.648 1 95.5 137 THR B N 1
ATOM 2726 C CA . THR B 1 137 ? -2.545 6.379 9.516 1 95.5 137 THR B CA 1
ATOM 2727 C C . THR B 1 137 ? -1.975 7.719 9.047 1 95.5 137 THR B C 1
ATOM 2729 O O . THR B 1 137 ? -2.703 8.555 8.508 1 95.5 137 THR B O 1
ATOM 2732 N N . ALA B 1 138 ? -0.741 7.898 9.234 1 96.88 138 ALA B N 1
ATOM 2733 C CA . ALA B 1 138 ? -0.111 9.164 8.883 1 96.88 138 ALA B CA 1
ATOM 2734 C C . ALA B 1 138 ? 0.631 9.055 7.551 1 96.88 138 ALA B C 1
ATOM 2736 O O . ALA B 1 138 ? 0.977 10.07 6.938 1 96.88 138 ALA B O 1
ATOM 2737 N N . LEU B 1 139 ? 0.916 7.789 7.09 1 97.44 139 LEU B N 1
ATOM 2738 C CA . LEU B 1 139 ? 1.686 7.559 5.871 1 97.44 139 LEU B CA 1
ATOM 2739 C C . LEU B 1 139 ? 0.802 7.699 4.637 1 97.44 139 LEU B C 1
ATOM 2741 O O . LEU B 1 139 ? 0.694 6.766 3.838 1 97.44 139 LEU B O 1
ATOM 2745 N N . ILE B 1 140 ? 0.175 8.828 4.535 1 98.5 140 ILE B N 1
ATOM 2746 C CA . ILE B 1 140 ? -0.698 9.125 3.402 1 98.5 140 ILE B CA 1
ATOM 2747 C C . ILE B 1 140 ? -0.736 10.633 3.158 1 98.5 140 ILE B C 1
ATOM 2749 O O . ILE B 1 140 ? -0.707 11.422 4.105 1 98.5 140 ILE B O 1
ATOM 2753 N N . GLY B 1 141 ? -0.736 11.039 1.918 1 98.69 141 GLY B N 1
ATOM 2754 C CA . GLY B 1 141 ? -0.87 12.43 1.504 1 98.69 141 GLY B CA 1
ATOM 2755 C C . GLY B 1 141 ? -1.537 12.586 0.151 1 98.69 141 GLY B C 1
ATOM 2756 O O . GLY B 1 141 ? -1.405 11.719 -0.717 1 98.69 141 GLY B O 1
ATOM 2757 N N . VAL B 1 142 ? -2.211 13.695 0.015 1 98.75 142 VAL B N 1
ATOM 2758 C CA . VAL B 1 142 ? -2.898 13.992 -1.237 1 98.75 142 VAL B CA 1
ATOM 2759 C C . VAL B 1 142 ? -2.537 15.398 -1.7 1 98.75 142 VAL B C 1
ATOM 2761 O O . VAL B 1 142 ? -2.467 16.328 -0.891 1 98.75 142 VAL B O 1
ATOM 2764 N N . SER B 1 143 ? -2.213 15.539 -2.887 1 98.44 143 SER B N 1
ATOM 2765 C CA . SER B 1 143 ? -2.062 16.844 -3.535 1 98.44 143 SER B CA 1
ATOM 2766 C C . SER B 1 143 ? -2.789 16.875 -4.875 1 98.44 143 SER B C 1
ATOM 2768 O O . SER B 1 143 ? -3.354 15.867 -5.309 1 98.44 143 SER B O 1
ATOM 2770 N N . LEU B 1 144 ? -2.861 18.031 -5.453 1 97.75 144 LEU B N 1
ATOM 2771 C CA . LEU B 1 144 ? -3.531 18.203 -6.738 1 97.75 144 LEU B CA 1
ATOM 2772 C C . LEU B 1 144 ? -2.535 18.609 -7.82 1 97.75 144 LEU B C 1
ATOM 2774 O O . LEU B 1 144 ? -1.707 19.5 -7.609 1 97.75 144 LEU B O 1
ATOM 2778 N N . ARG B 1 145 ? -2.682 17.906 -8.859 1 95.69 145 ARG B N 1
ATOM 2779 C CA . ARG B 1 145 ? -1.947 18.328 -10.047 1 95.69 145 ARG B CA 1
ATOM 2780 C C . ARG B 1 145 ? -2.609 19.547 -10.695 1 95.69 145 ARG B C 1
ATOM 2782 O O . ARG B 1 145 ? -3.695 19.969 -10.289 1 95.69 145 ARG B O 1
ATOM 2789 N N . GLU B 1 146 ? -1.915 20.094 -11.727 1 92.94 146 GLU B N 1
ATOM 2790 C CA . GLU B 1 146 ? -2.434 21.281 -12.406 1 92.94 146 GLU B CA 1
ATOM 2791 C C . GLU B 1 146 ? -3.771 20.984 -13.078 1 92.94 146 GLU B C 1
ATOM 2793 O O . GLU B 1 146 ? -4.641 21.859 -13.156 1 92.94 146 GLU B O 1
ATOM 2798 N N . ASP B 1 147 ? -3.984 19.781 -13.539 1 93.12 147 ASP B N 1
ATOM 2799 C CA . ASP B 1 147 ? -5.203 19.422 -14.25 1 93.12 147 ASP B CA 1
ATOM 2800 C C . ASP B 1 147 ? -6.301 18.984 -13.281 1 93.12 147 ASP B C 1
ATOM 2802 O O . ASP B 1 147 ? -7.387 18.594 -13.703 1 93.12 147 ASP B O 1
ATOM 2806 N N . GLY B 1 148 ? -6.004 18.984 -12.031 1 93.25 148 GLY B N 1
ATOM 2807 C CA . GLY B 1 148 ? -7.012 18.656 -11.039 1 93.25 148 GLY B CA 1
ATOM 2808 C C . GLY B 1 148 ? -6.941 17.219 -10.578 1 93.25 148 GLY B C 1
ATOM 2809 O O . GLY B 1 148 ? -7.629 16.828 -9.633 1 93.25 148 GLY B O 1
ATOM 2810 N N . GLU B 1 149 ? -6.078 16.469 -11.25 1 95.31 149 GLU B N 1
ATOM 2811 C CA . GLU B 1 149 ? -5.914 15.078 -10.828 1 95.31 149 GLU B CA 1
ATOM 2812 C C . GLU B 1 149 ? -5.207 14.992 -9.477 1 95.31 149 GLU B C 1
ATOM 2814 O O . GLU B 1 149 ? -4.363 15.836 -9.156 1 95.31 149 GLU B O 1
ATOM 2819 N N . TRP B 1 150 ? -5.586 13.977 -8.75 1 97.62 150 TRP B N 1
ATOM 2820 C CA . TRP B 1 150 ? -5.012 13.797 -7.422 1 97.62 150 TRP B CA 1
ATOM 2821 C C . TRP B 1 150 ? -3.707 13.016 -7.488 1 97.62 150 TRP B C 1
ATOM 2823 O O . TRP B 1 150 ? -3.617 12 -8.188 1 97.62 150 TRP B O 1
ATOM 2833 N N . ASP B 1 151 ? -2.725 13.57 -6.871 1 97.62 151 ASP B N 1
ATOM 2834 C CA . ASP B 1 151 ? -1.583 12.75 -6.473 1 97.62 151 ASP B CA 1
ATOM 2835 C C . ASP B 1 151 ? -1.768 12.203 -5.059 1 97.62 151 ASP B C 1
ATOM 2837 O O . ASP B 1 151 ? -1.907 12.969 -4.105 1 97.62 151 ASP B O 1
ATOM 2841 N N . ILE B 1 152 ? -1.84 10.898 -4.98 1 98.5 152 ILE B N 1
ATOM 2842 C CA . ILE B 1 152 ? -1.999 10.227 -3.691 1 98.5 152 ILE B CA 1
ATOM 2843 C C . ILE B 1 152 ? -0.719 9.477 -3.342 1 98.5 152 ILE B C 1
ATOM 2845 O O . ILE B 1 152 ? -0.274 8.609 -4.098 1 98.5 152 ILE B O 1
ATOM 2849 N N . PHE B 1 153 ? -0.123 9.906 -2.287 1 98.56 153 PHE B N 1
ATOM 2850 C CA . PHE B 1 153 ? 1.022 9.172 -1.766 1 98.56 153 PHE B CA 1
ATOM 2851 C C . PHE B 1 153 ? 0.602 8.25 -0.624 1 98.56 153 PHE B C 1
ATOM 2853 O O . PHE B 1 153 ? 0.029 8.711 0.368 1 98.56 153 PHE B O 1
ATOM 2860 N N . ALA B 1 154 ? 0.807 6.938 -0.749 1 98.38 154 ALA B N 1
ATOM 2861 C CA . ALA B 1 154 ? 0.421 5.91 0.216 1 98.38 154 ALA B CA 1
ATOM 2862 C C . ALA B 1 154 ? 1.375 4.719 0.164 1 98.38 154 ALA B C 1
ATOM 2864 O O . ALA B 1 154 ? 1.021 3.652 -0.342 1 98.38 154 ALA B O 1
ATOM 2865 N N . PRO B 1 155 ? 2.535 4.883 0.768 1 97.38 155 PRO B N 1
ATOM 2866 C CA . PRO B 1 155 ? 3.57 3.857 0.638 1 97.38 155 PRO B CA 1
ATOM 2867 C C . PRO B 1 155 ? 3.154 2.52 1.244 1 97.38 155 PRO B C 1
ATOM 2869 O O . PRO B 1 155 ? 3.666 1.471 0.843 1 97.38 155 PRO B O 1
ATOM 2872 N N . TRP B 1 156 ? 2.201 2.498 2.176 1 96.94 156 TRP B N 1
ATOM 2873 C CA . TRP B 1 156 ? 1.75 1.261 2.805 1 96.94 156 TRP B CA 1
ATOM 2874 C C . TRP B 1 156 ? 0.394 0.833 2.254 1 96.94 156 TRP B C 1
ATOM 2876 O O . TRP B 1 156 ? -0.293 0.003 2.855 1 96.94 156 TRP B O 1
ATOM 2886 N N . GLY B 1 157 ? -0.011 1.463 1.119 1 97 157 GLY B N 1
ATOM 2887 C CA . GLY B 1 157 ? -1.287 1.119 0.513 1 97 157 GLY B CA 1
ATOM 2888 C C . GLY B 1 157 ? -2.469 1.787 1.189 1 97 157 GLY B C 1
ATOM 2889 O O . GLY B 1 157 ? -2.291 2.617 2.084 1 97 157 GLY B O 1
ATOM 2890 N N . LEU B 1 158 ? -3.66 1.389 0.706 1 97.94 158 LEU B N 1
ATOM 2891 C CA . LEU B 1 158 ? -4.879 2.027 1.19 1 97.94 158 LEU B CA 1
ATOM 2892 C C . LEU B 1 158 ? -5.75 1.033 1.951 1 97.94 158 LEU B C 1
ATOM 2894 O O . LEU B 1 158 ? -6.68 1.43 2.658 1 97.94 158 LEU B O 1
ATOM 2898 N N . SER B 1 159 ? -5.445 -0.263 1.888 1 97.75 159 SER B N 1
ATOM 2899 C CA . SER B 1 159 ? -6.34 -1.312 2.367 1 97.75 159 SER B CA 1
ATOM 2900 C C . SER B 1 159 ? -6.574 -1.193 3.869 1 97.75 159 SER B C 1
ATOM 2902 O O . SER B 1 159 ? -7.711 -1.295 4.336 1 97.75 159 SER B O 1
ATOM 2904 N N . ASP B 1 160 ? -5.52 -0.928 4.617 1 97.12 160 ASP B N 1
ATOM 2905 C CA . ASP B 1 160 ? -5.641 -0.823 6.07 1 97.12 160 ASP B CA 1
ATOM 2906 C C . ASP B 1 160 ? -6.582 0.312 6.465 1 97.12 160 ASP B C 1
ATOM 2908 O O . ASP B 1 160 ? -7.312 0.206 7.453 1 97.12 160 ASP B O 1
ATOM 2912 N N . MET B 1 161 ? -6.492 1.354 5.699 1 97.25 161 MET B N 1
ATOM 2913 C CA . MET B 1 161 ? -7.348 2.5 5.992 1 97.25 161 MET B CA 1
ATOM 2914 C C . MET B 1 161 ? -8.82 2.123 5.883 1 97.25 161 MET B C 1
ATOM 2916 O O . MET B 1 161 ? -9.633 2.508 6.727 1 97.25 161 MET B O 1
ATOM 2920 N N . PHE B 1 162 ? -9.172 1.331 4.891 1 97.62 162 PHE B N 1
ATOM 2921 C CA . PHE B 1 162 ? -10.555 0.941 4.641 1 97.62 162 PHE B CA 1
ATOM 2922 C C . PHE B 1 162 ? -11.008 -0.108 5.648 1 97.62 162 PHE B C 1
ATOM 2924 O O . PHE B 1 162 ? -12.203 -0.236 5.922 1 97.62 162 PHE B O 1
ATOM 2931 N N . THR B 1 163 ? -10.055 -0.848 6.215 1 96.69 163 THR B N 1
ATOM 2932 C CA . THR B 1 163 ? -10.422 -1.875 7.184 1 96.69 163 THR B CA 1
ATOM 2933 C C . THR B 1 163 ? -10.227 -1.365 8.609 1 96.69 163 THR B C 1
ATOM 2935 O O . THR B 1 163 ? -10.375 -2.123 9.57 1 96.69 163 THR B O 1
ATOM 2938 N N . LEU B 1 164 ? -9.844 -0.144 8.797 1 97.88 164 LEU B N 1
ATOM 2939 C CA . LEU B 1 164 ? -9.672 0.523 10.086 1 97.88 164 LEU B CA 1
ATOM 2940 C C . LEU B 1 164 ? -8.609 -0.18 10.93 1 97.88 164 LEU B C 1
ATOM 2942 O O . LEU B 1 164 ? -8.797 -0.375 12.133 1 97.88 164 LEU B O 1
ATOM 2946 N N . VAL B 1 165 ? -7.562 -0.5 10.266 1 97.69 165 VAL B N 1
ATOM 2947 C CA . VAL B 1 165 ? -6.441 -1.124 10.961 1 97.69 165 VAL B CA 1
ATOM 2948 C C . VAL B 1 165 ? -5.336 -0.094 11.188 1 97.69 165 VAL B C 1
ATOM 2950 O O . VAL B 1 165 ? -4.961 0.638 10.273 1 97.69 165 VAL B O 1
ATOM 2953 N N . VAL B 1 166 ? -4.855 -0.028 12.422 1 97.94 166 VAL B N 1
ATOM 2954 C CA . VAL B 1 166 ? -3.764 0.865 12.797 1 97.94 166 VAL B CA 1
ATOM 2955 C C . VAL B 1 166 ? -2.504 0.05 13.078 1 97.94 166 VAL B C 1
ATOM 2957 O O . VAL B 1 166 ? -2.537 -0.906 13.859 1 97.94 166 VAL B O 1
ATOM 2960 N N . ARG B 1 167 ? -1.445 0.403 12.383 1 96.56 167 ARG B N 1
ATOM 2961 C CA . ARG B 1 167 ? -0.153 -0.25 12.57 1 96.56 167 ARG B CA 1
ATOM 2962 C C . ARG B 1 167 ? 0.916 0.757 12.977 1 96.56 167 ARG B C 1
ATOM 2964 O O . ARG B 1 167 ? 0.951 1.877 12.461 1 96.56 167 ARG B O 1
ATOM 2971 N N . PRO B 1 168 ? 1.789 0.344 13.898 1 96.19 168 PRO B N 1
ATOM 2972 C CA . PRO B 1 168 ? 2.898 1.235 14.242 1 96.19 168 PRO B CA 1
ATOM 2973 C C . PRO B 1 168 ? 4.008 1.236 13.195 1 96.19 168 PRO B C 1
ATOM 2975 O O . PRO B 1 168 ? 4.297 0.198 12.594 1 96.19 168 PRO B O 1
ATOM 2978 N N . ASN B 1 169 ? 4.461 2.33 12.891 1 94.88 169 ASN B N 1
ATOM 2979 C CA . ASN B 1 169 ? 5.742 2.527 12.219 1 94.88 169 ASN B CA 1
ATOM 2980 C C . ASN B 1 169 ? 6.824 2.969 13.195 1 94.88 169 ASN B C 1
ATOM 2982 O O . ASN B 1 169 ? 6.863 4.133 13.602 1 94.88 169 ASN B O 1
ATOM 2986 N N . GLN B 1 170 ? 7.73 2.189 13.516 1 90.56 170 GLN B N 1
ATOM 2987 C CA . GLN B 1 170 ? 8.586 2.334 14.695 1 90.56 170 GLN B CA 1
ATOM 2988 C C . GLN B 1 170 ? 9.891 3.037 14.336 1 90.56 170 GLN B C 1
ATOM 2990 O O . GLN B 1 170 ? 10.914 2.824 14.992 1 90.56 170 GLN B O 1
ATOM 2995 N N . GLN B 1 171 ? 9.836 3.826 13.352 1 89 171 GLN B N 1
ATOM 2996 C CA . GLN B 1 171 ? 11.07 4.508 12.961 1 89 171 GLN B CA 1
ATOM 2997 C C . GLN B 1 171 ? 11.422 5.621 13.938 1 89 171 GLN B C 1
ATOM 2999 O O . GLN B 1 171 ? 12.523 5.652 14.484 1 89 171 GLN B O 1
ATOM 3004 N N . ILE B 1 172 ? 10.43 6.535 14.211 1 89.19 172 ILE B N 1
ATOM 3005 C CA . ILE B 1 172 ? 10.781 7.672 15.047 1 89.19 172 ILE B CA 1
ATOM 3006 C C . ILE B 1 172 ? 9.812 7.77 16.219 1 89.19 172 ILE B C 1
ATOM 3008 O O . ILE B 1 172 ? 10.117 8.383 17.25 1 89.19 172 ILE B O 1
ATOM 3012 N N . MET B 1 173 ? 8.656 7.195 16.094 1 91.62 173 MET B N 1
ATOM 3013 C CA . MET B 1 173 ? 7.648 7.262 17.156 1 91.62 173 MET B CA 1
ATOM 3014 C C . MET B 1 173 ? 7.992 6.316 18.297 1 91.62 173 MET B C 1
ATOM 3016 O O . MET B 1 173 ? 8.555 5.246 18.078 1 91.62 173 MET B O 1
ATOM 3020 N N . THR B 1 174 ? 7.562 6.758 19.5 1 92.88 174 THR B N 1
ATOM 3021 C CA . THR B 1 174 ? 7.746 5.91 20.672 1 92.88 174 THR B CA 1
ATOM 3022 C C . THR B 1 174 ? 6.496 5.082 20.953 1 92.88 174 THR B C 1
ATOM 3024 O O . THR B 1 174 ? 5.398 5.441 20.5 1 92.88 174 THR B O 1
ATOM 3027 N N . GLU B 1 175 ? 6.711 4.035 21.688 1 95.19 175 GLU B N 1
ATOM 3028 C CA . GLU B 1 175 ? 5.582 3.201 22.094 1 95.19 175 GLU B CA 1
ATOM 3029 C C . GLU B 1 175 ? 4.578 3.992 22.922 1 95.19 175 GLU B C 1
ATOM 3031 O O . GLU B 1 175 ? 3.365 3.822 22.781 1 95.19 175 GLU B O 1
ATOM 3036 N N . GLU B 1 176 ? 5.078 4.82 23.75 1 95.25 176 GLU B N 1
ATOM 3037 C CA . GLU B 1 176 ? 4.223 5.645 24.609 1 95.25 176 GLU B CA 1
ATOM 3038 C C . GLU B 1 176 ? 3.311 6.535 23.766 1 95.25 176 GLU B C 1
ATOM 3040 O O . GLU B 1 176 ? 2.111 6.633 24.031 1 95.25 176 GLU B O 1
ATOM 3045 N N . THR B 1 177 ? 3.869 7.211 22.797 1 94.56 177 THR B N 1
ATOM 3046 C CA . THR B 1 177 ? 3.092 8.078 21.922 1 94.56 177 THR B CA 1
ATOM 3047 C C . THR B 1 177 ? 2.061 7.277 21.141 1 94.56 177 THR B C 1
ATOM 3049 O O . THR B 1 177 ? 0.928 7.727 20.953 1 94.56 177 THR B O 1
ATOM 3052 N N . TYR B 1 178 ? 2.494 6.09 20.719 1 96.81 178 TYR B N 1
ATOM 3053 C CA . TYR B 1 178 ? 1.582 5.207 20 1 96.81 178 TYR B CA 1
ATOM 3054 C C . TYR B 1 178 ? 0.376 4.848 20.859 1 96.81 178 TYR B C 1
ATOM 3056 O O . TYR B 1 178 ? -0.767 4.938 20.406 1 96.81 178 TYR B O 1
ATOM 3064 N N . ILE B 1 179 ? 0.643 4.484 22.062 1 96.94 179 ILE B N 1
ATOM 3065 C CA . ILE B 1 179 ? -0.407 4.086 23 1 96.94 179 ILE B CA 1
ATOM 3066 C C . ILE B 1 179 ? -1.346 5.262 23.25 1 96.94 179 ILE B C 1
ATOM 3068 O O . ILE B 1 179 ? -2.568 5.109 23.219 1 96.94 179 ILE B O 1
ATOM 3072 N N . LYS B 1 180 ? -0.797 6.398 23.5 1 96.56 180 LYS B N 1
ATOM 3073 C CA . LYS B 1 180 ? -1.605 7.59 23.734 1 96.56 180 LYS B CA 1
ATOM 3074 C C . LYS B 1 180 ? -2.521 7.879 22.547 1 96.56 180 LYS B C 1
ATOM 3076 O O . LYS B 1 180 ? -3.715 8.141 22.734 1 96.56 180 LYS B O 1
ATOM 3081 N N . LYS B 1 181 ? -1.982 7.84 21.391 1 96.19 181 LYS B N 1
ATOM 3082 C CA . LYS B 1 181 ? -2.76 8.109 20.172 1 96.19 181 LYS B CA 1
ATOM 3083 C C . LYS B 1 181 ? -3.871 7.078 20 1 96.19 181 LYS B C 1
ATOM 3085 O O . LYS B 1 181 ? -5.012 7.434 19.703 1 96.19 181 LYS B O 1
ATOM 3090 N N . THR B 1 182 ? -3.531 5.832 20.125 1 97.31 182 THR B N 1
ATOM 3091 C CA . THR B 1 182 ? -4.496 4.766 19.875 1 97.31 182 THR B CA 1
ATOM 3092 C C . THR B 1 182 ? -5.605 4.781 20.922 1 97.31 182 THR B C 1
ATOM 3094 O O . THR B 1 182 ? -6.758 4.465 20.625 1 97.31 182 THR B O 1
ATOM 3097 N N . GLN B 1 183 ? -5.266 5.148 22.125 1 97.25 183 GLN B N 1
ATOM 3098 C CA . GLN B 1 183 ? -6.285 5.262 23.156 1 97.25 183 GLN B CA 1
ATOM 3099 C C . GLN B 1 183 ? -7.309 6.336 22.812 1 97.25 183 GLN B C 1
ATOM 3101 O O . GLN B 1 183 ? -8.508 6.148 23.016 1 97.25 183 GLN B O 1
ATOM 3106 N N . ARG B 1 184 ? -6.82 7.395 22.312 1 96.44 184 ARG B N 1
ATOM 3107 C CA . ARG B 1 184 ? -7.727 8.438 21.859 1 96.44 184 ARG B CA 1
ATOM 3108 C C . ARG B 1 184 ? -8.602 7.949 20.719 1 96.44 184 ARG B C 1
ATOM 3110 O O . ARG B 1 184 ? -9.82 8.156 20.719 1 96.44 184 ARG B O 1
ATOM 3117 N N . TRP B 1 185 ? -8.031 7.281 19.781 1 97.06 185 TRP B N 1
ATOM 3118 C CA . TRP B 1 185 ? -8.734 6.844 18.578 1 97.06 185 TRP B CA 1
ATOM 3119 C C . TRP B 1 185 ? -9.797 5.805 18.922 1 97.06 185 TRP B C 1
ATOM 3121 O O . TRP B 1 185 ? -10.906 5.828 18.375 1 97.06 185 TRP B O 1
ATOM 3131 N N . ILE B 1 186 ? -9.469 4.949 19.812 1 97.56 186 ILE B N 1
ATOM 3132 C CA . ILE B 1 186 ? -10.398 3.889 20.188 1 97.56 186 ILE B CA 1
ATOM 3133 C C . ILE B 1 186 ? -11.672 4.496 20.766 1 97.56 186 ILE B C 1
ATOM 3135 O O . ILE B 1 186 ? -12.773 3.982 20.562 1 97.56 186 ILE B O 1
ATOM 3139 N N . LYS B 1 187 ? -11.531 5.57 21.469 1 97.31 187 LYS B N 1
ATOM 3140 C CA . LYS B 1 187 ? -12.68 6.25 22.062 1 97.31 187 LYS B CA 1
ATOM 3141 C C . LYS B 1 187 ? -13.594 6.832 21 1 97.31 187 LYS B C 1
ATOM 3143 O O . LYS B 1 187 ? -14.812 6.852 21.156 1 97.31 187 LYS B O 1
ATOM 3148 N N . LEU B 1 188 ? -13.062 7.25 19.969 1 96.94 188 LEU B N 1
ATOM 3149 C CA . LEU B 1 188 ? -13.82 7.898 18.891 1 96.94 188 LEU B CA 1
ATOM 3150 C C . LEU B 1 188 ? -14.297 6.879 17.875 1 96.94 188 LEU B C 1
ATOM 3152 O O . LEU B 1 188 ? -15.391 7.023 17.312 1 96.94 188 LEU B O 1
ATOM 3156 N N . TRP B 1 189 ? -13.445 5.867 17.578 1 97.94 189 TRP B N 1
ATOM 3157 C CA . TRP B 1 189 ? -13.734 4.797 16.641 1 97.94 189 TRP B CA 1
ATOM 3158 C C . TRP B 1 189 ? -13.523 3.43 17.281 1 97.94 189 TRP B C 1
ATOM 3160 O O . TRP B 1 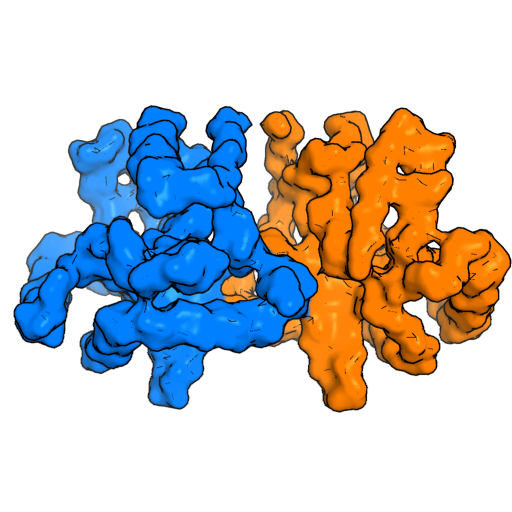189 ? -12.516 2.771 17.031 1 97.94 189 TRP B O 1
ATOM 3170 N N . PRO B 1 190 ? -14.492 2.943 17.969 1 97.94 190 PRO B N 1
ATOM 3171 C CA . PRO B 1 190 ? -14.344 1.662 18.656 1 97.94 190 PRO B CA 1
ATOM 3172 C C . PRO B 1 190 ? -14.141 0.491 17.703 1 97.94 190 PRO B C 1
ATOM 3174 O O . PRO B 1 190 ? -13.727 -0.591 18.125 1 97.94 190 PRO B O 1
ATOM 3177 N N . GLU B 1 191 ? -14.352 0.713 16.422 1 97.94 191 GLU B N 1
ATOM 3178 C CA . GLU B 1 191 ? -14.273 -0.348 15.422 1 97.94 191 GLU B CA 1
ATOM 3179 C C . GLU B 1 191 ? -12.836 -0.598 14.992 1 97.94 191 GLU B C 1
ATOM 3181 O O . GLU B 1 191 ? -12.539 -1.6 14.328 1 97.94 191 GLU B O 1
ATOM 3186 N N . ILE B 1 192 ? -11.898 0.299 15.383 1 97.88 192 ILE B N 1
ATOM 3187 C CA . ILE B 1 192 ? -10.547 0.185 14.844 1 97.88 192 ILE B CA 1
ATOM 3188 C C . ILE B 1 192 ? -9.836 -1.014 15.469 1 97.88 192 ILE B C 1
ATOM 3190 O O . ILE B 1 192 ? -10.102 -1.364 16.625 1 97.88 192 ILE B O 1
ATOM 3194 N N . THR B 1 193 ? -9 -1.629 14.695 1 97.88 193 THR B N 1
ATOM 3195 C CA . THR B 1 193 ? -8.094 -2.67 15.164 1 97.88 193 THR B CA 1
ATOM 3196 C C . THR B 1 193 ? -6.684 -2.117 15.344 1 97.88 193 THR B C 1
ATOM 3198 O O . THR B 1 193 ? -6.082 -1.617 14.391 1 97.88 193 THR B O 1
ATOM 3201 N N . ILE B 1 194 ? -6.168 -2.248 16.547 1 97.69 194 ILE B N 1
ATOM 3202 C CA . ILE B 1 194 ? -4.836 -1.737 16.859 1 97.69 194 ILE B CA 1
ATOM 3203 C C . ILE B 1 194 ? -3.828 -2.883 16.859 1 97.69 194 ILE B C 1
ATOM 3205 O O . ILE B 1 194 ? -3.947 -3.826 17.656 1 97.69 194 ILE B O 1
ATOM 3209 N N . MET B 1 195 ? -2.898 -2.803 15.969 1 95.31 195 MET B N 1
ATOM 3210 C CA . MET B 1 195 ? -1.823 -3.791 15.945 1 95.31 195 MET B CA 1
ATOM 3211 C C . MET B 1 195 ? -0.808 -3.52 17.047 1 95.31 195 MET B C 1
ATOM 3213 O O . MET B 1 195 ? -0.533 -2.365 17.375 1 95.31 195 MET B O 1
ATOM 3217 N N . PRO B 1 196 ? -0.215 -4.523 17.547 1 91.5 196 PRO B N 1
ATOM 3218 C CA . PRO B 1 196 ? 0.71 -4.344 18.672 1 91.5 196 PRO B CA 1
ATOM 3219 C C . PRO B 1 196 ? 2 -3.635 18.266 1 91.5 196 PRO B C 1
ATOM 3221 O O . PRO B 1 196 ? 2.439 -3.756 17.125 1 91.5 196 PRO B O 1
ATOM 3224 N N . TRP B 1 197 ? 2.514 -2.949 19.266 1 89.38 197 TRP B N 1
ATOM 3225 C CA . TRP B 1 197 ? 3.844 -2.369 19.141 1 89.38 197 TRP B CA 1
ATOM 3226 C C . TRP B 1 197 ? 4.914 -3.455 19.141 1 89.38 197 TRP B C 1
ATOM 3228 O O . TRP B 1 197 ? 5.008 -4.234 20.094 1 89.38 197 TRP B O 1
ATOM 3238 N N . LYS B 1 198 ? 5.379 -4.105 18.078 1 70.81 198 LYS B N 1
ATOM 3239 C CA . LYS B 1 198 ? 6.324 -5.215 18.109 1 70.81 198 LYS B CA 1
ATOM 3240 C C . LYS B 1 198 ? 7.758 -4.723 17.922 1 70.81 198 LYS B C 1
ATOM 3242 O O . LYS B 1 198 ? 7.984 -3.709 17.25 1 70.81 198 LYS B O 1
#

pLDDT: mean 96.17, std 3.77, range [67.81, 98.88]

Radius of gyration: 22.34 Å; Cα contacts (8 Å, |Δi|>4): 676; chains: 2; bounding box: 43×67×50 Å

Secondary structure (DSSP, 8-state):
--GGGS-HHHHHHHHHHHHTT-HHHHHHHHHHHHHT-TT-EEETHHHHHHHHHHHTTS-TTTT--EEEEEE---S---HHHHHHHHHHHHHHTTTSSSEEEEEEGGGHHHHHHHHHSS-----SSHHHHHTTSSBGGGS-EEEE-TTSPEEEE-TT-SHHHHTTEE-B-TTT--HHHHHHHHHHHHHH-TTPEEPP--/--GGGS-HHHHHHHHHHHHTT-HHHHHHHHHHHHHT-TT-EEETHHHHHHHHHHHTTS-TTTT--EEEEEE---S---HHHHHHHHHHHHHHTTTSSSEEEEEEGGGHHHHHHHHHSS-----SSHHHHHTTSSBTTTS-EEEE-TTSPEEEE-TT-SHHHHTTEE-B-TTT--HHHHHHHHHHHHHH-TTPEEPP--

InterPro domains:
  IPR009267 Putative nucleotidyltransferase [PF06042] (31-194)
  IPR009267 Putative nucleotidyltransferase [PTHR39166] (14-196)

Organism: Fusarium pseudograminearum (strain CS3096) (NCBI:txid1028729)

Nearest PDB structures (foldseek):
  2la3-assembly1_A  TM=7.551E-01  e=2.474E-12  Streptococcus pneumoniae
  3w62-assembly1_A-2  TM=5.980E-01  e=2.060E+00  Magnetospirillum gryphiswaldense MSR-1
  6g6i-assembly1_A-2  TM=4.954E-01  e=1.819E+00  Magnetospirillum gryphiswaldense
  3w66-assembly1_A-2  TM=4.731E-01  e=3.845E+00  Magnetospirillum gryphiswaldense MSR-1
  3w8p-assembly1_B  TM=4.400E-01  e=3.845E+00  Magnetospirillum gryphiswaldense MSR-1